Protein AF-A0A426UAA3-F1 (afdb_monomer_lite)

Radius of gyration: 31.88 Å; chains: 1; bounding box: 84×70×84 Å

Sequence (646 aa):
MRFATYEHRARSHVAVVAEDGTLHPLPDVPSLTALLAERDGLPGLLDAGTTALAAPAGPHVSRVRLLSPLQPPTVRDFVTFEEHVEGVRRSVDGAAGVPEQWYTAPTFYFTNPYAVIGPHDDIPVPPGSTVLDFELEVAAVIGKEGRDLTPERAREHIVGYTVLNDWSARDLQSAEMRVGLGPCKGKDTATTLGPYLVTADELERYRDDDGFLRLGLTAEINGEVVGKDLLSNMSWTFEEMVAYASRGTSVRPGDAEIDKLVEMIDKAQKITLFCGSGTAGAHAEVMEFAEKVKSPVGHALRGKEWIQYDNPFDVGMSGLLGYGAAYEATHECDLLILLGTDFPYNAFLPDDVQIAQVDVRPEHLGRRSKLDLAVWGDVKETLRCLTPRVKEKTNRRFLDKMLKKHADALEGVVKAYTRKVEKHVPIHPEYVASVLDELADEDAVFTVDTGMCNVWAARYISPNGRRRVIGSFSHGSMANALPMAIGAQFTDRKRQVVSMSGDGGFSMLMGDFLTLVQYDLPVKVVLFNNSSLGMVELEMLVAGLPSYGTANKNPDFAAVAQACGAYGVRVEKPKDLAGALKSAFKHKGPALVDIVTDPNALSIPPKISAEMVTGFALSASKIVLDGGVGRMLQMARSNLRNMPRP

pLDDT: mean 89.01, std 11.86, range [30.56, 98.88]

Foldseek 3Di:
DKKFWWDDPNAIWIFDADPQQWTQTQVPQRAPQSQLAPDQFQVSVVVSHVVSVVDDIDDGNVRTGTWFNDLFQKDWAWDFAQVVQQVCCCVQPVDGGHDPVVLVAGDTDIFASVQETEPPDDFDDQPPFPDKDKDKDKDFDFSDKDALDALVRLVSRGFFIWIKMFIFSPVQQSVQVVVVDDPDSRRHHHMYIDRITDTPVVQVVQADPVGWRQDKDWDDDPNHTPDIDTRSSTSDHPSRVSSRVRYVHMDGRDPVQLVVVLVQLQPWPQEEEEEALLCAVQQVLVQLQCQQSLYAYEYDLRCQQRHVAPHPRYQWYWDQLTFGQNLVSQAVTQEYEYAQDQRPDLVSHDQPHAYEYEHCDPVSFCPRYHHPGYHNDRRNVSSVSNRVSHHGDPDNPSSVVRSVRRVVRVVLVVVLVPPPQLPDWQRAVLLLLQLCQVQFDLQEEEEAFQACSSSSCRPHNHHHNRYHYHYPSPVRDGLTQLVVLLVVCVVPVVHAYERAHEQVSCVVPVVCLLVQVVVQRLYEYEYAYQQFSLRVCLVCLLQLHADDPTGHDDDQVQVVCVVSVHHGDEAGGSNCSSVQSNVSRPDRGYHYYHRHHHSLNDRGHNDDDPSSVVSNVNNLVVCVVVVNPVVSVSSCVNCVSVDDDD

Structure (mmCIF, N/CA/C/O backbone):
data_AF-A0A426UAA3-F1
#
_entry.id   AF-A0A426UAA3-F1
#
loop_
_atom_site.group_PDB
_atom_site.id
_atom_site.type_symbol
_atom_site.label_atom_id
_atom_site.label_alt_id
_atom_site.label_comp_id
_atom_site.label_asym_id
_atom_site.label_entity_id
_atom_site.label_seq_id
_atom_site.pdbx_PDB_ins_code
_atom_site.Cartn_x
_atom_site.Cartn_y
_atom_site.Cartn_z
_atom_site.occupancy
_atom_site.B_iso_or_equiv
_atom_site.auth_seq_id
_atom_site.auth_comp_id
_atom_site.auth_asym_id
_atom_site.auth_atom_id
_atom_site.pdbx_PDB_model_num
ATOM 1 N N . MET A 1 1 ? -30.706 -3.368 30.113 1.00 95.12 1 MET A N 1
ATOM 2 C CA . MET A 1 1 ? -30.934 -3.013 28.698 1.00 95.12 1 MET A CA 1
ATOM 3 C C . MET A 1 1 ? -30.281 -4.011 27.740 1.00 95.12 1 MET A C 1
ATOM 5 O O . MET A 1 1 ? -29.365 -4.731 28.122 1.00 95.12 1 MET A O 1
ATOM 9 N N . ARG A 1 2 ? -30.726 -4.040 26.475 1.00 97.56 2 ARG A N 1
ATOM 10 C CA . ARG A 1 2 ? -30.099 -4.811 25.385 1.00 97.56 2 ARG A CA 1
ATOM 11 C C . ARG A 1 2 ? -29.626 -3.861 24.294 1.00 97.56 2 ARG A C 1
ATOM 13 O O . ARG A 1 2 ? -30.404 -3.008 23.878 1.00 97.56 2 ARG A O 1
ATOM 20 N N . PHE A 1 3 ? -28.399 -4.023 23.819 1.00 97.94 3 PHE A N 1
ATOM 21 C CA . PHE A 1 3 ? -27.830 -3.237 22.726 1.00 97.94 3 PHE A CA 1
ATOM 22 C C . PHE A 1 3 ? -27.548 -4.121 21.515 1.00 97.94 3 PHE A C 1
ATOM 24 O O . PHE A 1 3 ? -27.074 -5.248 21.658 1.00 97.94 3 PHE A O 1
ATOM 31 N N . ALA A 1 4 ? -27.818 -3.589 20.327 1.00 97.62 4 ALA A N 1
ATOM 32 C CA . ALA A 1 4 ? -27.549 -4.233 19.051 1.00 97.62 4 ALA A CA 1
ATOM 33 C C . ALA A 1 4 ? -26.762 -3.297 18.135 1.00 97.62 4 ALA A C 1
ATOM 35 O O . ALA A 1 4 ? -27.005 -2.087 18.113 1.00 97.62 4 ALA A O 1
ATOM 36 N N . THR A 1 5 ? -25.896 -3.887 17.318 1.00 97.19 5 THR A N 1
ATOM 37 C CA . THR A 1 5 ? -25.339 -3.235 16.134 1.00 97.19 5 THR A CA 1
ATOM 38 C C . THR A 1 5 ? -26.042 -3.819 14.915 1.00 97.19 5 THR A C 1
ATOM 40 O O . THR A 1 5 ? -26.233 -5.031 14.823 1.00 97.19 5 THR A O 1
ATOM 43 N N . TYR A 1 6 ? -26.489 -2.973 13.994 1.00 96.81 6 TYR A N 1
ATOM 44 C CA . TYR A 1 6 ? -27.267 -3.409 12.839 1.00 96.81 6 TYR A CA 1
ATOM 45 C C . TYR A 1 6 ? -26.950 -2.588 11.598 1.00 96.81 6 TYR A C 1
ATOM 47 O O . TYR A 1 6 ? -26.585 -1.417 11.682 1.00 96.81 6 TYR A O 1
ATOM 55 N N . GLU A 1 7 ? -27.142 -3.198 10.437 1.00 95.62 7 GLU A N 1
ATOM 56 C CA . GLU A 1 7 ? -27.088 -2.530 9.149 1.00 95.62 7 GLU A CA 1
ATOM 57 C C . GLU A 1 7 ? -28.508 -2.244 8.646 1.00 95.62 7 GLU A C 1
ATOM 59 O O . GLU A 1 7 ? -29.368 -3.130 8.570 1.00 95.62 7 GLU A O 1
ATOM 64 N N . HIS A 1 8 ? -28.761 -0.993 8.270 1.00 93.62 8 HIS A N 1
ATOM 65 C CA . HIS A 1 8 ? -30.001 -0.583 7.624 1.00 93.62 8 HIS A CA 1
ATOM 66 C C . HIS A 1 8 ? -29.694 0.457 6.547 1.00 93.62 8 HIS A C 1
ATOM 68 O O . HIS A 1 8 ? -29.076 1.483 6.812 1.00 93.62 8 HIS A O 1
ATOM 74 N N . ARG A 1 9 ? -30.135 0.196 5.308 1.00 90.00 9 ARG A N 1
ATOM 75 C CA . ARG A 1 9 ? -29.855 1.054 4.137 1.00 90.00 9 ARG A CA 1
ATOM 76 C C . ARG A 1 9 ? -28.350 1.303 3.916 1.00 90.00 9 ARG A C 1
ATOM 78 O O . ARG A 1 9 ? -27.950 2.440 3.672 1.00 90.00 9 ARG A O 1
ATOM 85 N N . ALA A 1 10 ? -27.545 0.238 3.986 1.00 86.25 10 ALA A N 1
ATOM 86 C CA . ALA A 1 10 ? -26.091 0.258 3.778 1.00 86.25 10 ALA A CA 1
ATOM 87 C C . ALA A 1 10 ? -25.311 1.151 4.764 1.00 86.25 10 ALA A C 1
ATOM 89 O O . ALA A 1 10 ? -24.263 1.704 4.431 1.00 86.25 10 ALA A O 1
ATOM 90 N N . ARG A 1 11 ? -25.850 1.342 5.972 1.00 87.50 11 ARG A N 1
ATOM 91 C CA . ARG A 1 11 ? -25.193 2.055 7.069 1.00 87.50 11 ARG A CA 1
ATOM 92 C C . ARG A 1 11 ? -25.302 1.237 8.344 1.00 87.50 11 ARG A C 1
ATOM 94 O O . ARG A 1 11 ? -26.366 0.686 8.628 1.00 87.50 11 ARG A O 1
ATOM 101 N N . SER A 1 12 ? -24.209 1.190 9.096 1.00 91.25 12 SER A N 1
ATOM 102 C CA . SER A 1 12 ? -24.164 0.575 10.420 1.00 91.25 12 SER A CA 1
ATOM 103 C C . SER A 1 12 ? -24.667 1.550 11.478 1.00 91.25 12 SER A C 1
ATOM 105 O O . SER A 1 12 ? -24.389 2.748 11.427 1.00 91.25 12 SER A O 1
ATOM 107 N N . HIS A 1 13 ? -25.411 1.022 12.438 1.00 94.56 13 HIS A N 1
ATOM 108 C CA . HIS A 1 13 ? -26.056 1.769 13.504 1.00 94.56 13 HIS A CA 1
ATOM 109 C C . HIS A 1 13 ? -25.974 0.987 14.814 1.00 94.56 13 HIS A C 1
ATOM 111 O O . HIS A 1 13 ? -26.003 -0.244 14.808 1.00 94.56 13 HIS A O 1
ATOM 117 N N . VAL A 1 14 ? -25.952 1.702 15.937 1.00 95.88 14 VAL A N 1
ATOM 118 C CA . VAL A 1 14 ? -26.124 1.129 17.278 1.00 95.88 14 VAL A CA 1
ATOM 119 C C . VAL A 1 14 ? -27.523 1.472 17.775 1.00 95.88 14 VAL A C 1
ATOM 121 O O . VAL A 1 14 ? -28.017 2.573 17.528 1.00 95.88 14 VAL A O 1
ATOM 124 N N . ALA A 1 15 ? -28.188 0.539 18.449 1.00 97.38 15 ALA A N 1
ATOM 125 C CA . ALA A 1 15 ? -29.503 0.758 19.040 1.00 97.38 15 ALA A CA 1
ATOM 126 C C . ALA A 1 15 ? -29.665 0.047 20.382 1.00 97.38 15 ALA A C 1
ATOM 128 O O . ALA A 1 15 ? -29.069 -1.005 20.611 1.00 97.38 15 ALA A O 1
ATOM 129 N N . VAL A 1 16 ? -30.550 0.584 21.223 1.00 97.75 16 VAL A N 1
ATOM 130 C CA . VAL A 1 16 ? -31.192 -0.196 22.287 1.00 97.75 16 VAL A CA 1
ATOM 131 C C . VAL A 1 16 ? -32.325 -1.016 21.679 1.00 97.75 16 VAL A C 1
ATOM 133 O O . VAL A 1 16 ? -33.072 -0.519 20.839 1.00 97.75 16 VAL A O 1
ATOM 136 N N . VAL A 1 17 ? -32.465 -2.267 22.102 1.00 97.50 17 VAL A N 1
ATOM 137 C CA . VAL A 1 17 ? -33.537 -3.168 21.670 1.00 97.50 17 VAL A CA 1
ATOM 138 C C . VAL A 1 17 ? -34.641 -3.172 22.724 1.00 97.50 17 VAL A C 1
ATOM 140 O O . VAL A 1 17 ? -34.399 -3.555 23.871 1.00 97.50 17 VAL A O 1
ATOM 143 N N . ALA A 1 18 ? -35.846 -2.752 22.342 1.00 95.50 18 ALA A N 1
ATOM 144 C CA . ALA A 1 18 ? -37.043 -2.869 23.169 1.00 95.50 18 ALA A CA 1
ATOM 145 C C . ALA A 1 18 ? -37.523 -4.331 23.252 1.00 95.50 18 ALA A C 1
ATOM 147 O O . ALA A 1 18 ? -37.148 -5.173 22.433 1.00 95.50 18 ALA A O 1
ATOM 148 N N . GLU A 1 19 ? -38.371 -4.647 24.235 1.00 92.62 19 GLU A N 1
ATOM 149 C CA . GLU A 1 19 ? -38.884 -6.014 24.432 1.00 92.62 19 GLU A CA 1
ATOM 150 C C . GLU A 1 19 ? -39.652 -6.557 23.221 1.00 92.62 19 GLU A C 1
ATOM 152 O O . GLU A 1 19 ? -39.591 -7.753 22.945 1.00 92.62 19 GLU A O 1
ATOM 157 N N . ASP A 1 20 ? -40.332 -5.682 22.478 1.00 94.69 20 ASP A N 1
ATOM 158 C CA . ASP A 1 20 ? -41.089 -6.029 21.275 1.00 94.69 20 ASP A CA 1
ATOM 159 C C . ASP A 1 20 ? -40.217 -6.169 20.014 1.00 94.69 20 ASP A C 1
ATOM 161 O O . ASP A 1 20 ? -40.755 -6.403 18.937 1.00 94.69 20 ASP A O 1
ATOM 165 N N . GLY A 1 21 ? -38.891 -6.020 20.131 1.00 95.94 21 GLY A N 1
ATOM 166 C CA . GLY A 1 21 ? -37.950 -6.079 19.012 1.00 95.94 21 GLY A CA 1
ATOM 167 C C . GLY A 1 21 ? -37.773 -4.757 18.258 1.00 95.94 21 GLY A C 1
ATOM 168 O O . GLY A 1 21 ? -37.094 -4.725 17.227 1.00 95.94 21 GLY A O 1
ATOM 169 N N . THR A 1 22 ? -38.352 -3.655 18.732 1.00 97.75 22 THR A N 1
ATOM 170 C CA . THR A 1 22 ? -38.120 -2.322 18.161 1.00 97.75 22 THR A CA 1
ATOM 171 C C . THR A 1 22 ? -36.718 -1.813 18.504 1.00 97.75 22 THR A C 1
ATOM 173 O O . THR A 1 22 ? -36.288 -1.864 19.656 1.00 97.75 22 THR A O 1
ATOM 176 N N . LEU A 1 23 ? -35.987 -1.303 17.507 1.00 97.75 23 LEU A N 1
ATOM 177 C CA . LEU A 1 23 ? -34.662 -0.710 17.697 1.00 97.75 23 LEU A CA 1
ATOM 178 C C . LEU A 1 23 ? -34.778 0.795 17.939 1.00 97.75 23 LEU A C 1
ATOM 180 O O . LEU A 1 23 ? -35.352 1.506 17.121 1.00 97.75 23 LEU A O 1
ATOM 184 N N . HIS A 1 24 ? -34.178 1.290 19.016 1.00 97.56 24 HIS A N 1
ATOM 185 C CA . HIS A 1 24 ? -34.058 2.708 19.356 1.00 97.56 24 HIS A CA 1
ATOM 186 C C . HIS A 1 24 ? -32.631 3.193 19.052 1.00 97.56 24 HIS A C 1
ATOM 188 O O . HIS A 1 24 ? -31.717 2.881 19.820 1.00 97.56 24 HIS A O 1
ATOM 194 N N . PRO A 1 25 ? -32.397 3.888 17.920 1.00 96.00 25 PRO A N 1
ATOM 195 C CA . PRO A 1 25 ? -31.049 4.203 17.449 1.00 96.00 25 PRO A CA 1
ATOM 196 C C . PRO A 1 25 ? -30.310 5.215 18.332 1.00 96.00 25 PRO A C 1
ATOM 198 O O . PRO A 1 25 ? -30.911 6.154 18.848 1.00 96.00 25 PRO A O 1
ATOM 201 N N . LEU A 1 26 ? -28.986 5.076 18.405 1.00 94.50 26 LEU A N 1
ATOM 202 C CA . LEU A 1 26 ? -28.059 6.066 18.950 1.00 94.50 26 LEU A CA 1
ATOM 203 C C . LEU A 1 26 ? -27.333 6.757 17.778 1.00 94.50 26 LEU A C 1
ATOM 205 O O . LEU A 1 26 ? -26.332 6.229 17.295 1.00 94.50 26 LEU A O 1
ATOM 209 N N . PRO A 1 27 ? -27.836 7.895 17.262 1.00 85.38 27 PRO A N 1
ATOM 210 C CA . PRO A 1 27 ? -27.357 8.477 16.003 1.00 85.38 27 PRO A CA 1
ATOM 211 C C . PRO A 1 27 ? -25.917 9.005 16.063 1.00 85.38 27 PRO A C 1
ATOM 213 O O . PRO A 1 27 ? -25.228 8.970 15.047 1.00 85.38 27 PRO A O 1
ATOM 216 N N . ASP A 1 28 ? -25.462 9.447 17.236 1.00 84.69 28 ASP A N 1
ATOM 217 C CA . ASP A 1 28 ? -24.123 10.021 17.438 1.00 84.69 28 ASP A CA 1
ATOM 218 C C . ASP A 1 28 ? -23.085 8.980 17.890 1.00 84.69 28 ASP A C 1
ATOM 220 O O . ASP A 1 28 ? -21.959 9.327 18.238 1.00 84.69 28 ASP A O 1
ATOM 224 N N . VAL A 1 29 ? -23.458 7.696 17.905 1.00 86.00 29 VAL A N 1
ATOM 225 C CA . VAL A 1 29 ? -22.592 6.602 18.351 1.00 86.00 29 VAL A CA 1
ATOM 226 C C . VAL A 1 29 ? -22.151 5.779 17.139 1.00 86.00 29 VAL A C 1
ATOM 228 O O . VAL A 1 29 ? -22.973 5.068 16.556 1.00 86.00 29 VAL A O 1
ATOM 231 N N . PRO A 1 30 ? -20.862 5.827 16.750 1.00 79.69 30 PRO A N 1
ATOM 232 C CA . PRO A 1 30 ? -20.386 5.145 15.547 1.00 79.69 30 PRO A CA 1
ATOM 233 C C . PRO A 1 30 ? -20.321 3.620 15.712 1.00 79.69 30 PRO A C 1
ATOM 235 O O . PRO A 1 30 ? -20.501 2.884 14.745 1.00 79.69 30 PRO A O 1
ATOM 238 N N . SER A 1 31 ? -20.067 3.131 16.928 1.00 88.06 31 SER A N 1
ATOM 239 C CA . SER A 1 31 ? -20.080 1.708 17.270 1.00 88.06 31 SER A CA 1
ATOM 240 C C . SER A 1 31 ? -20.269 1.515 18.773 1.00 88.06 31 SER A C 1
ATOM 242 O O . SER A 1 31 ? -19.993 2.416 19.569 1.00 88.06 31 SER A O 1
ATOM 244 N N . LEU A 1 32 ? -20.722 0.328 19.181 1.00 88.88 32 LEU A N 1
ATOM 245 C CA . LEU A 1 32 ? -20.868 0.010 20.600 1.00 88.88 32 LEU A CA 1
ATOM 246 C C . LEU A 1 32 ? -19.501 -0.049 21.300 1.00 88.88 32 LEU A C 1
ATOM 248 O O . LEU A 1 32 ? -19.380 0.411 22.430 1.00 88.88 32 LEU A O 1
ATOM 252 N N . THR A 1 33 ? -18.453 -0.514 20.609 1.00 83.56 33 THR A N 1
ATOM 253 C CA . THR A 1 33 ? -17.070 -0.459 21.112 1.00 83.56 33 THR A CA 1
ATOM 254 C C . THR A 1 33 ? -16.636 0.985 21.399 1.00 83.56 33 THR A C 1
ATOM 256 O O . THR A 1 33 ? -16.062 1.245 22.453 1.00 83.56 33 THR A O 1
ATOM 259 N N . ALA A 1 34 ? -16.954 1.939 20.513 1.00 79.62 34 ALA A N 1
ATOM 260 C CA . ALA A 1 34 ? -16.638 3.353 20.724 1.00 79.62 34 ALA A CA 1
ATOM 261 C C . ALA A 1 34 ? -17.411 3.945 21.912 1.00 79.62 34 ALA A C 1
ATOM 263 O O . ALA A 1 34 ? -16.828 4.643 22.737 1.00 79.62 34 ALA A O 1
ATOM 264 N N . LEU A 1 35 ? -18.698 3.600 22.054 1.00 85.56 35 LEU A N 1
ATOM 265 C CA . LEU A 1 35 ? -19.497 4.026 23.207 1.00 85.56 35 LEU A CA 1
ATOM 266 C C . LEU A 1 35 ? -18.876 3.573 24.533 1.00 85.56 35 LEU A C 1
ATOM 268 O O . LEU A 1 35 ? -18.837 4.345 25.488 1.00 85.56 35 LEU A O 1
ATOM 272 N N . LEU A 1 36 ? -18.383 2.333 24.583 1.00 84.06 36 LEU A N 1
ATOM 273 C CA . LEU A 1 36 ? -17.728 1.778 25.766 1.00 84.06 36 LEU A CA 1
ATOM 274 C C . LEU A 1 36 ? -16.361 2.414 26.047 1.00 84.06 36 LEU A C 1
ATOM 276 O O . LEU A 1 36 ? -15.961 2.477 27.203 1.00 84.06 36 LEU A O 1
ATOM 280 N N . ALA A 1 37 ? -15.654 2.898 25.025 1.00 72.06 37 ALA A N 1
ATOM 281 C CA . ALA A 1 37 ? -14.361 3.559 25.194 1.00 72.06 37 ALA A CA 1
ATOM 282 C C . ALA A 1 37 ? -14.480 4.999 25.732 1.00 72.06 37 ALA A C 1
ATOM 284 O O . ALA A 1 37 ? -13.592 5.469 26.439 1.00 72.06 37 ALA A O 1
ATOM 285 N N . GLU A 1 38 ? -15.562 5.710 25.402 1.00 69.25 38 GLU A N 1
ATOM 286 C CA . GLU A 1 38 ? -15.744 7.129 25.750 1.00 69.25 38 GLU A CA 1
ATOM 287 C C . GLU A 1 38 ? -16.443 7.372 27.097 1.00 69.25 38 GLU A C 1
ATOM 289 O O . GLU A 1 38 ? -16.454 8.498 27.603 1.00 69.25 38 GLU A O 1
ATOM 294 N N . ARG A 1 39 ? -17.083 6.349 27.668 1.00 66.94 39 ARG A N 1
ATOM 295 C CA . ARG A 1 39 ? -17.992 6.485 28.814 1.00 66.94 39 ARG A CA 1
ATOM 296 C C . ARG A 1 39 ? -17.471 5.748 30.048 1.00 66.94 39 ARG A C 1
ATOM 298 O O . ARG A 1 39 ? -16.652 4.844 29.951 1.00 66.94 39 ARG A O 1
ATOM 305 N N . ASP A 1 40 ? -17.963 6.131 31.228 1.00 79.81 40 ASP A N 1
ATOM 306 C CA . ASP A 1 40 ? -17.558 5.557 32.525 1.00 79.81 40 ASP A CA 1
ATOM 307 C C . ASP A 1 40 ? -18.186 4.168 32.764 1.00 79.81 40 ASP A C 1
ATOM 309 O O . ASP A 1 40 ? -18.950 3.968 33.704 1.00 79.81 40 ASP A O 1
ATOM 313 N N . GLY A 1 41 ? -17.930 3.212 31.864 1.00 85.44 41 GLY A N 1
ATOM 314 C CA . GLY A 1 41 ? -18.431 1.841 31.951 1.00 85.44 41 GLY A CA 1
ATOM 315 C C . GLY A 1 41 ? -19.962 1.732 31.914 1.00 85.44 41 GLY A C 1
ATOM 316 O O . GLY A 1 41 ? -20.635 2.355 31.089 1.00 85.44 41 GLY A O 1
ATOM 317 N N . LEU A 1 42 ? -20.521 0.906 32.805 1.00 92.88 42 LEU A N 1
ATOM 318 C CA . LEU A 1 42 ? -21.949 0.572 32.831 1.00 92.88 42 LEU A CA 1
ATOM 319 C C . LEU A 1 42 ? -22.864 1.796 33.046 1.00 92.88 42 LEU A C 1
ATOM 321 O O . LEU A 1 42 ? -23.809 1.939 32.270 1.00 92.88 42 LEU A O 1
ATOM 325 N N . PRO A 1 43 ? -22.613 2.709 34.011 1.00 93.56 43 PRO A N 1
ATOM 326 C CA . PRO A 1 43 ? -23.424 3.919 34.171 1.00 93.56 43 PRO A CA 1
ATOM 327 C C . PRO A 1 43 ? -23.586 4.729 32.882 1.00 93.56 43 PRO A C 1
ATOM 329 O O . PRO A 1 43 ? -24.693 5.140 32.540 1.00 93.56 43 PRO A O 1
ATOM 332 N N . GLY A 1 44 ? -22.496 4.921 32.134 1.00 91.44 44 GLY A N 1
ATOM 333 C CA . GLY A 1 44 ? -22.542 5.669 30.882 1.00 91.44 44 GLY A CA 1
ATOM 334 C C . GLY A 1 44 ? -23.249 4.921 29.749 1.00 91.44 44 GLY A C 1
ATOM 335 O O . GLY A 1 44 ? -23.931 5.547 28.938 1.00 91.44 44 GLY A O 1
ATOM 336 N N . LEU A 1 45 ? -23.151 3.588 29.719 1.00 94.38 45 LEU A N 1
ATOM 337 C CA . LEU A 1 45 ? -23.920 2.753 28.795 1.00 94.38 45 LEU A CA 1
ATOM 338 C C . LEU A 1 45 ? -25.432 2.849 29.077 1.00 94.38 45 LEU A C 1
ATOM 340 O O . LEU A 1 45 ? -26.222 3.002 28.146 1.00 94.38 45 LEU A O 1
ATOM 344 N N . LEU A 1 46 ? -25.837 2.816 30.350 1.00 95.75 46 LEU A N 1
ATOM 345 C CA . LEU A 1 46 ? -27.241 2.934 30.764 1.00 95.75 46 LEU A CA 1
ATOM 346 C C . LEU A 1 46 ? -27.827 4.325 30.487 1.00 95.75 46 LEU A C 1
ATOM 348 O O . LEU A 1 46 ? -28.974 4.428 30.049 1.00 95.75 46 LEU A O 1
ATOM 352 N N . ASP A 1 47 ? -27.051 5.389 30.695 1.00 94.56 47 ASP A N 1
ATOM 353 C CA . ASP A 1 47 ? -27.452 6.765 30.373 1.00 94.56 47 ASP A CA 1
ATOM 354 C C . ASP A 1 47 ? -27.710 6.942 28.866 1.00 94.56 47 ASP A C 1
ATOM 356 O O . ASP A 1 47 ? -28.770 7.423 28.445 1.00 94.56 47 ASP A O 1
ATOM 360 N N . ALA A 1 48 ? -26.784 6.445 28.039 1.00 93.62 48 ALA A N 1
ATOM 361 C CA . ALA A 1 48 ? -26.934 6.444 26.588 1.00 93.62 48 ALA A CA 1
ATOM 362 C C . ALA A 1 48 ? -28.166 5.638 26.149 1.00 93.62 48 ALA A C 1
ATOM 364 O O . ALA A 1 48 ? -28.931 6.080 25.288 1.00 93.62 48 ALA A O 1
ATOM 365 N N . GLY A 1 49 ? -28.398 4.481 26.774 1.00 94.75 49 GLY A N 1
ATOM 366 C CA . GLY A 1 49 ? -29.555 3.650 26.471 1.00 94.75 49 GLY A CA 1
ATOM 367 C C . GLY A 1 49 ? -30.888 4.288 26.873 1.00 94.75 49 GLY A C 1
ATOM 368 O O . GLY A 1 49 ? -31.840 4.277 26.094 1.00 94.75 49 GLY A O 1
ATOM 369 N N . THR A 1 50 ? -30.943 4.921 28.045 1.00 95.31 50 THR A N 1
ATOM 370 C CA . THR A 1 50 ? -32.126 5.661 28.519 1.00 95.31 50 THR A CA 1
ATOM 371 C C . THR A 1 50 ? -32.466 6.807 27.570 1.00 95.31 50 THR A C 1
ATOM 373 O O . THR A 1 50 ? -33.625 6.992 27.197 1.00 95.31 50 THR A O 1
ATOM 376 N N . THR A 1 51 ? -31.445 7.537 27.119 1.00 93.62 51 THR A N 1
ATOM 377 C CA . THR A 1 51 ? -31.601 8.617 26.138 1.00 93.62 51 THR A CA 1
ATOM 378 C C . THR A 1 51 ? -32.136 8.088 24.805 1.00 93.62 51 THR A C 1
ATOM 380 O O . THR A 1 51 ? -33.052 8.679 24.232 1.00 93.62 51 THR A O 1
ATOM 383 N N . ALA A 1 52 ? -31.624 6.949 24.328 1.00 94.50 52 ALA A N 1
ATOM 384 C CA . ALA A 1 52 ? -32.078 6.322 23.086 1.00 94.50 52 ALA A CA 1
ATOM 385 C C . ALA A 1 52 ? -33.553 5.895 23.151 1.00 94.50 52 ALA A C 1
ATOM 387 O O . ALA A 1 52 ? -34.309 6.117 22.207 1.00 94.50 52 ALA A O 1
ATOM 388 N N . LEU A 1 53 ? -33.989 5.331 24.280 1.00 94.31 53 LEU A N 1
ATOM 389 C CA . LEU A 1 53 ? -35.381 4.915 24.487 1.00 94.31 53 LEU A CA 1
ATOM 390 C C . LEU A 1 53 ? -36.368 6.094 24.469 1.00 94.31 53 LEU A C 1
ATOM 392 O O . LEU A 1 53 ? -37.525 5.912 24.095 1.00 94.31 53 LEU A O 1
ATOM 396 N N . ALA A 1 54 ? -35.919 7.300 24.830 1.00 89.94 54 ALA A N 1
ATOM 397 C CA . ALA A 1 54 ? -36.718 8.523 24.739 1.00 89.94 54 ALA A CA 1
ATOM 398 C C . ALA A 1 54 ? -36.745 9.137 23.324 1.00 89.94 54 ALA A C 1
ATOM 400 O O . ALA A 1 54 ? -37.574 10.005 23.039 1.00 89.94 54 ALA A O 1
ATOM 401 N N . ALA A 1 55 ? -35.843 8.709 22.438 1.00 87.38 55 ALA A N 1
ATOM 402 C CA . ALA A 1 55 ? -35.776 9.160 21.055 1.00 87.38 55 ALA A CA 1
ATOM 403 C C . ALA A 1 55 ? -36.802 8.422 20.164 1.00 87.38 55 ALA A C 1
ATOM 405 O O . ALA A 1 55 ? -37.336 7.376 20.548 1.00 87.38 55 ALA A O 1
ATOM 406 N N . PRO A 1 56 ? -37.099 8.942 18.954 1.00 90.12 56 PRO A N 1
ATOM 407 C CA . PRO A 1 56 ? -38.010 8.285 18.022 1.00 90.12 56 PRO A CA 1
ATOM 408 C C . PRO A 1 56 ? -37.608 6.836 17.724 1.00 90.12 56 PRO A C 1
ATOM 410 O O . PRO A 1 56 ? -36.446 6.549 17.431 1.00 90.12 56 PRO A O 1
ATOM 413 N N . ALA A 1 57 ? -38.595 5.939 17.751 1.00 92.75 57 ALA A N 1
ATOM 414 C CA . ALA A 1 57 ? -38.404 4.531 17.432 1.00 92.75 57 ALA A CA 1
ATOM 415 C C . ALA A 1 57 ? -37.863 4.336 16.004 1.00 92.75 57 ALA A C 1
ATOM 417 O O . ALA A 1 57 ? -38.293 4.995 15.051 1.00 92.75 57 ALA A O 1
ATOM 418 N N . GLY A 1 58 ? -36.919 3.410 15.866 1.00 94.50 58 GLY A N 1
ATOM 419 C CA . GLY A 1 58 ? -36.341 2.969 14.604 1.00 94.50 58 GLY A CA 1
ATOM 420 C C . GLY A 1 58 ? -37.047 1.733 14.027 1.00 94.50 58 GLY A C 1
ATOM 421 O O . GLY A 1 58 ? -38.208 1.459 14.340 1.00 94.50 58 GLY A O 1
ATOM 422 N N . PRO A 1 59 ? -36.386 0.991 13.120 1.00 96.62 59 PRO A N 1
ATOM 423 C CA . PRO A 1 59 ? -36.957 -0.217 12.534 1.00 96.62 59 PRO A CA 1
ATOM 424 C C . PRO A 1 59 ? -37.062 -1.359 13.557 1.00 96.62 59 PRO A C 1
ATOM 426 O O . PRO A 1 59 ? -36.318 -1.428 14.529 1.00 96.62 59 PRO A O 1
ATOM 429 N N . HIS A 1 60 ? -37.960 -2.306 13.298 1.00 97.75 60 HIS A N 1
ATOM 430 C CA . HIS A 1 60 ? -37.996 -3.579 14.020 1.00 97.75 60 HIS A CA 1
ATOM 431 C C . HIS A 1 60 ? -36.810 -4.470 13.603 1.00 97.75 60 HIS A C 1
ATOM 433 O O . HIS A 1 60 ? -36.430 -4.451 12.427 1.00 97.75 60 HIS A O 1
ATOM 439 N N . VAL A 1 61 ? -36.267 -5.290 14.515 1.00 96.81 61 VAL A N 1
ATOM 440 C CA . VAL A 1 61 ? -35.109 -6.182 14.262 1.00 96.81 61 VAL A CA 1
ATOM 441 C C . VAL A 1 61 ? -35.277 -7.070 13.025 1.00 96.81 61 VAL A C 1
ATOM 443 O O . VAL A 1 61 ? -34.320 -7.318 12.305 1.00 96.81 61 VAL A O 1
ATOM 446 N N . SER A 1 62 ? -36.506 -7.477 12.703 1.00 96.44 62 SER A N 1
ATOM 447 C CA . SER A 1 62 ? -36.812 -8.297 11.519 1.00 96.44 62 SER A CA 1
ATOM 448 C C . SER A 1 62 ? -36.670 -7.566 10.174 1.00 96.44 62 SER A C 1
ATOM 450 O O . SER A 1 62 ? -36.896 -8.166 9.126 1.00 96.44 62 SER A O 1
ATOM 452 N N . ARG A 1 63 ? -36.406 -6.254 10.180 1.00 96.75 63 ARG A N 1
ATOM 453 C CA . ARG A 1 63 ? -36.268 -5.412 8.978 1.00 96.75 63 ARG A CA 1
ATOM 454 C C . ARG A 1 63 ? -34.833 -4.946 8.741 1.00 96.75 63 ARG A C 1
ATOM 456 O O . ARG A 1 63 ? -34.607 -4.115 7.862 1.00 96.75 63 ARG A O 1
ATOM 463 N N . VAL A 1 64 ? -33.889 -5.434 9.535 1.00 96.94 64 VAL A N 1
ATOM 464 C CA . VAL A 1 64 ? -32.477 -5.056 9.469 1.00 96.94 64 VAL A CA 1
ATOM 465 C C . VAL A 1 64 ? -31.606 -6.303 9.468 1.00 96.94 64 VAL A C 1
ATOM 467 O O . VAL A 1 64 ? -32.064 -7.388 9.823 1.00 96.94 64 VAL A O 1
ATOM 470 N N . ARG A 1 65 ? -30.339 -6.146 9.088 1.00 96.94 65 ARG A N 1
ATOM 471 C CA . ARG A 1 65 ? -29.325 -7.178 9.303 1.00 96.94 65 ARG A CA 1
ATOM 472 C C . ARG A 1 65 ? -28.646 -6.900 10.639 1.00 96.94 65 ARG A C 1
ATOM 474 O O . ARG A 1 65 ? -28.070 -5.829 10.809 1.00 96.94 65 ARG A O 1
ATOM 481 N N . LEU A 1 66 ? -28.724 -7.833 11.586 1.00 97.31 66 LEU A N 1
ATOM 482 C CA . LEU A 1 66 ? -27.953 -7.737 12.827 1.00 97.31 66 LEU A CA 1
ATOM 483 C C . LEU A 1 66 ? -26.485 -8.042 12.527 1.00 97.31 66 LEU A C 1
ATOM 485 O O . LEU A 1 66 ? -26.176 -9.017 11.847 1.00 97.31 66 LEU A O 1
ATOM 489 N N . LEU A 1 67 ? -25.602 -7.190 13.028 1.00 96.44 67 LEU A N 1
ATOM 490 C CA . LEU A 1 67 ? -24.158 -7.383 12.998 1.00 96.44 67 LEU A CA 1
ATOM 491 C C . LEU A 1 67 ? -23.707 -7.899 14.368 1.00 96.44 67 LEU A C 1
ATOM 493 O O . LEU A 1 67 ? -24.497 -7.937 15.315 1.00 96.44 67 LEU A O 1
ATOM 497 N N . SER A 1 68 ? -22.432 -8.271 14.495 1.00 95.75 68 SER A N 1
ATOM 498 C CA . SER A 1 68 ? -21.860 -8.484 15.826 1.00 95.75 68 SER A CA 1
ATOM 499 C C . SER A 1 68 ? -22.075 -7.219 16.672 1.00 95.75 68 SER A C 1
ATOM 501 O O . SER A 1 68 ? -21.792 -6.115 16.188 1.00 95.75 68 SER A O 1
ATOM 503 N N . PRO A 1 69 ? -22.568 -7.324 17.924 1.00 94.88 69 PRO A N 1
ATOM 504 C CA . PRO A 1 69 ? -22.787 -6.153 18.763 1.00 94.88 69 PRO A CA 1
ATOM 505 C C . PRO A 1 69 ? -21.478 -5.401 19.020 1.00 94.88 69 PRO A C 1
ATOM 507 O O . PRO A 1 69 ? -21.503 -4.182 19.169 1.00 94.88 69 PRO A O 1
ATOM 510 N N . LEU A 1 70 ? -20.342 -6.103 19.028 1.00 90.94 70 LEU A N 1
ATOM 511 C CA . LEU A 1 70 ? -19.024 -5.563 19.336 1.00 90.94 70 LEU A CA 1
ATOM 512 C C . LEU A 1 70 ? -17.997 -6.049 18.313 1.00 90.94 70 LEU A C 1
ATOM 514 O O . LEU A 1 70 ? -18.004 -7.213 17.923 1.00 90.94 70 LEU A O 1
ATOM 518 N N . GLN A 1 71 ? -17.051 -5.180 17.970 1.00 86.69 71 GLN A N 1
ATOM 519 C CA . GLN A 1 71 ? -15.764 -5.610 17.431 1.00 86.69 71 GLN A CA 1
ATOM 520 C C . GLN A 1 71 ? -14.748 -5.459 18.566 1.00 86.69 71 GLN A C 1
ATOM 522 O O . GLN A 1 71 ? -14.171 -4.376 18.718 1.00 86.69 71 GLN A O 1
ATOM 527 N N . PRO A 1 72 ? -14.626 -6.455 19.465 1.00 84.19 72 PRO A N 1
ATOM 528 C CA . PRO A 1 72 ? -13.699 -6.366 20.569 1.00 84.19 72 PRO A CA 1
ATOM 529 C C . PRO A 1 72 ? -12.273 -6.423 20.018 1.00 84.19 72 PRO A C 1
ATOM 531 O O . PRO A 1 72 ? -11.943 -7.312 19.244 1.00 84.19 72 PRO A O 1
ATOM 534 N N . PRO A 1 73 ? -11.399 -5.514 20.431 1.00 73.31 73 PRO A N 1
ATOM 535 C CA . PRO A 1 73 ? -10.007 -5.506 19.981 1.00 73.31 73 PRO A CA 1
ATOM 536 C C . PRO A 1 73 ? -9.097 -6.546 20.651 1.00 73.31 73 PRO A C 1
ATOM 538 O O . PRO A 1 73 ? -7.975 -6.767 20.212 1.00 73.31 73 PRO A O 1
ATOM 541 N N . THR A 1 74 ? -9.544 -7.164 21.741 1.00 82.88 74 THR A N 1
ATOM 542 C CA . THR A 1 74 ? -8.907 -8.351 22.317 1.00 82.88 74 THR A CA 1
ATOM 543 C C . THR A 1 74 ? -10.000 -9.258 22.831 1.00 82.88 74 THR A C 1
ATOM 545 O O . THR A 1 74 ? -10.944 -8.767 23.454 1.00 82.88 74 THR A O 1
ATOM 548 N N . VAL A 1 75 ? -9.830 -10.560 22.663 1.00 88.56 75 VAL A N 1
ATOM 549 C CA . VAL A 1 75 ? -10.722 -11.562 23.236 1.00 88.56 75 VAL A CA 1
ATOM 550 C C . VAL A 1 75 ? -9.854 -12.593 23.949 1.00 88.56 75 VAL A C 1
ATOM 552 O O . VAL A 1 75 ? -8.841 -13.044 23.412 1.00 88.56 75 VAL A O 1
ATOM 555 N N . ARG A 1 76 ? -10.209 -12.881 25.201 1.00 89.81 76 ARG A N 1
ATOM 556 C CA . ARG A 1 76 ? -9.559 -13.890 26.036 1.00 89.81 76 ARG A CA 1
ATOM 557 C C . ARG A 1 76 ? -10.581 -14.984 26.259 1.00 89.81 76 ARG A C 1
ATOM 559 O O . ARG A 1 76 ? -11.576 -14.739 26.935 1.00 89.81 76 ARG A O 1
ATOM 566 N N . ASP A 1 77 ? -10.334 -16.122 25.645 1.00 91.44 77 ASP A N 1
ATOM 567 C CA . ASP A 1 77 ? -11.213 -17.278 25.704 1.00 91.44 77 ASP A CA 1
ATOM 568 C C . ASP A 1 77 ? -10.700 -18.213 26.805 1.00 91.44 77 ASP A C 1
ATOM 570 O O . ASP A 1 77 ? -9.539 -18.641 26.790 1.00 91.44 77 ASP A O 1
ATOM 574 N N . PHE A 1 78 ? -11.552 -18.418 27.810 1.00 92.81 78 PHE A N 1
ATOM 575 C CA . PHE A 1 78 ? -11.250 -19.141 29.034 1.00 92.81 78 PHE A CA 1
ATOM 576 C C . PHE A 1 78 ? -11.870 -20.527 29.005 1.00 92.81 78 PHE A C 1
ATOM 578 O O . PHE A 1 78 ? -13.076 -20.687 28.847 1.00 92.81 78 PHE A O 1
ATOM 585 N N . VAL A 1 79 ? -11.067 -21.522 29.360 1.00 89.56 79 VAL A N 1
ATOM 586 C CA . VAL A 1 79 ? -11.574 -22.874 29.560 1.00 89.56 79 VAL A CA 1
ATOM 587 C C . VAL A 1 79 ? -12.073 -23.043 30.998 1.00 89.56 79 VAL A C 1
ATOM 589 O O . VAL A 1 79 ? -11.274 -23.146 31.929 1.00 89.56 79 VAL A O 1
ATOM 592 N N . THR A 1 80 ? -13.393 -23.060 31.204 1.00 91.44 80 THR A N 1
ATOM 593 C CA . THR A 1 80 ? -13.996 -23.019 32.557 1.00 91.44 80 THR A CA 1
ATOM 594 C C . THR A 1 80 ? -14.954 -24.151 32.900 1.00 91.44 80 THR A C 1
ATOM 596 O O . THR A 1 80 ? -15.360 -24.252 34.057 1.00 91.44 80 THR A O 1
ATOM 599 N N . PHE A 1 81 ? -15.253 -25.042 31.955 1.00 90.88 81 PHE A N 1
ATOM 600 C CA . PHE A 1 81 ? -16.099 -26.212 32.188 1.00 90.88 81 PHE A CA 1
ATOM 601 C C . PHE A 1 81 ? -15.254 -27.481 32.299 1.00 90.88 81 PHE A C 1
ATOM 603 O O . PHE A 1 81 ? -14.486 -27.811 31.395 1.00 90.88 81 PHE A O 1
ATOM 610 N N . GLU A 1 82 ? -15.420 -28.211 33.402 1.00 88.06 82 GLU A N 1
ATOM 611 C CA . GLU A 1 82 ? -14.657 -29.434 33.670 1.00 88.06 82 GLU A CA 1
ATOM 612 C C . GLU A 1 82 ? -14.911 -30.495 32.586 1.00 88.06 82 GLU A C 1
ATOM 614 O O . GLU A 1 82 ? -13.970 -31.022 31.990 1.00 88.06 82 GLU A O 1
ATOM 619 N N . GLU A 1 83 ? -16.184 -30.721 32.243 1.00 85.62 83 GLU A N 1
ATOM 620 C CA . GLU A 1 83 ? -16.601 -31.678 31.207 1.00 85.62 83 GLU A CA 1
ATOM 621 C C . GLU A 1 83 ? -15.999 -31.352 29.832 1.00 85.62 83 GLU A C 1
ATOM 623 O O . GLU A 1 83 ? -15.622 -32.252 29.076 1.00 85.62 83 GLU A O 1
ATOM 628 N N . HIS A 1 84 ? -15.852 -30.062 29.521 1.00 84.56 84 HIS A N 1
ATOM 629 C CA . HIS A 1 84 ? -15.213 -29.612 28.292 1.00 84.56 84 HIS A CA 1
ATOM 630 C C . HIS A 1 84 ? -13.725 -29.979 28.279 1.00 84.56 84 HIS A C 1
ATOM 632 O O . HIS A 1 84 ? -13.245 -30.554 27.300 1.00 84.56 84 HIS A O 1
ATOM 638 N N . VAL A 1 85 ? -12.990 -29.715 29.367 1.00 84.38 85 VAL A N 1
ATOM 639 C CA . VAL A 1 85 ? -11.568 -30.089 29.464 1.00 84.38 85 VAL A CA 1
ATOM 640 C C . VAL A 1 85 ? -11.399 -31.597 29.316 1.00 84.38 85 VAL A C 1
ATOM 642 O O . VAL A 1 85 ? -10.520 -32.049 28.580 1.00 84.38 85 VAL A O 1
ATOM 645 N N . GLU A 1 86 ? -12.248 -32.389 29.971 1.00 84.12 86 GLU A N 1
ATOM 646 C CA . GLU A 1 86 ? -12.220 -33.843 29.824 1.00 84.12 86 GLU A CA 1
ATOM 647 C C . GLU A 1 86 ? -12.478 -34.287 28.378 1.00 84.12 86 GLU A C 1
ATOM 649 O O . GLU A 1 86 ? -11.777 -35.168 27.868 1.00 84.12 86 GLU A O 1
ATOM 654 N N . GLY A 1 87 ? -13.454 -33.675 27.700 1.00 81.56 87 GLY A N 1
ATOM 655 C CA . GLY A 1 87 ? -13.786 -33.954 26.303 1.00 81.56 87 GLY A CA 1
ATOM 656 C C . GLY A 1 87 ? -12.649 -33.607 25.337 1.00 81.56 87 GLY A C 1
ATOM 657 O O . GLY A 1 87 ? -12.279 -34.423 24.483 1.00 81.56 87 GLY A O 1
ATOM 658 N N . VAL A 1 88 ? -12.034 -32.435 25.503 1.00 77.50 88 VAL A N 1
ATOM 659 C CA . VAL A 1 88 ? -10.891 -31.990 24.692 1.00 77.50 88 VAL A CA 1
ATOM 660 C C . VAL A 1 88 ? -9.680 -32.892 24.924 1.00 77.50 88 VAL A C 1
ATOM 662 O O . VAL A 1 88 ? -9.088 -33.382 23.967 1.00 77.50 88 VAL A O 1
ATOM 665 N N . ARG A 1 89 ? -9.335 -33.219 26.174 1.00 77.62 89 ARG A N 1
ATOM 666 C CA . ARG A 1 89 ? -8.193 -34.109 26.458 1.00 77.62 89 ARG A CA 1
ATOM 667 C C . ARG A 1 89 ? -8.401 -35.524 25.935 1.00 77.62 89 ARG A C 1
ATOM 669 O O . ARG A 1 89 ? -7.452 -36.150 25.460 1.00 77.62 89 ARG A O 1
ATOM 676 N N . ARG A 1 90 ? -9.641 -36.015 25.960 1.00 78.75 90 ARG A N 1
ATOM 677 C CA . ARG A 1 90 ? -9.989 -37.308 25.366 1.00 78.75 90 ARG A CA 1
ATOM 678 C C . ARG A 1 90 ? -9.848 -37.291 23.843 1.00 78.75 90 ARG A C 1
ATOM 680 O O . ARG A 1 90 ? -9.383 -38.281 23.286 1.00 78.75 90 ARG A O 1
ATOM 687 N N . SER A 1 91 ? -10.239 -36.203 23.180 1.00 70.94 91 SER A N 1
ATOM 688 C CA . SER A 1 91 ? -10.205 -36.094 21.713 1.00 70.94 91 SER A CA 1
ATOM 689 C C . SER A 1 91 ? -8.818 -35.774 21.146 1.00 70.94 91 SER A C 1
ATOM 691 O O . SER A 1 91 ? -8.439 -36.354 20.130 1.00 70.94 91 SER A O 1
ATOM 693 N N . VAL A 1 92 ? -8.046 -34.906 21.806 1.00 68.56 92 VAL A N 1
ATOM 694 C CA . VAL A 1 92 ? -6.733 -34.442 21.327 1.00 68.56 92 VAL A CA 1
ATOM 695 C C . VAL A 1 92 ? -5.605 -35.386 21.758 1.00 68.56 92 VAL A C 1
ATOM 697 O O . VAL A 1 92 ? -4.794 -35.796 20.924 1.00 68.56 92 VAL A O 1
ATOM 700 N N . ASP A 1 93 ? -5.586 -35.782 23.036 1.00 69.56 93 ASP A N 1
ATOM 701 C CA . ASP A 1 93 ? -4.457 -36.503 23.649 1.00 69.56 93 ASP A CA 1
ATOM 702 C C . ASP A 1 93 ? -4.775 -37.966 24.005 1.00 69.56 93 ASP A C 1
ATOM 704 O O . ASP A 1 93 ? -3.879 -38.730 24.368 1.00 69.56 93 ASP A O 1
ATOM 708 N N . GLY A 1 94 ? -6.049 -38.372 23.953 1.00 72.75 94 GLY A N 1
ATOM 709 C CA . GLY A 1 94 ? -6.504 -39.684 24.430 1.00 72.75 94 GLY A CA 1
ATOM 710 C C . GLY A 1 94 ? -6.422 -39.860 25.954 1.00 72.75 94 GLY A C 1
ATOM 711 O O . GLY A 1 94 ? -6.521 -40.984 26.448 1.00 72.75 94 GLY A O 1
ATOM 712 N N . ALA A 1 95 ? -6.226 -38.771 26.704 1.00 75.69 95 ALA A N 1
ATOM 713 C CA . ALA A 1 95 ? -6.080 -38.776 28.157 1.00 75.69 95 ALA A CA 1
ATOM 714 C C . ALA A 1 95 ? -7.434 -38.603 28.871 1.00 75.69 95 ALA A C 1
ATOM 716 O O . ALA A 1 95 ? -8.353 -37.981 28.342 1.00 75.69 95 ALA A O 1
ATOM 717 N N . ALA A 1 96 ? -7.548 -39.143 30.088 1.00 80.75 96 ALA A N 1
ATOM 718 C CA . ALA A 1 96 ? -8.723 -38.986 30.948 1.00 80.75 96 ALA A CA 1
ATOM 719 C C . ALA A 1 96 ? -8.463 -37.989 32.091 1.00 80.75 96 ALA A C 1
ATOM 721 O O . ALA A 1 96 ? -7.327 -37.860 32.559 1.00 80.75 96 ALA A O 1
ATOM 722 N N . GLY A 1 97 ? -9.533 -37.339 32.558 1.00 84.25 97 GLY A N 1
ATOM 723 C CA . GLY A 1 97 ? -9.530 -36.403 33.682 1.00 84.25 97 GLY A CA 1
ATOM 724 C C . GLY A 1 97 ? -8.999 -35.006 33.349 1.00 84.25 97 GLY A C 1
ATOM 725 O O . GLY A 1 97 ? -8.441 -34.754 32.276 1.00 84.25 97 GLY A O 1
ATOM 726 N N . VAL A 1 98 ? -9.128 -34.098 34.313 1.00 85.38 98 VAL A N 1
ATOM 727 C CA . VAL A 1 98 ? -8.699 -32.696 34.213 1.00 85.38 98 VAL A CA 1
ATOM 728 C C . VAL A 1 98 ? -7.328 -32.485 34.880 1.00 85.38 98 VAL A C 1
ATOM 730 O O . VAL A 1 98 ? -7.060 -33.083 35.923 1.00 85.38 98 VAL A O 1
ATOM 733 N N . PRO A 1 99 ? -6.403 -31.698 34.291 1.00 84.31 99 PRO A N 1
ATOM 734 C CA . PRO A 1 99 ? -5.117 -31.397 34.918 1.00 84.31 99 PRO A CA 1
ATOM 735 C C . PRO A 1 99 ? -5.296 -30.613 36.223 1.00 84.31 99 PRO A C 1
ATOM 737 O O . PRO A 1 99 ? -6.077 -29.668 36.265 1.00 84.31 99 PRO A O 1
ATOM 740 N N . GLU A 1 100 ? -4.510 -30.924 37.257 1.00 87.00 100 GLU A N 1
ATOM 741 C CA . GLU A 1 100 ? -4.567 -30.222 38.553 1.00 87.00 100 GLU A CA 1
ATOM 742 C C . GLU A 1 100 ? -4.386 -28.700 38.401 1.00 87.00 100 GLU A C 1
ATOM 744 O O . GLU A 1 100 ? -5.029 -27.916 39.090 1.00 87.00 100 GLU A O 1
ATOM 749 N N . GLN A 1 101 ? -3.567 -28.270 37.435 1.00 85.12 101 GLN A N 1
ATOM 750 C CA . GLN A 1 101 ? -3.298 -26.858 37.147 1.00 85.12 101 GLN A CA 1
ATOM 751 C C . GLN A 1 101 ? -4.551 -26.073 36.746 1.00 85.12 101 GLN A C 1
ATOM 753 O O . GLN A 1 101 ? -4.597 -24.865 36.972 1.00 85.12 101 GLN A O 1
ATOM 758 N N . TRP A 1 102 ? -5.554 -26.742 36.177 1.00 87.38 102 TRP A N 1
ATOM 759 C CA . TRP A 1 102 ? -6.808 -26.110 35.780 1.00 87.38 102 TRP A CA 1
ATOM 760 C C . TRP A 1 102 ? -7.601 -25.585 36.988 1.00 87.38 102 TRP A C 1
ATOM 762 O O . TRP A 1 102 ? -8.178 -24.501 36.925 1.00 87.38 102 TRP A O 1
ATOM 772 N N . TYR A 1 103 ? -7.532 -26.284 38.127 1.00 88.06 103 TYR A N 1
ATOM 773 C CA . TYR A 1 103 ? -8.137 -25.844 39.391 1.00 88.06 103 TYR A CA 1
ATOM 774 C C . TYR A 1 103 ? -7.326 -24.751 40.103 1.00 88.06 103 TYR A C 1
ATOM 776 O O . TYR A 1 103 ? -7.801 -24.151 41.064 1.00 88.06 103 TYR A O 1
ATOM 784 N N . THR A 1 104 ? -6.101 -24.472 39.651 1.00 87.62 104 THR A N 1
ATOM 785 C CA . THR A 1 104 ? -5.225 -23.468 40.273 1.00 87.62 104 THR A CA 1
ATOM 786 C C . THR A 1 104 ? -5.421 -22.077 39.672 1.00 87.62 104 THR A C 1
ATOM 788 O O . THR A 1 104 ? -5.207 -21.076 40.362 1.00 87.62 104 THR A O 1
ATOM 791 N N . ALA A 1 105 ? -5.781 -21.986 38.388 1.00 87.56 105 ALA A N 1
ATOM 792 C CA . ALA A 1 105 ? -5.991 -20.711 37.713 1.00 87.56 105 ALA A CA 1
ATOM 793 C C . ALA A 1 105 ? -6.913 -20.829 36.482 1.00 87.56 105 ALA A C 1
ATOM 795 O O . ALA A 1 105 ? -6.755 -21.772 35.700 1.00 87.56 105 ALA A O 1
ATOM 796 N N . PRO A 1 106 ? -7.783 -19.827 36.234 1.00 90.25 106 PRO A N 1
ATOM 797 C CA . PRO A 1 106 ? -8.604 -19.767 35.029 1.00 90.25 106 PRO A CA 1
ATOM 798 C C . PRO A 1 106 ? -7.713 -19.491 33.812 1.00 90.25 106 PRO A C 1
ATOM 800 O O . PRO A 1 106 ? -7.313 -18.357 33.544 1.00 90.25 106 PRO A O 1
ATOM 803 N N . THR A 1 107 ? -7.348 -20.549 33.095 1.00 87.94 107 THR A N 1
ATOM 804 C CA . THR A 1 107 ? -6.438 -20.452 31.949 1.00 87.94 107 THR A CA 1
ATOM 805 C C . THR A 1 107 ? -7.200 -19.968 30.720 1.00 87.94 107 THR A C 1
ATOM 807 O O . THR A 1 107 ? -8.326 -20.396 30.477 1.00 87.94 107 THR A O 1
ATOM 810 N N . PHE A 1 108 ? -6.571 -19.096 29.937 1.00 90.56 108 PHE A N 1
ATOM 811 C CA . PHE A 1 108 ? -7.129 -18.584 28.691 1.00 90.56 108 PHE A CA 1
ATOM 812 C C . PHE A 1 108 ? -6.076 -18.524 27.590 1.00 90.56 108 PHE A C 1
ATOM 814 O O . PHE A 1 108 ? -4.872 -18.506 27.865 1.00 90.56 108 PHE A O 1
ATOM 821 N N . TYR A 1 109 ? -6.537 -18.414 26.349 1.00 85.19 109 TYR A N 1
ATOM 822 C CA . TYR A 1 109 ? -5.715 -17.997 25.217 1.00 85.19 109 TYR A CA 1
ATOM 823 C C . TYR A 1 109 ? -6.266 -16.705 24.600 1.00 85.19 109 TYR A C 1
ATOM 825 O O . TYR A 1 109 ? -7.385 -16.275 24.886 1.00 85.19 109 TYR A O 1
ATOM 833 N N . PHE A 1 110 ? -5.448 -16.043 23.782 1.00 84.00 110 PHE A N 1
ATOM 834 C CA . PHE A 1 110 ? -5.891 -14.903 22.983 1.00 84.00 110 PHE A CA 1
ATOM 835 C C . PHE A 1 110 ? -6.417 -15.419 21.646 1.00 84.00 110 PHE A C 1
ATOM 837 O O . PHE A 1 110 ? -5.642 -15.983 20.874 1.00 84.00 110 PHE A O 1
ATOM 844 N N . THR A 1 111 ? -7.703 -15.214 21.372 1.00 85.00 111 THR A N 1
ATOM 845 C CA . THR A 1 111 ? -8.262 -15.484 20.038 1.00 85.00 111 THR A CA 1
ATOM 846 C C . THR A 1 111 ? -8.067 -14.277 19.114 1.00 85.00 111 THR A C 1
ATOM 848 O O . THR A 1 111 ? -7.666 -13.199 19.564 1.00 85.00 111 THR A O 1
ATOM 851 N N . ASN A 1 112 ? -8.309 -14.458 17.815 1.00 86.06 112 ASN A N 1
ATOM 852 C CA . ASN A 1 112 ? -8.148 -13.428 16.798 1.00 86.06 112 ASN A CA 1
ATOM 853 C C . ASN A 1 112 ? -9.334 -12.437 16.821 1.00 86.06 112 ASN A C 1
ATOM 855 O O . ASN A 1 112 ? -10.406 -12.747 16.297 1.00 86.06 112 ASN A O 1
ATOM 859 N N . PRO A 1 113 ? -9.164 -11.207 17.348 1.00 86.19 113 PRO A N 1
ATOM 860 C CA . PRO A 1 113 ? -10.245 -10.219 17.417 1.00 86.19 113 PRO A CA 1
ATOM 861 C C . PRO A 1 113 ? -10.710 -9.727 16.037 1.00 86.19 113 PRO A C 1
ATOM 863 O O . PRO A 1 113 ? -11.782 -9.134 15.915 1.00 86.19 113 PRO A O 1
ATOM 866 N N . TYR A 1 114 ? -9.917 -9.946 14.986 1.00 84.50 114 TYR A N 1
ATOM 867 C CA . TYR A 1 114 ? -10.241 -9.549 13.614 1.00 84.50 114 TYR A CA 1
ATOM 868 C C . TYR A 1 114 ? -11.111 -10.580 12.889 1.00 84.50 114 TYR A C 1
ATOM 870 O O . TYR A 1 114 ? -11.625 -10.294 11.811 1.00 84.50 114 TYR A O 1
ATOM 878 N N . ALA A 1 115 ? -11.301 -11.755 13.487 1.00 90.75 115 ALA A N 1
ATOM 879 C CA . ALA A 1 115 ? -12.125 -12.836 12.966 1.00 90.75 115 ALA A CA 1
ATOM 880 C C . ALA A 1 115 ? -13.540 -12.856 13.574 1.00 90.75 115 ALA A C 1
ATOM 882 O O . ALA A 1 115 ? -14.224 -13.876 13.522 1.00 90.75 115 ALA A O 1
ATOM 883 N N . VAL A 1 116 ? -13.997 -11.748 14.170 1.00 93.38 116 VAL A N 1
ATOM 884 C CA . VAL A 1 116 ? -15.354 -11.678 14.726 1.00 93.38 116 VAL A CA 1
ATOM 885 C C . VAL A 1 116 ? -16.391 -11.581 13.607 1.00 93.38 116 VAL A C 1
ATOM 887 O O . VAL A 1 116 ? -16.359 -10.655 12.797 1.00 93.38 116 VAL A O 1
ATOM 890 N N . ILE A 1 117 ? -17.325 -12.529 13.586 1.00 94.62 117 ILE A N 1
ATOM 891 C CA . ILE A 1 117 ? -18.385 -12.663 12.583 1.00 94.62 117 ILE A CA 1
ATOM 892 C C . ILE A 1 117 ? -19.751 -12.362 13.216 1.00 94.62 117 ILE A C 1
ATOM 894 O O . ILE A 1 117 ? -19.980 -12.615 14.403 1.00 94.62 117 ILE A O 1
ATOM 898 N N . GLY A 1 118 ? -20.665 -11.788 12.428 1.00 94.12 118 GLY A N 1
ATOM 899 C CA . GLY A 1 118 ? -22.020 -11.477 12.876 1.00 94.12 118 GLY A CA 1
ATOM 900 C C . GLY A 1 118 ? -22.834 -12.726 13.255 1.00 94.12 118 GLY A C 1
ATOM 901 O O . GLY A 1 118 ? -22.572 -13.816 12.748 1.00 94.12 118 GLY A O 1
ATOM 902 N N . PRO A 1 119 ? -23.866 -12.578 14.105 1.00 95.31 119 PRO A N 1
ATOM 903 C CA . PRO A 1 119 ? -24.647 -13.689 14.672 1.00 95.31 119 PRO A CA 1
ATOM 904 C C . PRO A 1 119 ? -25.424 -14.516 13.634 1.00 95.31 119 PRO A C 1
ATOM 906 O O . PRO A 1 119 ? -25.915 -15.600 13.944 1.00 95.31 119 PRO A O 1
ATOM 909 N N . HIS A 1 120 ? -25.587 -13.987 12.421 1.00 94.75 120 HIS A N 1
ATOM 910 C CA . HIS A 1 120 ? -26.351 -14.598 11.331 1.00 94.75 120 HIS A CA 1
ATOM 911 C C . HIS A 1 120 ? -25.566 -14.637 10.014 1.00 94.75 120 HIS A C 1
ATOM 913 O O . HIS A 1 120 ? -26.160 -14.843 8.957 1.00 94.75 120 HIS A O 1
ATOM 919 N N . ASP A 1 121 ? -24.258 -14.390 10.072 1.00 94.38 121 ASP A N 1
ATOM 920 C CA . ASP A 1 121 ? -23.396 -14.355 8.897 1.00 94.38 121 ASP A CA 1
ATOM 921 C C . ASP A 1 121 ? -22.778 -15.733 8.633 1.00 94.38 121 ASP A C 1
ATOM 923 O O . ASP A 1 121 ? -22.567 -16.523 9.555 1.00 94.38 121 ASP A O 1
ATOM 927 N N . ASP A 1 122 ? -22.475 -16.015 7.363 1.00 95.50 122 ASP A N 1
ATOM 928 C CA . ASP A 1 122 ? -21.825 -17.264 6.965 1.00 95.50 122 ASP A CA 1
ATOM 929 C C . ASP A 1 122 ? -20.418 -17.366 7.571 1.00 95.50 122 ASP A C 1
ATOM 931 O O . ASP A 1 122 ? -19.621 -16.424 7.509 1.00 95.50 122 ASP A O 1
ATOM 935 N N . ILE A 1 123 ? -20.094 -18.539 8.116 1.00 95.12 123 ILE A N 1
ATOM 936 C CA . ILE A 1 123 ? -18.808 -18.799 8.766 1.00 95.12 123 ILE A CA 1
ATOM 937 C C . ILE A 1 123 ? -17.811 -19.366 7.749 1.00 95.12 123 ILE A C 1
ATOM 939 O O . ILE A 1 123 ? -18.074 -20.419 7.157 1.00 95.12 123 ILE A O 1
ATOM 943 N N . PRO A 1 124 ? -16.656 -18.711 7.528 1.00 92.12 124 PRO A N 1
ATOM 944 C CA . PRO A 1 124 ? -15.643 -19.234 6.625 1.00 92.12 124 PRO A CA 1
ATOM 945 C C . PRO A 1 124 ? -14.972 -20.477 7.220 1.00 92.12 124 PRO A C 1
ATOM 947 O O . PRO A 1 124 ? -14.470 -20.457 8.341 1.00 92.12 124 PRO A O 1
ATOM 950 N N . VAL A 1 125 ? -14.900 -21.555 6.437 1.00 94.19 125 VAL A N 1
ATOM 951 C CA . VAL A 1 125 ? -14.093 -22.730 6.791 1.00 94.19 125 VAL A CA 1
ATOM 952 C C . VAL A 1 125 ? -12.620 -22.426 6.474 1.00 94.19 125 VAL A C 1
ATOM 954 O O . VAL A 1 125 ? -12.324 -22.059 5.329 1.00 94.19 125 VAL A O 1
ATOM 957 N N . PRO A 1 126 ? -11.682 -22.572 7.429 1.00 91.31 126 PRO A N 1
ATOM 958 C CA . PRO A 1 126 ? -10.271 -22.309 7.172 1.00 91.31 126 PRO A CA 1
ATOM 959 C C . PRO A 1 126 ? -9.703 -23.198 6.061 1.00 91.31 126 PRO A C 1
ATOM 961 O O . PRO A 1 126 ? -10.038 -24.386 5.983 1.00 91.31 126 PRO A O 1
ATOM 964 N N . PRO A 1 127 ? -8.778 -22.675 5.235 1.00 89.62 127 PRO A N 1
ATOM 965 C CA . PRO A 1 127 ? -8.111 -23.469 4.214 1.00 89.62 127 PRO A CA 1
ATOM 966 C C . PRO A 1 127 ? -7.461 -24.732 4.790 1.00 89.62 127 PRO A C 1
ATOM 968 O O . PRO A 1 127 ? -6.647 -24.665 5.708 1.00 89.62 127 PRO A O 1
ATOM 971 N N . GLY A 1 128 ? -7.798 -25.883 4.208 1.00 87.44 128 GLY A N 1
ATOM 972 C CA . GLY A 1 128 ? -7.253 -27.181 4.610 1.00 87.44 128 GLY A CA 1
ATOM 973 C C . GLY A 1 128 ? -7.981 -27.856 5.773 1.00 87.44 128 GLY A C 1
ATOM 974 O O . GLY A 1 128 ? -7.645 -28.999 6.069 1.00 87.44 128 GLY A O 1
ATOM 975 N N . SER A 1 129 ? -8.977 -27.206 6.384 1.00 93.69 129 SER A N 1
ATOM 976 C CA . SER A 1 129 ? -9.826 -27.848 7.386 1.00 93.69 129 SER A CA 1
ATOM 977 C C . SER A 1 129 ? -11.019 -28.562 6.749 1.00 93.69 129 SER A C 1
ATOM 979 O O . SER A 1 129 ? -11.634 -28.089 5.793 1.00 93.69 129 SER A O 1
ATOM 981 N N . THR A 1 130 ? -11.344 -29.719 7.307 1.00 93.94 130 THR A N 1
ATOM 982 C CA . THR A 1 130 ? -12.503 -30.562 6.987 1.00 93.94 130 THR A CA 1
ATOM 983 C C . THR A 1 130 ? -13.339 -30.894 8.223 1.00 93.94 130 THR A C 1
ATOM 985 O O . THR A 1 130 ? -14.418 -31.469 8.092 1.00 93.94 130 THR A O 1
ATOM 988 N N . VAL A 1 131 ? -12.857 -30.522 9.414 1.00 92.88 131 VAL A N 1
ATOM 989 C CA . VAL A 1 131 ? -13.500 -30.776 10.706 1.00 92.88 131 VAL A CA 1
ATOM 990 C C . VAL A 1 131 ? -13.664 -29.447 11.437 1.00 92.88 131 VAL A C 1
ATOM 992 O O . VAL A 1 131 ? -12.853 -29.091 12.292 1.00 92.88 131 VAL A O 1
ATOM 995 N N . LEU A 1 132 ? -14.702 -28.702 11.058 1.00 93.44 132 LEU A N 1
ATOM 996 C CA . LEU A 1 132 ? -15.085 -27.465 11.730 1.00 93.44 132 LEU A CA 1
ATOM 997 C C . LEU A 1 132 ? -16.118 -27.771 12.816 1.00 93.44 132 LEU A C 1
ATOM 999 O O . LEU A 1 132 ? -17.137 -28.406 12.547 1.00 93.44 132 LEU A O 1
ATOM 1003 N N . ASP A 1 133 ? -15.829 -27.315 14.024 1.00 92.06 133 ASP A N 1
ATOM 1004 C CA . ASP A 1 133 ? -16.618 -27.522 15.232 1.00 92.06 133 ASP A CA 1
ATOM 1005 C C . ASP A 1 133 ? -16.998 -26.172 15.855 1.00 92.06 133 ASP A C 1
ATOM 1007 O O . ASP A 1 133 ? -16.428 -25.141 15.486 1.00 92.06 133 ASP A O 1
ATOM 1011 N N . PHE A 1 134 ? -17.958 -26.175 16.775 1.00 92.44 134 PHE A N 1
ATOM 1012 C CA . PHE A 1 134 ? -18.485 -24.969 17.411 1.00 92.44 134 PHE A CA 1
ATOM 1013 C C . PHE A 1 134 ? -18.652 -25.165 18.921 1.00 92.44 134 PHE A C 1
ATOM 1015 O O . PHE A 1 134 ? -18.954 -26.263 19.389 1.00 92.44 134 PHE A O 1
ATOM 1022 N N . GLU A 1 135 ? -18.481 -24.092 19.685 1.00 91.25 135 GLU A N 1
ATOM 1023 C CA . GLU A 1 135 ? -18.517 -24.100 21.147 1.00 91.25 135 GLU A CA 1
ATOM 1024 C C . GLU A 1 135 ? -19.414 -22.955 21.633 1.00 91.25 135 GLU A C 1
ATOM 1026 O O . GLU A 1 135 ? -19.148 -21.786 21.367 1.00 91.25 135 GLU A O 1
ATOM 1031 N N . LEU A 1 136 ? -20.514 -23.284 22.324 1.00 93.00 136 LEU A N 1
ATOM 1032 C CA . LEU A 1 136 ? -21.410 -22.278 22.900 1.00 93.00 136 LEU A CA 1
ATOM 1033 C C . LEU A 1 136 ? -20.799 -21.689 24.172 1.00 93.00 136 LEU A C 1
ATOM 1035 O O . LEU A 1 136 ? -20.635 -22.392 25.167 1.00 93.00 136 LEU A O 1
ATOM 1039 N N . GLU A 1 137 ? -20.596 -20.378 24.167 1.00 94.38 137 GLU A N 1
ATOM 1040 C CA . GLU A 1 137 ? -19.994 -19.629 25.260 1.00 94.38 137 GLU A CA 1
ATOM 1041 C C . GLU A 1 137 ? -20.785 -18.363 25.622 1.00 94.38 137 GLU A C 1
ATOM 1043 O O . GLU A 1 137 ? -21.673 -17.888 24.904 1.00 94.38 137 GLU A O 1
ATOM 1048 N N . VAL A 1 138 ? -20.436 -17.785 26.772 1.00 96.50 138 VAL A N 1
ATOM 1049 C CA . VAL A 1 138 ? -20.928 -16.480 27.218 1.00 96.50 138 VAL A CA 1
ATOM 1050 C C . VAL A 1 138 ? -19.732 -15.587 27.506 1.00 96.50 138 VAL A C 1
ATOM 1052 O O . VAL A 1 138 ? -18.940 -15.861 28.402 1.00 96.50 138 VAL A O 1
ATOM 1055 N N . ALA A 1 139 ? -19.624 -14.484 26.774 1.00 96.31 139 ALA A N 1
ATOM 1056 C CA . ALA A 1 139 ? -18.562 -13.510 26.955 1.00 96.31 139 ALA A CA 1
ATOM 1057 C C . ALA A 1 139 ? -18.994 -12.406 27.926 1.00 96.31 139 ALA A C 1
ATOM 1059 O O . ALA A 1 139 ? -20.029 -11.766 27.724 1.00 96.31 139 ALA A O 1
ATOM 1060 N N . ALA A 1 140 ? -18.165 -12.129 28.936 1.00 96.38 140 ALA A N 1
ATOM 1061 C CA . ALA A 1 140 ? -18.238 -10.889 29.705 1.00 96.38 140 ALA A CA 1
ATOM 1062 C C . ALA A 1 140 ? -17.521 -9.759 28.960 1.00 96.38 140 ALA A C 1
ATOM 1064 O O . ALA A 1 140 ? -16.393 -9.909 28.491 1.00 96.38 140 ALA A O 1
ATOM 1065 N N . VAL A 1 141 ? -18.171 -8.602 28.875 1.00 95.50 141 VAL A N 1
ATOM 1066 C CA . VAL A 1 141 ? -17.668 -7.435 28.151 1.00 95.50 141 VAL A CA 1
ATOM 1067 C C . VAL A 1 141 ? -17.099 -6.427 29.131 1.00 95.50 141 VAL A C 1
ATOM 1069 O O . VAL A 1 141 ? -17.781 -5.985 30.057 1.00 95.50 141 VAL A O 1
ATOM 1072 N N . ILE A 1 142 ? -15.847 -6.037 28.897 1.00 91.88 142 ILE A N 1
ATOM 1073 C CA . ILE A 1 142 ? -15.120 -5.084 29.733 1.00 91.88 142 ILE A CA 1
ATOM 1074 C C . ILE A 1 142 ? -15.238 -3.691 29.131 1.00 91.88 142 ILE A C 1
ATOM 1076 O O . ILE A 1 142 ? -14.738 -3.441 28.036 1.00 91.88 142 ILE A O 1
ATOM 1080 N N . GLY A 1 143 ? -15.897 -2.786 29.851 1.00 85.25 143 GLY A N 1
ATOM 1081 C CA . GLY A 1 143 ? -16.098 -1.397 29.418 1.00 85.25 143 GLY A CA 1
ATOM 1082 C C . GLY A 1 143 ? -15.326 -0.371 30.240 1.00 85.25 143 GLY A C 1
ATOM 1083 O O . GLY A 1 143 ? -15.505 0.822 30.037 1.00 85.25 143 GLY A O 1
ATOM 1084 N N . LYS A 1 144 ? -14.476 -0.811 31.174 1.00 82.06 144 LYS A N 1
ATOM 1085 C CA . LYS A 1 144 ? -13.582 0.063 31.942 1.00 82.06 144 LYS A CA 1
ATOM 1086 C C . LYS A 1 144 ? -12.190 -0.549 32.008 1.00 82.06 144 LYS A C 1
ATOM 1088 O O . LYS A 1 144 ? -12.049 -1.715 32.373 1.00 82.06 144 LYS A O 1
ATOM 1093 N N . GLU A 1 145 ? -11.159 0.228 31.678 1.00 80.75 145 GLU A N 1
ATOM 1094 C CA . GLU A 1 145 ? -9.775 -0.242 31.786 1.00 80.75 145 GLU A CA 1
ATOM 1095 C C . GLU A 1 145 ? -9.427 -0.571 33.239 1.00 80.75 145 GLU A C 1
ATOM 1097 O O . GLU A 1 145 ? -9.713 0.210 34.147 1.00 80.75 145 GLU A O 1
ATOM 1102 N N . GLY A 1 146 ? -8.768 -1.710 33.454 1.00 79.69 146 GLY A N 1
ATOM 1103 C CA . GLY A 1 146 ? -8.229 -2.082 34.755 1.00 79.69 146 GLY A CA 1
ATOM 1104 C C . GLY A 1 146 ? -6.991 -2.962 34.658 1.00 79.69 146 GLY A C 1
ATOM 1105 O O . GLY A 1 146 ? -6.767 -3.646 33.661 1.00 79.69 146 GLY A O 1
ATOM 1106 N N . ARG A 1 147 ? -6.183 -2.927 35.716 1.00 85.44 147 ARG A N 1
ATOM 1107 C CA . ARG A 1 147 ? -4.932 -3.672 35.855 1.00 85.44 147 ARG A CA 1
ATOM 1108 C C . ARG A 1 147 ? -4.807 -4.176 37.289 1.00 85.44 147 ARG A C 1
ATOM 1110 O O . ARG A 1 147 ? -5.159 -3.444 38.215 1.00 85.44 147 ARG A O 1
ATOM 1117 N N . ASP A 1 148 ? -4.279 -5.388 37.445 1.00 83.81 148 ASP A N 1
ATOM 1118 C CA . ASP A 1 148 ? -4.021 -6.039 38.732 1.00 83.81 148 ASP A CA 1
ATOM 1119 C C . ASP A 1 148 ? -5.262 -6.001 39.652 1.00 83.81 148 ASP A C 1
ATOM 1121 O O . ASP A 1 148 ? -5.195 -5.649 40.831 1.00 83.81 148 ASP A O 1
ATOM 1125 N N . LEU A 1 149 ? -6.430 -6.293 39.073 1.00 89.25 149 LEU A N 1
ATOM 1126 C CA . LEU A 1 149 ? -7.724 -6.209 39.742 1.00 89.25 149 LEU A CA 1
ATOM 1127 C C . LEU A 1 149 ? -7.913 -7.370 40.727 1.00 89.25 149 LEU A C 1
ATOM 1129 O O . LEU A 1 149 ? -7.460 -8.491 40.494 1.00 89.25 149 LEU A O 1
ATOM 1133 N N . THR A 1 150 ? -8.640 -7.102 41.812 1.00 95.56 150 THR A N 1
ATOM 1134 C CA . THR A 1 150 ? -9.262 -8.151 42.632 1.00 95.56 150 THR A CA 1
ATOM 1135 C C . THR A 1 150 ? -10.618 -8.528 42.023 1.00 95.56 150 THR A C 1
ATOM 1137 O O . THR A 1 150 ? -11.170 -7.702 41.288 1.00 95.56 150 THR A O 1
ATOM 1140 N N . PRO A 1 151 ? -11.188 -9.714 42.308 1.00 94.81 151 PRO A N 1
ATOM 1141 C CA . PRO A 1 151 ? -12.520 -10.082 41.816 1.00 94.81 151 PRO A CA 1
ATOM 1142 C C . PRO A 1 151 ? -13.598 -9.033 42.139 1.00 94.81 151 PRO A C 1
ATOM 1144 O O . PRO A 1 151 ? -14.394 -8.662 41.279 1.00 94.81 151 PRO A O 1
ATOM 1147 N N . GLU A 1 152 ? -13.565 -8.449 43.339 1.00 93.38 152 GLU A N 1
ATOM 1148 C CA . GLU A 1 152 ? -14.532 -7.428 43.764 1.00 93.38 152 GLU A CA 1
ATOM 1149 C C . GLU A 1 152 ? -14.443 -6.174 42.892 1.00 93.38 152 GLU A C 1
ATOM 1151 O O . GLU A 1 152 ? -15.463 -5.622 42.488 1.00 93.38 152 GLU A O 1
ATOM 1156 N N . ARG A 1 153 ? -13.219 -5.742 42.559 1.00 93.75 153 ARG A N 1
ATOM 1157 C CA . ARG A 1 153 ? -13.005 -4.607 41.656 1.00 93.75 153 ARG A CA 1
ATOM 1158 C C . ARG A 1 153 ? -13.333 -4.974 40.219 1.00 93.75 153 ARG A C 1
ATOM 1160 O O . ARG A 1 153 ? -13.905 -4.157 39.517 1.00 93.75 153 ARG A O 1
ATOM 1167 N N . ALA A 1 154 ? -13.000 -6.185 39.782 1.00 92.44 154 ALA A N 1
ATOM 1168 C CA . ALA A 1 154 ? -13.253 -6.659 38.427 1.00 92.44 154 ALA A CA 1
ATOM 1169 C C . ALA A 1 154 ? -14.736 -6.575 38.044 1.00 92.44 154 ALA A C 1
ATOM 1171 O O . ALA A 1 154 ? -15.050 -6.236 36.903 1.00 92.44 154 ALA A O 1
ATOM 1172 N N . ARG A 1 155 ? -15.640 -6.778 39.011 1.00 94.00 155 ARG A N 1
ATOM 1173 C CA . ARG A 1 155 ? -17.085 -6.599 38.827 1.00 94.00 155 ARG A CA 1
ATOM 1174 C C . ARG A 1 155 ? -17.453 -5.236 38.245 1.00 94.00 155 ARG A C 1
ATOM 1176 O O . ARG A 1 155 ? -18.242 -5.169 37.311 1.00 94.00 155 ARG A O 1
ATOM 1183 N N . GLU A 1 156 ? -16.859 -4.156 38.749 1.00 92.19 156 GLU A N 1
ATOM 1184 C CA . GLU A 1 156 ? -17.154 -2.783 38.306 1.00 92.19 156 GLU A CA 1
ATOM 1185 C C . GLU A 1 156 ? -16.725 -2.513 36.853 1.00 92.19 156 GLU A C 1
ATOM 1187 O O . GLU A 1 156 ? -17.119 -1.510 36.257 1.00 92.19 156 GLU A O 1
ATOM 1192 N N . HIS A 1 157 ? -15.900 -3.392 36.279 1.00 91.12 157 HIS A N 1
ATOM 1193 C CA . HIS A 1 157 ? -15.383 -3.259 34.922 1.00 91.12 157 HIS A CA 1
ATOM 1194 C C . HIS A 1 157 ? -16.227 -4.018 33.889 1.00 91.12 157 HIS A C 1
ATOM 1196 O O . HIS A 1 157 ? -16.116 -3.734 32.691 1.00 91.12 157 HIS A O 1
ATOM 1202 N N . ILE A 1 158 ? -17.076 -4.952 34.332 1.00 95.12 158 ILE A N 1
ATOM 1203 C CA . ILE A 1 158 ? -17.970 -5.727 33.468 1.00 95.12 158 ILE A CA 1
ATOM 1204 C C . ILE A 1 158 ? -19.229 -4.901 33.196 1.00 95.12 158 ILE A C 1
ATOM 1206 O O . ILE A 1 158 ? -20.015 -4.614 34.095 1.00 95.12 158 ILE A O 1
ATOM 1210 N N . VAL A 1 159 ? -19.441 -4.525 31.935 1.00 95.69 159 VAL A N 1
ATOM 1211 C CA . VAL A 1 159 ? -20.612 -3.722 31.529 1.00 95.69 159 VAL A CA 1
ATOM 1212 C C . VAL A 1 159 ? -21.781 -4.571 31.056 1.00 95.69 159 VAL A C 1
ATOM 1214 O O . VAL A 1 159 ? -22.916 -4.100 30.990 1.00 95.69 159 VAL A O 1
ATOM 1217 N N . GLY A 1 160 ? -21.528 -5.830 30.722 1.00 96.81 160 GLY A N 1
ATOM 1218 C CA . GLY A 1 160 ? -22.557 -6.722 30.231 1.00 96.81 160 GLY A CA 1
ATOM 1219 C C . GLY A 1 160 ? -22.002 -8.023 29.695 1.00 96.81 160 GLY A C 1
ATOM 1220 O O . GLY A 1 160 ? -20.812 -8.312 29.819 1.00 96.81 160 GLY A O 1
ATOM 1221 N N . TYR A 1 161 ? -22.898 -8.787 29.090 1.00 98.00 161 TYR A N 1
ATOM 1222 C CA . TYR A 1 161 ? -22.651 -10.130 28.608 1.00 98.00 161 TYR A CA 1
ATOM 1223 C C . TYR A 1 161 ? -23.258 -10.313 27.217 1.00 98.00 161 TYR A C 1
ATOM 1225 O O . TYR A 1 161 ? -24.290 -9.722 26.889 1.00 98.00 161 TYR A O 1
ATOM 1233 N N . THR A 1 162 ? -22.624 -11.136 26.392 1.00 97.50 162 THR A N 1
ATOM 1234 C CA . THR A 1 162 ? -23.135 -11.541 25.076 1.00 97.50 162 THR A CA 1
ATOM 1235 C C . THR A 1 162 ? -22.887 -13.028 24.876 1.00 97.50 162 THR A C 1
ATOM 1237 O O . THR A 1 162 ? -21.953 -13.584 25.449 1.00 97.50 162 THR A O 1
ATOM 1240 N N . VAL A 1 163 ? -23.702 -13.671 24.044 1.00 96.81 163 VAL A N 1
ATOM 1241 C CA . VAL A 1 163 ? -23.383 -15.017 23.558 1.00 96.81 163 VAL A CA 1
ATOM 1242 C C . VAL A 1 163 ? -22.152 -14.927 22.658 1.00 96.81 163 VAL A C 1
ATOM 1244 O O . VAL A 1 163 ? -22.009 -13.964 21.888 1.00 96.81 163 VAL A O 1
ATOM 1247 N N . LEU A 1 164 ? -21.275 -15.914 22.799 1.00 95.50 164 LEU A N 1
ATOM 1248 C CA . LEU A 1 164 ? -20.113 -16.157 21.961 1.00 95.50 164 LEU A CA 1
ATOM 1249 C C . LEU A 1 164 ? -20.234 -17.579 21.407 1.00 95.50 164 LEU A C 1
ATOM 1251 O O . LEU A 1 164 ? -20.666 -18.485 22.113 1.00 95.50 164 LEU A O 1
ATOM 1255 N N . ASN A 1 165 ? -19.907 -17.769 20.135 1.00 95.38 165 ASN A N 1
ATOM 1256 C CA . ASN A 1 165 ? -19.685 -19.098 19.581 1.00 95.38 165 ASN A CA 1
ATOM 1257 C C . ASN A 1 165 ? -18.257 -19.176 19.041 1.00 95.38 165 ASN A C 1
ATOM 1259 O O . ASN A 1 165 ? -17.905 -18.403 18.141 1.00 95.38 165 ASN A O 1
ATOM 1263 N N . ASP A 1 166 ? -17.451 -20.061 19.618 1.00 92.88 166 ASP A N 1
ATOM 1264 C CA . ASP A 1 166 ? -16.063 -20.245 19.218 1.00 92.88 166 ASP A CA 1
ATOM 1265 C C . ASP A 1 166 ? -15.941 -21.359 18.174 1.00 92.88 166 ASP A C 1
ATOM 1267 O O . ASP A 1 166 ? -16.367 -22.496 18.390 1.00 92.88 166 ASP A O 1
ATOM 1271 N N . TRP A 1 167 ? -15.387 -21.024 17.006 1.00 94.75 167 TRP A N 1
ATOM 1272 C CA . TRP A 1 167 ? -15.298 -21.946 15.878 1.00 94.75 167 TRP A CA 1
ATOM 1273 C C . TRP A 1 167 ? -13.911 -22.567 15.798 1.00 94.75 167 TRP A C 1
ATOM 1275 O O . TRP A 1 167 ? -12.901 -21.889 15.609 1.00 94.75 167 TRP A O 1
ATOM 1285 N N . SER A 1 168 ? -13.874 -23.894 15.861 1.00 92.00 168 SER A N 1
ATOM 1286 C CA . SER A 1 168 ? -12.636 -24.655 15.968 1.00 92.00 168 SER A CA 1
ATOM 1287 C C . SER A 1 168 ? -12.424 -25.562 14.765 1.00 92.00 168 SER A C 1
ATOM 1289 O O . SER A 1 168 ? -13.155 -26.528 14.559 1.00 92.00 168 SER A O 1
ATOM 1291 N N . ALA A 1 169 ? -11.367 -25.318 13.996 1.00 93.62 169 ALA A N 1
ATOM 1292 C CA . ALA A 1 169 ? -10.880 -26.261 12.994 1.00 93.62 169 ALA A CA 1
ATOM 1293 C C . ALA A 1 169 ? -10.065 -27.364 13.677 1.00 93.62 169 ALA A C 1
ATOM 1295 O O . ALA A 1 169 ? -8.849 -27.247 13.857 1.00 93.62 169 ALA A O 1
ATOM 1296 N N . ARG A 1 170 ? -10.748 -28.427 14.111 1.00 89.44 170 ARG A N 1
ATOM 1297 C CA . ARG A 1 170 ? -10.204 -29.448 15.023 1.00 89.44 170 ARG A CA 1
ATOM 1298 C C . ARG A 1 170 ? -9.052 -30.244 14.433 1.00 89.44 170 ARG A C 1
ATOM 1300 O O . ARG A 1 170 ? -8.163 -30.666 15.170 1.00 89.44 170 ARG A O 1
ATOM 1307 N N . ASP A 1 171 ? -9.047 -30.445 13.122 1.00 89.94 171 ASP A N 1
ATOM 1308 C CA . ASP A 1 171 ? -7.965 -31.123 12.412 1.00 89.94 171 ASP A CA 1
ATOM 1309 C C . ASP A 1 171 ? -6.668 -30.303 12.414 1.00 89.94 171 ASP A C 1
ATOM 1311 O O . ASP A 1 171 ? -5.602 -30.839 12.728 1.00 89.94 171 ASP A O 1
ATOM 1315 N N . LEU A 1 172 ? -6.765 -28.998 12.153 1.00 89.50 172 LEU A N 1
ATOM 1316 C CA . LEU A 1 172 ? -5.639 -28.069 12.258 1.00 89.50 172 LEU A CA 1
ATOM 1317 C C . LEU A 1 172 ? -5.190 -27.912 13.717 1.00 89.50 172 LEU A C 1
ATOM 1319 O O . LEU A 1 172 ? -4.014 -28.106 14.023 1.00 89.50 172 LEU A O 1
ATOM 1323 N N . GLN A 1 173 ? -6.134 -27.646 14.626 1.00 87.25 173 GLN A N 1
ATOM 1324 C CA . GLN A 1 173 ? -5.882 -27.473 16.058 1.00 87.25 173 GLN A CA 1
ATOM 1325 C C . GLN A 1 173 ? -5.130 -28.671 16.653 1.00 87.25 173 GLN A C 1
ATOM 1327 O O . GLN A 1 173 ? -4.111 -28.500 17.321 1.00 87.25 173 GLN A O 1
ATOM 1332 N N . SER A 1 174 ? -5.602 -29.893 16.390 1.00 84.56 174 SER A N 1
ATOM 1333 C CA . SER A 1 174 ? -4.989 -31.110 16.935 1.00 84.56 174 SER A CA 1
ATOM 1334 C C . SER A 1 174 ? -3.565 -31.318 16.419 1.00 84.56 174 SER A C 1
ATOM 1336 O O . SER A 1 174 ? -2.701 -31.803 17.150 1.00 84.56 174 SER A O 1
ATOM 1338 N N . ALA A 1 175 ? -3.295 -30.959 15.159 1.00 83.50 175 ALA A N 1
ATOM 1339 C CA . ALA A 1 175 ? -1.952 -31.031 14.596 1.00 83.50 175 ALA A CA 1
ATOM 1340 C C . ALA A 1 175 ? -1.007 -30.004 15.244 1.00 83.50 175 ALA A C 1
ATOM 1342 O O . ALA A 1 175 ? 0.134 -30.343 15.558 1.00 83.50 175 ALA A O 1
ATOM 1343 N N . GLU A 1 176 ? -1.489 -28.782 15.484 1.00 84.62 176 GLU A N 1
ATOM 1344 C CA . GLU A 1 176 ? -0.732 -27.697 16.120 1.00 84.62 176 GLU A CA 1
ATOM 1345 C C . GLU A 1 176 ? -0.385 -28.017 17.576 1.00 84.62 176 GLU A C 1
ATOM 1347 O O . GLU A 1 176 ? 0.773 -27.909 17.981 1.00 84.62 176 GLU A O 1
ATOM 1352 N N . MET A 1 177 ? -1.355 -28.506 18.350 1.00 81.00 177 MET A N 1
ATOM 1353 C CA . MET A 1 177 ? -1.164 -28.779 19.777 1.00 81.00 177 MET A CA 1
ATOM 1354 C C . MET A 1 177 ? -0.113 -29.869 20.052 1.00 81.00 177 MET A C 1
ATOM 1356 O O . MET A 1 177 ? 0.553 -29.826 21.085 1.00 81.00 177 MET A O 1
ATOM 1360 N N . ARG A 1 178 ? 0.152 -30.777 19.100 1.00 80.31 178 ARG A N 1
ATOM 1361 C CA . ARG A 1 178 ? 1.261 -31.753 19.192 1.00 80.31 178 ARG A CA 1
ATOM 1362 C C . ARG A 1 178 ? 2.649 -31.113 19.193 1.00 80.31 178 ARG A C 1
ATOM 1364 O O . ARG A 1 178 ? 3.607 -31.743 19.634 1.00 80.31 178 ARG A O 1
ATOM 1371 N N . VAL A 1 179 ? 2.772 -29.885 18.690 1.00 75.12 179 VAL A N 1
ATOM 1372 C CA . VAL A 1 179 ? 4.022 -29.110 18.677 1.00 75.12 179 VAL A CA 1
ATOM 1373 C C . VAL A 1 179 ? 4.241 -28.386 20.017 1.00 75.12 179 VAL A C 1
ATOM 1375 O O . VAL A 1 179 ? 5.317 -27.845 20.258 1.00 75.12 179 VAL A O 1
ATOM 1378 N N . GLY A 1 180 ? 3.255 -28.404 20.922 1.00 69.12 180 GLY A N 1
ATOM 1379 C CA . GLY A 1 180 ? 3.328 -27.744 22.230 1.00 69.12 180 GLY A CA 1
ATOM 1380 C C . GLY A 1 180 ? 3.155 -26.222 22.175 1.00 69.12 180 GLY A C 1
ATOM 1381 O O . GLY A 1 180 ? 3.382 -25.547 23.175 1.00 69.12 180 GLY A O 1
ATOM 1382 N N . LEU A 1 181 ? 2.760 -25.681 21.019 1.00 59.53 181 LEU A N 1
ATOM 1383 C CA . LEU A 1 181 ? 2.402 -24.280 20.806 1.00 59.53 181 LEU A CA 1
ATOM 1384 C C . LEU A 1 181 ? 1.060 -24.235 20.072 1.00 59.53 181 LEU A C 1
ATOM 1386 O O . LEU A 1 181 ? 0.886 -24.924 19.070 1.00 59.53 181 LEU A O 1
ATOM 1390 N N . GLY A 1 182 ? 0.123 -23.430 20.565 1.00 63.66 182 GLY A N 1
ATOM 1391 C CA . GLY A 1 182 ? -1.211 -23.290 19.987 1.00 63.66 182 GLY A CA 1
ATOM 1392 C C . GLY A 1 182 ? -2.324 -23.357 21.038 1.00 63.66 182 GLY A C 1
ATOM 1393 O O . GLY A 1 182 ? -2.025 -23.470 22.228 1.00 63.66 182 GLY A O 1
ATOM 1394 N N . PRO A 1 183 ? -3.597 -23.283 20.618 1.00 72.75 183 PRO A N 1
ATOM 1395 C CA . PRO A 1 183 ? -4.056 -23.291 19.223 1.00 72.75 183 PRO A CA 1
ATOM 1396 C C . PRO A 1 183 ? -3.612 -22.055 18.418 1.00 72.75 183 PRO A C 1
ATOM 1398 O O . PRO A 1 183 ? -3.456 -20.971 18.974 1.00 72.75 183 PRO A O 1
ATOM 1401 N N . CYS A 1 184 ? -3.365 -22.225 17.113 1.00 83.38 184 CYS A N 1
ATOM 1402 C CA . CYS A 1 184 ? -3.031 -21.141 16.184 1.00 83.38 184 CYS A CA 1
ATOM 1403 C C . CYS A 1 184 ? -4.091 -21.060 15.076 1.00 83.38 184 CYS A C 1
ATOM 1405 O O . CYS A 1 184 ? -5.169 -20.514 15.298 1.00 83.38 184 CYS A O 1
ATOM 1407 N N . LYS A 1 185 ? -3.838 -21.630 13.891 1.00 87.81 185 LYS A N 1
ATOM 1408 C CA . LYS A 1 185 ? -4.777 -21.607 12.759 1.00 87.81 185 LYS A CA 1
ATOM 1409 C C . LYS A 1 185 ? -6.050 -22.393 13.029 1.00 87.81 185 LYS A C 1
ATOM 1411 O O . LYS A 1 185 ? -7.064 -22.089 12.408 1.00 87.81 185 LYS A O 1
ATOM 1416 N N . GLY A 1 186 ? -6.027 -23.310 13.997 1.00 88.44 186 GLY A N 1
ATOM 1417 C CA . GLY A 1 186 ? -7.226 -23.978 14.498 1.00 88.44 186 GLY A CA 1
ATOM 1418 C C . GLY A 1 186 ? -8.312 -23.034 15.038 1.00 88.44 186 GLY A C 1
ATOM 1419 O O . GLY A 1 186 ? -9.480 -23.402 14.985 1.00 88.44 186 GLY A O 1
ATOM 1420 N N . LYS A 1 187 ? -7.942 -21.837 15.519 1.00 87.69 187 LYS A N 1
ATOM 1421 C CA . LYS A 1 187 ? -8.847 -20.856 16.160 1.00 87.69 187 LYS A CA 1
ATOM 1422 C C . LYS A 1 187 ? -8.799 -19.454 15.517 1.00 87.69 187 LYS A C 1
ATOM 1424 O O . LYS A 1 187 ? -9.463 -18.531 15.960 1.00 87.69 187 LYS A O 1
ATOM 1429 N N . ASP A 1 188 ? -8.005 -19.264 14.461 1.00 88.00 188 ASP A N 1
ATOM 1430 C CA . ASP A 1 188 ? -7.701 -17.936 13.886 1.00 88.00 188 ASP A CA 1
ATOM 1431 C C . ASP A 1 188 ? -8.785 -17.395 12.929 1.00 88.00 188 ASP A C 1
ATOM 1433 O O . ASP A 1 188 ? -8.677 -16.270 12.447 1.00 88.00 188 ASP A O 1
ATOM 1437 N N . THR A 1 189 ? -9.785 -18.211 12.574 1.00 90.62 189 THR A N 1
ATOM 1438 C CA . THR A 1 189 ? -10.628 -17.967 11.384 1.00 90.62 189 THR A CA 1
ATOM 1439 C C . THR A 1 189 ? -11.981 -17.342 11.680 1.00 90.62 189 THR A C 1
ATOM 1441 O O . THR A 1 189 ? -12.439 -16.527 10.878 1.00 90.62 189 THR A O 1
ATOM 1444 N N . ALA A 1 190 ? -12.634 -17.714 12.783 1.00 93.62 190 ALA A N 1
ATOM 1445 C CA . ALA A 1 190 ? -13.950 -17.182 13.109 1.00 93.62 190 ALA A CA 1
ATOM 1446 C C . ALA A 1 190 ? -14.267 -17.271 14.607 1.00 93.62 190 ALA A C 1
ATOM 1448 O O . ALA A 1 190 ? -14.077 -18.308 15.230 1.00 93.62 190 ALA A O 1
ATOM 1449 N N . THR A 1 191 ? -14.864 -16.208 15.137 1.00 94.94 191 THR A N 1
ATOM 1450 C CA . THR A 1 191 ? -15.568 -16.190 16.425 1.00 94.94 191 THR A CA 1
ATOM 1451 C C . THR A 1 191 ? -16.877 -15.442 16.216 1.00 94.94 191 THR A C 1
ATOM 1453 O O . THR A 1 191 ? -16.875 -14.328 15.703 1.00 94.94 191 THR A O 1
ATOM 1456 N N . THR A 1 192 ? -18.018 -16.008 16.588 1.00 96.62 192 THR A N 1
ATOM 1457 C CA . THR A 1 192 ? -19.304 -15.311 16.442 1.00 96.62 192 THR A CA 1
ATOM 1458 C C . THR A 1 192 ? -19.694 -14.647 17.752 1.00 96.62 192 THR A C 1
ATOM 1460 O O . THR A 1 192 ? -19.638 -15.278 18.802 1.00 96.62 192 THR A O 1
ATOM 1463 N N . LEU A 1 193 ? -20.141 -13.392 17.700 1.00 96.06 193 LEU A N 1
ATOM 1464 C CA . LEU A 1 193 ? -20.685 -12.684 18.860 1.00 96.06 193 LEU A CA 1
ATOM 1465 C C . LEU A 1 193 ? -22.105 -12.195 18.586 1.00 96.06 193 LEU A C 1
ATOM 1467 O O . LEU A 1 193 ? -22.411 -11.685 17.506 1.00 96.06 193 LEU A O 1
ATOM 1471 N N . GLY A 1 194 ? -22.952 -12.264 19.610 1.00 96.44 194 GLY A N 1
ATOM 1472 C CA . GLY A 1 194 ? -24.262 -11.621 19.616 1.00 96.44 194 GLY A CA 1
ATOM 1473 C C . GLY A 1 194 ? -25.442 -12.589 19.698 1.00 96.44 194 GLY A C 1
ATOM 1474 O O . GLY A 1 194 ? -25.276 -13.738 20.083 1.00 96.44 194 GLY A O 1
ATOM 1475 N N . PRO A 1 195 ? -26.664 -12.129 19.382 1.00 96.06 195 PRO A N 1
ATOM 1476 C CA . PRO A 1 195 ? -26.946 -10.895 18.645 1.00 96.06 195 PRO A CA 1
ATOM 1477 C C . PRO A 1 195 ? -26.901 -9.604 19.473 1.00 96.06 195 PRO A C 1
ATOM 1479 O O . PRO A 1 195 ? -26.852 -8.520 18.893 1.00 96.06 195 PRO A O 1
ATOM 1482 N N . TYR A 1 196 ? -26.918 -9.691 20.805 1.00 97.69 196 TYR A N 1
ATOM 1483 C CA . TYR A 1 196 ? -27.059 -8.523 21.678 1.00 97.69 196 TYR A CA 1
ATOM 1484 C C . TYR A 1 196 ? -26.008 -8.485 22.782 1.00 97.69 196 TYR A C 1
ATOM 1486 O O . TYR A 1 196 ? -25.687 -9.514 23.370 1.00 97.69 196 TYR A O 1
ATOM 1494 N N . LEU A 1 197 ? -25.577 -7.274 23.138 1.00 97.88 197 LEU A N 1
ATOM 1495 C CA . LEU A 1 197 ? -24.975 -7.010 24.442 1.00 97.88 197 LEU A CA 1
ATOM 1496 C C . LEU A 1 197 ? -26.098 -6.783 25.458 1.00 97.88 197 LEU A C 1
ATOM 1498 O O . LEU A 1 197 ? -26.847 -5.810 25.351 1.00 97.88 197 LEU A O 1
ATOM 1502 N N . VAL A 1 198 ? -26.212 -7.662 26.446 1.00 98.00 198 VAL A N 1
ATOM 1503 C CA . VAL A 1 198 ? -27.126 -7.510 27.583 1.00 98.00 198 VAL A CA 1
ATOM 1504 C C . VAL A 1 198 ? -26.361 -6.856 28.726 1.00 98.00 198 VAL A C 1
ATOM 1506 O O . VAL A 1 198 ? -25.304 -7.347 29.111 1.00 98.00 198 VAL A O 1
ATOM 1509 N N . THR A 1 199 ? -26.857 -5.744 29.262 1.00 97.69 199 THR A N 1
ATOM 1510 C CA . THR A 1 199 ? -26.159 -5.030 30.341 1.00 97.69 199 THR A CA 1
ATOM 1511 C C . THR A 1 199 ? -26.149 -5.834 31.641 1.00 97.69 199 THR A C 1
ATOM 1513 O O . THR A 1 199 ? -27.058 -6.623 31.902 1.00 97.69 199 THR A O 1
ATOM 1516 N N . ALA A 1 200 ? -25.104 -5.658 32.454 1.00 97.12 200 ALA A N 1
ATOM 1517 C CA . ALA A 1 200 ? -24.885 -6.493 33.637 1.00 97.12 200 ALA A CA 1
ATOM 1518 C C . ALA A 1 200 ? -26.028 -6.403 34.670 1.00 97.12 200 ALA A C 1
ATOM 1520 O O . ALA A 1 200 ? -26.390 -7.413 35.270 1.00 97.12 200 ALA A O 1
ATOM 1521 N N . ASP A 1 201 ? -26.657 -5.233 34.818 1.00 96.75 201 ASP A N 1
ATOM 1522 C CA . ASP A 1 201 ? -27.792 -4.998 35.722 1.00 96.75 201 ASP A CA 1
ATOM 1523 C C . ASP A 1 201 ? -29.031 -5.856 35.398 1.00 96.75 201 ASP A C 1
ATOM 1525 O O . ASP A 1 201 ? -29.749 -6.258 36.311 1.00 96.75 201 ASP A O 1
ATOM 1529 N N . GLU A 1 202 ? -29.260 -6.212 34.128 1.00 96.25 202 GLU A N 1
ATOM 1530 C CA . GLU A 1 202 ? -30.372 -7.099 33.730 1.00 96.25 202 GLU A CA 1
ATOM 1531 C C . GLU A 1 202 ? -30.185 -8.532 34.216 1.00 96.25 202 GLU A C 1
ATOM 1533 O O . GLU A 1 202 ? -31.158 -9.257 34.453 1.00 96.25 202 GLU A O 1
ATOM 1538 N N . LEU A 1 203 ? -28.925 -8.963 34.298 1.00 96.44 203 LEU A N 1
ATOM 1539 C CA . LEU A 1 203 ? -28.580 -10.338 34.624 1.00 96.44 203 LEU A CA 1
ATOM 1540 C C . LEU A 1 203 ? -28.313 -10.541 36.113 1.00 96.44 203 LEU A C 1
ATOM 1542 O O . LEU A 1 203 ? -28.312 -11.682 36.565 1.00 96.44 203 LEU A O 1
ATOM 1546 N N . GLU A 1 204 ? -28.189 -9.465 36.889 1.00 95.38 204 GLU A N 1
ATOM 1547 C CA . GLU A 1 204 ? -27.862 -9.534 38.315 1.00 95.38 204 GLU A CA 1
ATOM 1548 C C . GLU A 1 204 ? -28.889 -10.338 39.125 1.00 95.38 204 GLU A C 1
ATOM 1550 O O . GLU A 1 204 ? -28.532 -11.058 40.051 1.00 95.38 204 GLU A O 1
ATOM 1555 N N . ARG A 1 205 ? -30.166 -10.325 38.721 1.00 95.88 205 ARG A N 1
ATOM 1556 C CA . ARG A 1 205 ? -31.218 -11.146 39.353 1.00 95.88 205 ARG A CA 1
ATOM 1557 C C . ARG A 1 205 ? -31.018 -12.662 39.214 1.00 95.88 205 ARG A C 1
ATOM 1559 O O . ARG A 1 205 ? -31.724 -13.417 39.875 1.00 95.88 205 ARG A O 1
ATOM 1566 N N . TYR A 1 206 ? -30.147 -13.104 38.307 1.00 96.62 206 TYR A N 1
ATOM 1567 C CA . TYR A 1 206 ? -29.804 -14.514 38.105 1.00 96.62 206 TYR A CA 1
ATOM 1568 C C . TYR A 1 206 ? -28.509 -14.907 38.815 1.00 96.62 206 TYR A C 1
ATOM 1570 O O . TYR A 1 206 ? -28.083 -16.054 38.680 1.00 96.62 206 TYR A O 1
ATOM 1578 N N . ARG A 1 207 ? -27.869 -13.975 39.527 1.00 96.44 207 ARG A N 1
ATOM 1579 C CA . ARG A 1 207 ? -26.661 -14.262 40.285 1.00 96.44 207 ARG A CA 1
ATOM 1580 C C . ARG A 1 207 ? -27.001 -15.011 41.571 1.00 96.44 207 ARG A C 1
ATOM 1582 O O . ARG A 1 207 ? -27.952 -14.643 42.257 1.00 96.44 207 ARG A O 1
ATOM 1589 N N . ASP A 1 208 ? -26.244 -16.057 41.874 1.00 95.50 208 ASP A N 1
ATOM 1590 C CA . ASP A 1 208 ? -26.338 -16.775 43.144 1.00 95.50 208 ASP A CA 1
ATOM 1591 C C . ASP A 1 208 ? -25.392 -16.208 44.218 1.00 95.50 208 ASP A C 1
ATOM 1593 O O . ASP A 1 208 ? -24.631 -15.266 43.979 1.00 95.50 208 ASP A O 1
ATOM 1597 N N . ASP A 1 209 ? -25.479 -16.768 45.427 1.00 93.75 209 ASP A N 1
ATOM 1598 C CA . ASP A 1 209 ? -24.714 -16.319 46.597 1.00 93.75 209 ASP A CA 1
ATOM 1599 C C . ASP A 1 209 ? -23.197 -16.537 46.441 1.00 93.75 209 ASP A C 1
ATOM 1601 O O . ASP A 1 209 ? -22.410 -15.832 47.075 1.00 93.75 209 ASP A O 1
ATOM 1605 N N . ASP A 1 210 ? -22.789 -17.464 45.567 1.00 93.75 210 ASP A N 1
ATOM 1606 C CA . ASP A 1 210 ? -21.389 -17.761 45.244 1.00 93.75 210 ASP A CA 1
ATOM 1607 C C . ASP A 1 210 ? -20.856 -16.870 44.102 1.00 93.75 210 ASP A C 1
ATOM 1609 O O . ASP A 1 210 ? -19.668 -16.884 43.781 1.00 93.75 210 ASP A O 1
ATOM 1613 N N . GLY A 1 211 ? -21.717 -16.034 43.512 1.00 93.88 211 GLY A N 1
ATOM 1614 C CA . GLY A 1 211 ? -21.357 -15.040 42.506 1.00 93.88 211 GLY A CA 1
ATOM 1615 C C . GLY A 1 211 ? -21.519 -15.500 41.057 1.00 93.88 211 GLY A C 1
ATOM 1616 O O . GLY A 1 211 ? -21.221 -14.711 40.155 1.00 93.88 211 GLY A O 1
ATOM 1617 N N . PHE A 1 212 ? -22.029 -16.705 40.803 1.00 97.25 212 PHE A N 1
ATOM 1618 C CA . PHE A 1 212 ? -22.238 -17.246 39.460 1.00 97.25 212 PHE A CA 1
ATOM 1619 C C . PHE A 1 212 ? -23.578 -16.814 38.867 1.00 97.25 212 PHE A C 1
ATOM 1621 O O . PHE A 1 212 ? -24.568 -16.629 39.569 1.00 97.25 212 PHE A O 1
ATOM 1628 N N . LEU A 1 213 ? -23.635 -16.674 37.540 1.00 96.50 213 LEU A N 1
ATOM 1629 C CA . LEU A 1 213 ? -24.875 -16.382 36.821 1.00 96.50 213 LEU A CA 1
ATOM 1630 C C . LEU A 1 213 ? -25.583 -17.686 36.440 1.00 96.50 213 LEU A C 1
ATOM 1632 O O . LEU A 1 213 ? -25.132 -18.420 35.560 1.00 96.50 213 LEU A O 1
ATOM 1636 N N . ARG A 1 214 ? -26.735 -17.958 37.056 1.00 97.06 214 ARG A N 1
ATOM 1637 C CA . ARG A 1 214 ? -27.544 -19.158 36.809 1.00 97.06 214 ARG A CA 1
ATOM 1638 C C . ARG A 1 214 ? -28.389 -19.021 35.536 1.00 97.06 214 ARG A C 1
ATOM 1640 O O . ARG A 1 214 ? -29.615 -18.901 35.586 1.00 97.06 214 ARG A O 1
ATOM 1647 N N . LEU A 1 215 ? -27.723 -19.035 34.383 1.00 96.19 215 LEU A N 1
ATOM 1648 C CA . LEU A 1 215 ? -28.336 -18.936 33.055 1.00 96.19 215 LEU A CA 1
ATOM 1649 C C . LEU A 1 215 ? -28.339 -20.296 32.351 1.00 96.19 215 LEU A C 1
ATOM 1651 O O . LEU A 1 215 ? -27.347 -21.018 32.380 1.00 96.19 215 LEU A O 1
ATOM 1655 N N . GLY A 1 216 ? -29.456 -20.642 31.709 1.00 96.44 216 GLY A N 1
ATOM 1656 C CA . GLY A 1 216 ? -29.547 -21.838 30.873 1.00 96.44 216 GLY A CA 1
ATOM 1657 C C . GLY A 1 216 ? -28.859 -21.629 29.529 1.00 96.44 216 GLY A C 1
ATOM 1658 O O . GLY A 1 216 ? -29.135 -20.644 28.845 1.00 96.44 216 GLY A O 1
ATOM 1659 N N . LEU A 1 217 ? -28.001 -22.571 29.151 1.00 95.38 217 LEU A N 1
ATOM 1660 C CA . LEU A 1 217 ? -27.310 -22.619 27.869 1.00 95.38 217 LEU A CA 1
ATOM 1661 C C . LEU A 1 217 ? -27.950 -23.703 27.002 1.00 95.38 217 LEU A C 1
ATOM 1663 O O . LEU A 1 217 ? -28.303 -24.781 27.484 1.00 95.38 217 LEU A O 1
ATOM 1667 N N . THR A 1 218 ? -28.165 -23.421 25.721 1.00 95.75 218 THR A N 1
ATOM 1668 C CA . THR A 1 218 ? -28.731 -24.384 24.769 1.00 95.75 218 THR A CA 1
ATOM 1669 C C . THR A 1 218 ? -28.122 -24.152 23.396 1.00 95.75 218 THR A C 1
ATOM 1671 O O . THR A 1 218 ? -28.134 -23.028 22.902 1.00 95.75 218 THR A O 1
ATOM 1674 N N . ALA A 1 219 ? -27.604 -25.222 22.796 1.00 94.81 219 ALA A N 1
ATOM 1675 C CA . ALA A 1 219 ? -27.062 -25.233 21.446 1.00 94.81 219 ALA A CA 1
ATOM 1676 C C . ALA A 1 219 ? -27.946 -26.090 20.536 1.00 94.81 219 ALA A C 1
ATOM 1678 O O . ALA A 1 219 ? -28.316 -27.213 20.896 1.00 94.81 219 ALA A O 1
ATOM 1679 N N . GLU A 1 220 ? -28.267 -25.568 19.353 1.00 95.06 220 GLU A N 1
ATOM 1680 C CA . GLU A 1 220 ? -29.133 -26.228 18.377 1.00 95.06 220 GLU A CA 1
ATOM 1681 C C . GLU A 1 220 ? -28.499 -26.229 16.985 1.00 95.06 220 GLU A C 1
ATOM 1683 O O . GLU A 1 220 ? -27.897 -25.241 16.567 1.00 95.06 220 GLU A O 1
ATOM 1688 N N . ILE A 1 221 ? -28.689 -27.318 16.239 1.00 94.12 221 ILE A N 1
ATOM 1689 C CA . ILE A 1 221 ? -28.321 -27.428 14.823 1.00 94.12 221 ILE A CA 1
ATOM 1690 C C . ILE A 1 221 ? -29.591 -27.748 14.043 1.00 94.12 221 ILE A C 1
ATOM 1692 O O . ILE A 1 221 ? -30.239 -28.758 14.295 1.00 94.12 221 ILE A O 1
ATOM 1696 N N . ASN A 1 222 ? -29.964 -26.894 13.085 1.00 94.19 222 ASN A N 1
ATOM 1697 C CA . ASN A 1 222 ? -31.179 -27.063 12.273 1.00 94.19 222 ASN A CA 1
ATOM 1698 C C . ASN A 1 222 ? -32.467 -27.278 13.106 1.00 94.19 222 ASN A C 1
ATOM 1700 O O . ASN A 1 222 ? -33.380 -27.981 12.674 1.00 94.19 222 ASN A O 1
ATOM 1704 N N . GLY A 1 223 ? -32.540 -26.668 14.295 1.00 93.12 223 GLY A N 1
ATOM 1705 C CA . GLY A 1 223 ? -33.665 -26.785 15.233 1.00 93.12 223 GLY A CA 1
ATOM 1706 C C . GLY A 1 223 ? -33.647 -28.036 16.120 1.00 93.12 223 GLY A C 1
ATOM 1707 O O . GLY A 1 223 ? -34.578 -28.241 16.897 1.00 93.12 223 GLY A O 1
ATOM 1708 N N . GLU A 1 224 ? -32.617 -28.878 16.025 1.00 96.94 224 GLU A N 1
ATOM 1709 C CA . GLU A 1 224 ? -32.397 -30.001 16.935 1.00 96.94 224 GLU A CA 1
ATOM 1710 C C . GLU A 1 224 ? -31.438 -29.591 18.052 1.00 96.94 224 GLU A C 1
ATOM 1712 O O . GLU A 1 224 ? -30.344 -29.093 17.787 1.00 96.94 224 GLU A O 1
ATOM 1717 N N . VAL A 1 225 ? -31.833 -29.810 19.308 1.00 96.75 225 VAL A N 1
ATOM 1718 C CA . VAL A 1 225 ? -30.979 -29.502 20.459 1.00 96.75 225 VAL A CA 1
ATOM 1719 C C . VAL A 1 225 ? -29.864 -30.533 20.574 1.00 96.75 225 VAL A C 1
ATOM 1721 O O . VAL A 1 225 ? -30.129 -31.707 20.824 1.00 96.75 225 VAL A O 1
ATOM 1724 N N . VAL A 1 226 ? -28.623 -30.068 20.467 1.00 95.00 226 VAL A N 1
ATOM 1725 C CA . VAL A 1 226 ? -27.418 -30.909 20.531 1.00 95.00 226 VAL A CA 1
ATOM 1726 C C . VAL A 1 226 ? -26.630 -30.735 21.829 1.00 95.00 226 VAL A C 1
ATOM 1728 O O . VAL A 1 226 ? -25.787 -31.568 22.144 1.00 95.00 226 VAL A O 1
ATOM 1731 N N . GLY A 1 227 ? -26.928 -29.695 22.614 1.00 91.75 227 GLY A N 1
ATOM 1732 C CA . GLY A 1 227 ? -26.287 -29.458 23.907 1.00 91.75 227 GLY A CA 1
ATOM 1733 C C . GLY A 1 227 ? -27.122 -28.576 24.829 1.00 91.75 227 GLY A C 1
ATOM 1734 O O . GLY A 1 227 ? -27.841 -27.684 24.372 1.00 91.75 227 GLY A O 1
ATOM 1735 N N . LYS A 1 228 ? -27.032 -28.837 26.137 1.00 94.56 228 LYS A N 1
ATOM 1736 C CA . LYS A 1 228 ? -27.613 -28.013 27.204 1.00 94.56 228 LYS A CA 1
ATOM 1737 C C . LYS A 1 228 ? -26.691 -28.015 28.409 1.00 94.56 228 LYS A C 1
ATOM 1739 O O . LYS A 1 228 ? -26.172 -29.069 28.754 1.00 94.56 228 LYS A O 1
ATOM 1744 N N . ASP A 1 229 ? -26.583 -26.872 29.071 1.00 94.19 229 ASP A N 1
ATOM 1745 C CA . ASP A 1 229 ? -25.878 -26.755 30.346 1.00 94.19 229 ASP A CA 1
ATOM 1746 C C . ASP A 1 229 ? -26.416 -25.560 31.158 1.00 94.19 229 ASP A C 1
ATOM 1748 O O . ASP A 1 229 ? -27.313 -24.834 30.712 1.00 94.19 229 ASP A O 1
ATOM 1752 N N . LEU A 1 230 ? -25.890 -25.356 32.361 1.00 95.19 230 LEU A N 1
ATOM 1753 C CA . LEU A 1 230 ? -26.057 -24.151 33.160 1.00 95.19 230 LEU A CA 1
ATOM 1754 C C . LEU A 1 230 ? -24.729 -23.402 33.221 1.00 95.19 230 LEU A C 1
ATOM 1756 O O . LEU A 1 230 ? -23.710 -23.971 33.592 1.00 95.19 230 LEU A O 1
ATOM 1760 N N . LEU A 1 231 ? -24.755 -22.098 32.952 1.00 95.50 231 LEU A N 1
ATOM 1761 C CA . LEU A 1 231 ? -23.561 -21.253 33.027 1.00 95.50 231 LEU A CA 1
ATOM 1762 C C . LEU A 1 231 ? -22.912 -21.277 34.422 1.00 95.50 231 LEU A C 1
ATOM 1764 O O . LEU A 1 231 ? -21.697 -21.201 34.536 1.00 95.50 231 LEU A O 1
ATOM 1768 N N . SER A 1 232 ? -23.708 -21.458 35.479 1.00 95.75 232 SER A N 1
ATOM 1769 C CA . SER A 1 232 ? -23.226 -21.590 36.860 1.00 95.75 232 SER A CA 1
ATOM 1770 C C . SER A 1 232 ? -22.437 -22.877 37.142 1.00 95.75 232 SER A C 1
ATOM 1772 O O . SER A 1 232 ? -21.950 -23.035 38.252 1.00 95.75 232 SER A O 1
ATOM 1774 N N . ASN A 1 233 ? -22.328 -23.805 36.183 1.00 95.06 233 ASN A N 1
ATOM 1775 C CA . ASN A 1 233 ? -21.476 -24.992 36.314 1.00 95.06 233 ASN A CA 1
ATOM 1776 C C . ASN A 1 233 ? -19.998 -24.702 35.994 1.00 95.06 233 ASN A C 1
ATOM 1778 O O . ASN A 1 233 ? -19.150 -25.572 36.189 1.00 95.06 233 ASN A O 1
ATOM 1782 N N . MET A 1 234 ? -19.675 -23.497 35.512 1.00 94.19 234 MET A N 1
ATOM 1783 C CA . MET A 1 234 ? -18.293 -23.068 35.310 1.00 94.19 234 MET A CA 1
ATOM 1784 C C . MET A 1 234 ? -17.535 -22.976 36.646 1.00 94.19 234 MET A C 1
ATOM 1786 O O . MET A 1 234 ? -18.109 -22.603 37.663 1.00 94.19 234 MET A O 1
ATOM 1790 N N . SER A 1 235 ? -16.234 -23.274 36.660 1.00 94.06 235 SER A N 1
ATOM 1791 C CA . SER A 1 235 ? -15.451 -23.321 37.911 1.00 94.06 235 SER A CA 1
ATOM 1792 C C . SER A 1 235 ? -14.930 -21.976 38.413 1.00 94.06 235 SER A C 1
ATOM 1794 O O . SER A 1 235 ? -14.430 -21.901 39.531 1.00 94.06 235 SER A O 1
ATOM 1796 N N . TRP A 1 236 ? -15.029 -20.927 37.600 1.00 95.31 236 TRP A N 1
ATOM 1797 C CA . TRP A 1 236 ? -14.517 -19.598 37.924 1.00 95.31 236 TRP A CA 1
ATOM 1798 C C . TRP A 1 236 ? -15.554 -18.547 37.574 1.00 95.31 236 TRP A C 1
ATOM 1800 O O . TRP A 1 236 ? -16.093 -18.565 36.469 1.00 95.31 236 TRP A O 1
ATOM 1810 N N . THR A 1 237 ? -15.807 -17.609 38.481 1.00 96.88 237 THR A N 1
ATOM 1811 C CA . THR A 1 237 ? -16.669 -16.452 38.208 1.00 96.88 237 THR A CA 1
ATOM 1812 C C . THR A 1 237 ? -16.052 -15.551 37.130 1.00 96.88 237 THR A C 1
ATOM 1814 O O . THR A 1 237 ? -14.836 -15.543 36.910 1.00 96.88 237 THR A O 1
ATOM 1817 N N . PHE A 1 238 ? -16.871 -14.737 36.454 1.00 97.25 238 PHE A N 1
ATOM 1818 C CA . PHE A 1 238 ? -16.347 -13.756 35.492 1.00 97.25 238 PHE A CA 1
ATOM 1819 C C . PHE A 1 238 ? -15.400 -12.758 36.158 1.00 97.25 238 PHE A C 1
ATOM 1821 O O . PHE A 1 238 ? -14.393 -12.364 35.576 1.00 97.25 238 PHE A O 1
ATOM 1828 N N . GLU A 1 239 ? -15.696 -12.385 37.395 1.00 96.56 239 GLU A N 1
ATOM 1829 C CA . GLU A 1 239 ? -14.875 -11.532 38.236 1.00 96.56 239 GLU A CA 1
ATOM 1830 C C . GLU A 1 239 ? -13.477 -12.120 38.478 1.00 96.56 239 GLU A C 1
ATOM 1832 O O . GLU A 1 239 ? -12.479 -11.414 38.323 1.00 96.56 239 GLU A O 1
ATOM 1837 N N . GLU A 1 240 ? -13.378 -13.412 38.797 1.00 96.38 240 GLU A N 1
ATOM 1838 C CA . GLU A 1 240 ? -12.095 -14.103 38.968 1.00 96.38 240 GLU A CA 1
ATOM 1839 C C . GLU A 1 240 ? -11.318 -14.215 37.656 1.00 96.38 240 GLU A C 1
ATOM 1841 O O . GLU A 1 240 ? -10.108 -13.965 37.634 1.00 96.38 240 GLU A O 1
ATOM 1846 N N . MET A 1 241 ? -12.004 -14.522 36.552 1.00 96.56 241 MET A N 1
ATOM 1847 C CA . MET A 1 241 ? -11.399 -14.560 35.219 1.00 96.56 241 MET A CA 1
ATOM 1848 C C . MET A 1 241 ? -10.820 -13.199 34.821 1.00 96.56 241 MET A C 1
ATOM 1850 O O . MET A 1 241 ? -9.672 -13.107 34.385 1.00 96.56 241 MET A O 1
ATOM 1854 N N . VAL A 1 242 ? -11.572 -12.116 35.024 1.00 94.25 242 VAL A N 1
ATOM 1855 C CA . VAL A 1 242 ? -11.126 -10.746 34.724 1.00 94.25 242 VAL A CA 1
ATOM 1856 C C . VAL A 1 242 ? -9.978 -10.323 35.639 1.00 94.25 242 VAL A C 1
ATOM 1858 O O . VAL A 1 242 ? -8.986 -9.763 35.162 1.00 94.25 242 VAL A O 1
ATOM 1861 N N . ALA A 1 243 ? -10.068 -10.626 36.936 1.00 93.44 243 ALA A N 1
ATOM 1862 C CA . ALA A 1 243 ? -8.987 -10.387 37.885 1.00 93.44 243 ALA A CA 1
ATOM 1863 C C . ALA A 1 243 ? -7.698 -11.082 37.428 1.00 93.44 243 ALA A C 1
ATOM 1865 O O . ALA A 1 243 ? -6.649 -10.439 37.341 1.00 93.44 243 ALA A O 1
ATOM 1866 N N . TYR A 1 244 ? -7.783 -12.357 37.041 1.00 93.62 244 TYR A N 1
ATOM 1867 C CA . TYR A 1 244 ? -6.652 -13.121 36.521 1.00 93.62 244 TYR A CA 1
ATOM 1868 C C . TYR A 1 244 ? -6.100 -12.545 35.207 1.00 93.62 244 TYR A C 1
ATOM 1870 O O . TYR A 1 244 ? -4.897 -12.297 35.116 1.00 93.62 244 TYR A O 1
ATOM 1878 N N . ALA A 1 245 ? -6.960 -12.238 34.229 1.00 89.44 245 ALA A N 1
ATOM 1879 C CA . ALA A 1 245 ? -6.573 -11.628 32.951 1.00 89.44 245 ALA A CA 1
ATOM 1880 C C . ALA A 1 245 ? -5.874 -10.269 33.089 1.00 89.44 245 ALA A C 1
ATOM 1882 O O . ALA A 1 245 ? -5.138 -9.872 32.185 1.00 89.44 245 ALA A O 1
ATOM 1883 N N . SER A 1 246 ? -6.117 -9.555 34.190 1.00 84.44 246 SER A N 1
ATOM 1884 C CA . SER A 1 246 ? -5.517 -8.251 34.480 1.00 84.44 246 SER A CA 1
ATOM 1885 C C . SER A 1 246 ? -4.190 -8.320 35.245 1.00 84.44 246 SER A C 1
ATOM 1887 O O . SER A 1 246 ? -3.569 -7.287 35.494 1.00 84.44 246 SER A O 1
ATOM 1889 N N . ARG A 1 247 ? -3.718 -9.511 35.638 1.00 84.44 247 ARG A N 1
ATOM 1890 C CA . ARG A 1 247 ? -2.451 -9.644 36.373 1.00 84.44 247 ARG A CA 1
ATOM 1891 C C . ARG A 1 247 ? -1.268 -9.291 35.477 1.00 84.44 247 ARG A C 1
ATOM 1893 O O . ARG A 1 247 ? -1.026 -9.930 34.458 1.00 84.44 247 ARG A O 1
ATOM 1900 N N . GLY A 1 248 ? -0.515 -8.269 35.868 1.00 69.25 248 GLY A N 1
ATOM 1901 C CA . GLY A 1 248 ? 0.652 -7.780 35.142 1.00 69.25 248 GLY A CA 1
ATOM 1902 C C . GLY A 1 248 ? 0.338 -7.089 33.810 1.00 69.25 248 GLY A C 1
ATOM 1903 O O . GLY A 1 248 ? 1.276 -6.713 33.109 1.00 69.25 248 GLY A O 1
ATOM 1904 N N . THR A 1 249 ? -0.937 -6.891 33.457 1.00 59.38 249 THR A N 1
ATOM 1905 C CA . THR A 1 249 ? -1.355 -6.311 32.171 1.00 59.38 249 THR A CA 1
ATOM 1906 C C . THR A 1 249 ? -2.688 -5.565 32.282 1.00 59.38 249 THR A C 1
ATOM 1908 O O . THR A 1 249 ? -3.516 -5.881 33.130 1.00 59.38 249 THR A O 1
ATOM 1911 N N . SER A 1 250 ? -2.917 -4.560 31.436 1.00 57.59 250 SER A N 1
ATOM 1912 C CA . SER A 1 250 ? -4.224 -3.896 31.373 1.00 57.59 250 SER A CA 1
ATOM 1913 C C . SER A 1 250 ? -5.227 -4.759 30.598 1.00 57.59 250 SER A C 1
ATOM 1915 O O . SER A 1 250 ? -4.938 -5.270 29.512 1.00 57.59 250 SER A O 1
ATOM 1917 N N . VAL A 1 251 ? -6.446 -4.876 31.117 1.00 48.00 251 VAL A N 1
ATOM 1918 C CA . VAL A 1 251 ? -7.610 -5.339 30.356 1.00 48.00 251 VAL A CA 1
ATOM 1919 C C . VAL A 1 251 ? -8.343 -4.097 29.870 1.00 48.00 251 VAL A C 1
ATOM 1921 O O . VAL A 1 251 ? -8.863 -3.324 30.672 1.00 48.00 251 VAL A O 1
ATOM 1924 N N . ARG A 1 252 ? -8.340 -3.880 28.556 1.00 56.69 252 ARG A N 1
ATOM 1925 C CA . ARG A 1 252 ? -9.024 -2.770 27.890 1.00 56.69 252 ARG A CA 1
ATOM 1926 C C . ARG A 1 252 ? -9.436 -3.188 26.483 1.00 56.69 252 ARG A C 1
ATOM 1928 O O . ARG A 1 252 ? -8.847 -4.128 25.944 1.00 56.69 252 ARG A O 1
ATOM 1935 N N . PRO A 1 253 ? -10.339 -2.446 25.840 1.00 46.16 253 PRO A N 1
ATOM 1936 C CA . PRO A 1 253 ? -10.428 -2.474 24.396 1.00 46.16 253 PRO A CA 1
ATOM 1937 C C . PRO A 1 253 ? -9.068 -2.046 23.762 1.00 46.16 253 PRO A C 1
ATOM 1939 O O . PRO A 1 253 ? -8.663 -0.891 23.829 1.00 46.16 253 PRO A O 1
ATOM 1942 N N . GLY A 1 254 ? -8.297 -3.004 23.228 1.00 52.38 254 GLY A N 1
ATOM 1943 C CA . GLY A 1 254 ? -7.051 -2.852 22.466 1.00 52.38 254 GLY A CA 1
ATOM 1944 C C . GLY A 1 254 ? -7.088 -1.920 21.244 1.00 52.38 254 GLY A C 1
ATOM 1945 O O . GLY A 1 254 ? -7.328 -2.315 20.116 1.00 52.38 254 GLY A O 1
ATOM 1946 N N . ASP A 1 255 ? -6.698 -0.677 21.469 1.00 61.25 255 ASP A N 1
ATOM 1947 C CA . ASP A 1 255 ? -6.382 0.272 20.404 1.00 61.25 255 ASP A CA 1
ATOM 1948 C C . ASP A 1 255 ? -5.031 0.960 20.632 1.00 61.25 255 ASP A C 1
ATOM 1950 O O . ASP A 1 255 ? -4.820 2.044 20.128 1.00 61.25 255 ASP A O 1
ATOM 1954 N N . ALA A 1 256 ? -4.098 0.408 21.417 1.00 65.62 256 ALA A N 1
ATOM 1955 C CA . ALA A 1 256 ? -2.974 1.202 21.954 1.00 65.62 256 ALA A CA 1
ATOM 1956 C C . ALA A 1 256 ? -2.129 1.883 20.878 1.00 65.62 256 ALA A C 1
ATOM 1958 O O . ALA A 1 256 ? -1.853 3.080 20.968 1.00 65.62 256 ALA A O 1
ATOM 1959 N N . GLU A 1 257 ? -1.777 1.149 19.834 1.00 73.69 257 GLU A N 1
ATOM 1960 C CA . GLU A 1 257 ? -1.029 1.673 18.705 1.00 73.69 257 GLU A CA 1
ATOM 1961 C C . GLU A 1 257 ? -1.896 2.595 17.835 1.00 73.69 257 GLU A C 1
ATOM 1963 O O . GLU A 1 257 ? -1.405 3.621 17.368 1.00 73.69 257 GLU A O 1
ATOM 1968 N N . ILE A 1 258 ? -3.189 2.294 17.660 1.00 83.62 258 ILE A N 1
ATOM 1969 C CA . ILE A 1 258 ? -4.114 3.141 16.889 1.00 83.62 258 ILE A CA 1
ATOM 1970 C C . ILE A 1 258 ? -4.391 4.454 17.625 1.00 83.62 258 ILE A C 1
ATOM 1972 O O . ILE A 1 258 ? -4.232 5.512 17.035 1.00 83.62 258 ILE A O 1
ATOM 1976 N N . ASP A 1 259 ? -4.720 4.415 18.912 1.00 83.00 259 ASP A N 1
ATOM 1977 C CA . ASP A 1 259 ? -4.844 5.550 19.829 1.00 83.00 259 ASP A CA 1
ATOM 1978 C C . ASP A 1 259 ? -3.596 6.419 19.785 1.00 83.00 259 ASP A C 1
ATOM 1980 O O . ASP A 1 259 ? -3.678 7.643 19.663 1.00 83.00 259 ASP A O 1
ATOM 1984 N N . LYS A 1 260 ? -2.419 5.785 19.859 1.00 83.06 260 LYS A N 1
ATOM 1985 C CA . LYS A 1 260 ? -1.160 6.515 19.821 1.00 83.06 260 LYS A CA 1
ATOM 1986 C C . LYS A 1 260 ? -0.943 7.179 18.469 1.00 83.06 260 LYS A C 1
ATOM 1988 O O . LYS A 1 260 ? -0.512 8.332 18.422 1.00 83.06 260 LYS A O 1
ATOM 1993 N N . LEU A 1 261 ? -1.275 6.488 17.381 1.00 93.44 261 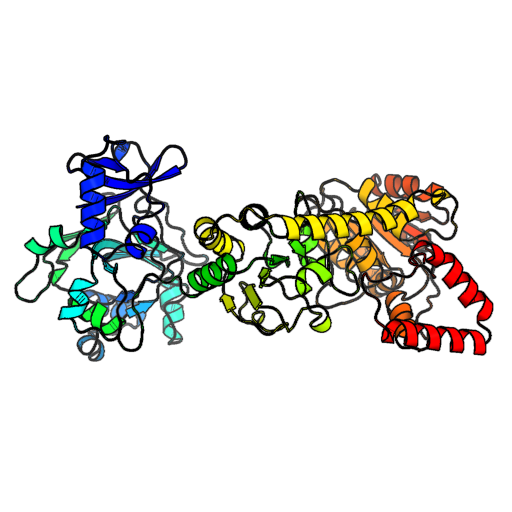LEU A N 1
ATOM 1994 C CA . LEU A 1 261 ? -1.200 7.041 16.036 1.00 93.44 261 LEU A CA 1
ATOM 1995 C C . LEU A 1 261 ? -2.193 8.200 15.856 1.00 93.44 261 LEU A C 1
ATOM 1997 O O . LEU A 1 261 ? -1.801 9.242 15.335 1.00 93.44 261 LEU A O 1
ATOM 2001 N N . VAL A 1 262 ? -3.428 8.076 16.358 1.00 95.75 262 VAL A N 1
ATOM 2002 C CA . VAL A 1 262 ? -4.427 9.160 16.399 1.00 95.75 262 VAL A CA 1
ATOM 2003 C C . VAL A 1 262 ? -3.869 10.367 17.148 1.00 95.75 262 VAL A C 1
ATOM 2005 O O . VAL A 1 262 ? -3.918 11.478 16.627 1.00 95.75 262 VAL A O 1
ATOM 2008 N N . GLU A 1 263 ? -3.276 10.168 18.329 1.00 95.19 263 GLU A N 1
ATOM 2009 C CA . GLU A 1 263 ? -2.676 11.245 19.123 1.00 95.19 263 GLU A CA 1
ATOM 2010 C C . GLU A 1 263 ? -1.555 11.966 18.353 1.00 95.19 263 GLU A C 1
ATOM 2012 O O . GLU A 1 263 ? -1.499 13.200 18.341 1.00 95.19 263 GLU A O 1
ATOM 2017 N N . MET A 1 264 ? -0.665 11.211 17.700 1.00 97.00 264 MET A N 1
ATOM 2018 C CA . MET A 1 264 ? 0.421 11.765 16.884 1.00 97.00 264 MET A CA 1
ATOM 2019 C C . MET A 1 264 ? -0.128 12.572 15.700 1.00 97.00 264 MET A C 1
ATOM 2021 O O . MET A 1 264 ? 0.312 13.699 15.462 1.00 97.00 264 MET A O 1
ATOM 2025 N N . ILE A 1 265 ? -1.126 12.033 14.995 1.00 98.06 265 ILE A N 1
ATOM 2026 C CA . ILE A 1 265 ? -1.770 12.681 13.845 1.00 98.06 265 ILE A CA 1
ATOM 2027 C C . ILE A 1 265 ? -2.489 13.959 14.260 1.00 98.06 265 ILE A C 1
ATOM 2029 O O . ILE A 1 265 ? -2.322 14.996 13.618 1.00 98.06 265 ILE A O 1
ATOM 2033 N N . ASP A 1 266 ? -3.270 13.923 15.336 1.00 97.12 266 ASP A N 1
ATOM 2034 C CA . ASP A 1 266 ? -4.035 15.075 15.809 1.00 97.12 266 ASP A CA 1
ATOM 2035 C C . ASP A 1 266 ? -3.116 16.237 16.213 1.00 97.12 266 ASP A C 1
ATOM 2037 O O . ASP A 1 266 ? -3.433 17.395 15.923 1.00 97.12 266 ASP A O 1
ATOM 2041 N N . LYS A 1 267 ? -1.957 15.943 16.818 1.00 97.19 267 LYS A N 1
ATOM 2042 C CA . LYS A 1 267 ? -0.958 16.951 17.215 1.00 97.19 267 LYS A CA 1
ATOM 2043 C C . LYS A 1 267 ? -0.172 17.525 16.034 1.00 97.19 267 LYS A C 1
ATOM 2045 O O . LYS A 1 267 ? 0.127 18.723 16.034 1.00 97.19 267 LYS A O 1
ATOM 2050 N N . ALA A 1 268 ? 0.159 16.704 15.038 1.00 97.88 268 ALA A N 1
ATOM 2051 C CA . ALA A 1 268 ? 0.970 17.119 13.895 1.00 97.88 268 ALA A CA 1
ATOM 2052 C C . ALA A 1 268 ? 0.270 18.196 13.044 1.00 97.88 268 ALA A C 1
ATOM 2054 O O . ALA A 1 268 ? -0.939 18.138 12.807 1.00 97.88 268 ALA A O 1
ATOM 2055 N N . GLN A 1 269 ? 1.020 19.187 12.553 1.00 96.88 269 GLN A N 1
ATOM 2056 C CA . GLN A 1 269 ? 0.484 20.232 11.667 1.00 96.88 269 GLN A CA 1
ATOM 2057 C C . GLN A 1 269 ? 0.810 19.953 10.200 1.00 96.88 269 GLN A C 1
ATOM 2059 O O . GLN A 1 269 ? 0.003 20.243 9.319 1.00 96.88 269 GLN A O 1
ATOM 2064 N N . LYS A 1 270 ? 1.984 19.377 9.939 1.00 98.56 270 LYS A N 1
ATOM 2065 C CA . LYS A 1 270 ? 2.439 18.941 8.619 1.00 98.56 270 LYS A CA 1
ATOM 2066 C C . LYS A 1 270 ? 2.608 17.425 8.646 1.00 98.56 270 LYS A C 1
ATOM 2068 O O . LYS A 1 270 ? 3.505 16.926 9.320 1.00 98.56 270 LYS A O 1
ATOM 2073 N N . ILE A 1 271 ? 1.749 16.704 7.937 1.00 98.69 271 ILE A N 1
ATOM 2074 C CA . ILE A 1 271 ? 1.807 15.241 7.818 1.00 98.69 271 ILE A CA 1
ATOM 2075 C C . ILE A 1 271 ? 2.216 14.902 6.392 1.00 98.69 271 ILE A C 1
ATOM 2077 O O . ILE A 1 271 ? 1.754 15.576 5.477 1.00 98.69 271 ILE A O 1
ATOM 2081 N N . THR A 1 272 ? 3.059 13.887 6.213 1.00 98.81 272 THR A N 1
ATOM 2082 C CA . THR A 1 272 ? 3.367 13.303 4.900 1.00 98.81 272 THR A CA 1
ATOM 2083 C C . THR A 1 272 ? 3.126 11.799 4.942 1.00 98.81 272 THR A C 1
ATOM 2085 O O . THR A 1 272 ? 3.607 11.122 5.852 1.00 98.81 272 THR A O 1
ATOM 2088 N N . LEU A 1 273 ? 2.428 11.263 3.936 1.00 98.88 273 LEU A N 1
ATOM 2089 C CA . LEU A 1 273 ? 2.309 9.818 3.729 1.00 98.88 273 LEU A CA 1
ATOM 2090 C C . LEU A 1 273 ? 3.383 9.364 2.744 1.00 98.88 273 LEU A C 1
ATOM 2092 O O . LEU A 1 273 ? 3.559 9.984 1.693 1.00 98.88 273 LEU A O 1
ATOM 2096 N N . PHE A 1 274 ? 4.076 8.271 3.053 1.00 98.56 274 PHE A N 1
ATOM 2097 C CA . PHE A 1 274 ? 5.044 7.666 2.143 1.00 98.56 274 PHE A CA 1
ATOM 2098 C C . PHE A 1 274 ? 4.724 6.190 1.905 1.00 98.56 274 PHE A C 1
ATOM 2100 O O . PHE A 1 274 ? 4.920 5.334 2.770 1.00 98.56 274 PHE A O 1
ATOM 2107 N N . CYS A 1 275 ? 4.204 5.902 0.714 1.00 98.62 275 CYS A N 1
ATOM 2108 C CA . CYS A 1 275 ? 3.545 4.639 0.400 1.00 98.62 275 CYS A CA 1
ATOM 2109 C C . CYS A 1 275 ? 4.450 3.659 -0.360 1.00 98.62 275 CYS A C 1
ATOM 2111 O O . CYS A 1 275 ? 5.149 4.024 -1.309 1.00 98.62 275 CYS A O 1
ATOM 2113 N N . GLY A 1 276 ? 4.408 2.383 0.023 1.00 97.81 276 GLY A N 1
ATOM 2114 C CA . GLY A 1 276 ? 5.071 1.275 -0.670 1.00 97.81 276 GLY A CA 1
ATOM 2115 C C . GLY A 1 276 ? 4.083 0.299 -1.304 1.00 97.81 276 GLY A C 1
ATOM 2116 O O . GLY A 1 276 ? 2.894 0.583 -1.417 1.00 97.81 276 GLY A O 1
ATOM 2117 N N . SER A 1 277 ? 4.560 -0.877 -1.724 1.00 96.75 277 SER A N 1
ATOM 2118 C CA . SER A 1 277 ? 3.690 -1.900 -2.332 1.00 96.75 277 SER A CA 1
ATOM 2119 C C . SER A 1 277 ? 2.701 -2.543 -1.359 1.00 96.75 277 SER A C 1
ATOM 2121 O O . SER A 1 277 ? 1.759 -3.180 -1.809 1.00 96.75 277 SER A O 1
ATOM 2123 N N . GLY A 1 278 ? 2.896 -2.402 -0.044 1.00 95.12 278 GLY A N 1
ATOM 2124 C CA . GLY A 1 278 ? 1.937 -2.869 0.963 1.00 95.12 278 GLY A CA 1
ATOM 2125 C C . GLY A 1 278 ? 0.632 -2.067 0.989 1.00 95.12 278 GLY A C 1
ATOM 2126 O O . GLY A 1 278 ? -0.270 -2.411 1.733 1.00 95.12 278 GLY A O 1
ATOM 2127 N N . THR A 1 279 ? 0.513 -1.026 0.161 1.00 97.75 279 THR A N 1
ATOM 2128 C CA . THR A 1 279 ? -0.745 -0.301 -0.085 1.00 97.75 279 THR A CA 1
ATOM 2129 C C . THR A 1 279 ? -1.610 -0.932 -1.183 1.00 97.75 279 THR A C 1
ATOM 2131 O O . THR A 1 279 ? -2.664 -0.395 -1.529 1.00 97.75 279 THR A O 1
ATOM 2134 N N . ALA A 1 280 ? -1.187 -2.062 -1.762 1.00 94.31 280 ALA A N 1
ATOM 2135 C CA . ALA A 1 280 ? -1.972 -2.779 -2.760 1.00 94.31 280 ALA A CA 1
ATOM 2136 C C . ALA A 1 280 ? -3.373 -3.108 -2.213 1.00 94.31 280 ALA A C 1
ATOM 2138 O O . ALA A 1 280 ? -3.512 -3.757 -1.183 1.00 94.31 280 ALA A O 1
ATOM 2139 N N . GLY A 1 281 ? -4.417 -2.649 -2.909 1.00 91.38 281 GLY A N 1
ATOM 2140 C CA . GLY A 1 281 ? -5.810 -2.827 -2.480 1.00 91.38 281 GLY A CA 1
ATOM 2141 C C . GLY A 1 281 ? -6.326 -1.816 -1.444 1.00 91.38 281 GLY A C 1
ATOM 2142 O O . GLY A 1 281 ? -7.486 -1.945 -1.049 1.00 91.38 281 GLY A O 1
ATOM 2143 N N . ALA A 1 282 ? -5.513 -0.823 -1.057 1.00 94.69 282 ALA A N 1
ATOM 2144 C CA . ALA A 1 282 ? -5.825 0.219 -0.069 1.00 94.69 282 ALA A CA 1
ATOM 2145 C C . ALA A 1 282 ? -5.864 1.648 -0.659 1.00 94.69 282 ALA A C 1
ATOM 2147 O O . ALA A 1 282 ? -5.752 2.623 0.079 1.00 94.69 282 ALA A O 1
ATOM 2148 N N . HIS A 1 283 ? -5.957 1.799 -1.989 1.00 98.31 283 HIS A N 1
ATOM 2149 C CA . HIS A 1 283 ? -5.916 3.116 -2.652 1.00 98.31 283 HIS A CA 1
ATOM 2150 C C . HIS A 1 283 ? -6.997 4.065 -2.124 1.00 98.31 283 HIS A C 1
ATOM 2152 O O . HIS A 1 283 ? -6.672 5.173 -1.703 1.00 98.31 283 HIS A O 1
ATOM 2158 N N . ALA A 1 284 ? -8.251 3.604 -2.072 1.00 98.12 284 ALA A N 1
ATOM 2159 C CA . ALA A 1 284 ? -9.378 4.406 -1.602 1.00 98.12 284 ALA A CA 1
ATOM 2160 C C . ALA A 1 284 ? -9.180 4.868 -0.151 1.00 98.12 284 ALA A C 1
ATOM 2162 O O . ALA A 1 284 ? -9.350 6.049 0.142 1.00 98.12 284 ALA A O 1
ATOM 2163 N N . GLU A 1 285 ? -8.744 3.964 0.729 1.00 97.81 285 GLU A N 1
ATOM 2164 C CA . GLU A 1 285 ? -8.457 4.269 2.129 1.00 97.81 285 GLU A CA 1
ATOM 2165 C C . GLU A 1 285 ? -7.304 5.278 2.281 1.00 97.81 285 GLU A C 1
ATOM 2167 O O . GLU A 1 285 ? -7.392 6.194 3.098 1.00 97.81 285 GLU A O 1
ATOM 2172 N N . VAL A 1 286 ? -6.240 5.171 1.471 1.00 98.69 286 VAL A N 1
ATOM 2173 C CA . VAL A 1 286 ? -5.147 6.161 1.466 1.00 98.69 286 VAL A CA 1
ATOM 2174 C C . VAL A 1 286 ? -5.642 7.525 0.983 1.00 98.69 286 VAL A C 1
ATOM 2176 O O . VAL A 1 286 ? -5.276 8.531 1.587 1.00 98.69 286 VAL A O 1
ATOM 2179 N N . MET A 1 287 ? -6.472 7.585 -0.066 1.00 98.62 287 MET A N 1
ATOM 2180 C CA . MET A 1 287 ? -7.014 8.853 -0.575 1.00 98.62 287 MET A CA 1
ATOM 2181 C C . MET A 1 287 ? -7.952 9.520 0.434 1.00 98.62 287 MET A C 1
ATOM 2183 O O . MET A 1 287 ? -7.837 10.721 0.674 1.00 98.62 287 MET A O 1
ATOM 2187 N N . GLU A 1 288 ? -8.852 8.749 1.050 1.00 98.62 288 GLU A N 1
ATOM 2188 C CA . GLU A 1 288 ? -9.759 9.238 2.091 1.00 98.62 288 GLU A CA 1
ATOM 2189 C C . GLU A 1 288 ? -8.972 9.798 3.279 1.00 98.62 288 GLU A C 1
ATOM 2191 O O . GLU A 1 288 ? -9.223 10.918 3.735 1.00 98.62 288 GLU A O 1
ATOM 2196 N N . PHE A 1 289 ? -7.968 9.054 3.744 1.00 98.75 289 PHE A N 1
ATOM 2197 C CA . PHE A 1 289 ? -7.127 9.481 4.850 1.00 98.75 289 PHE A CA 1
ATOM 2198 C C . PHE A 1 289 ? -6.303 10.728 4.495 1.00 98.75 289 PHE A C 1
ATOM 2200 O O . PHE A 1 289 ? -6.297 11.695 5.260 1.00 98.75 289 PHE A O 1
ATOM 2207 N N . ALA A 1 290 ? -5.662 10.752 3.320 1.00 98.75 290 ALA A N 1
ATOM 2208 C CA . ALA A 1 290 ? -4.885 11.894 2.837 1.00 98.75 290 ALA A CA 1
ATOM 2209 C C . ALA A 1 290 ? -5.736 13.166 2.717 1.00 98.75 290 ALA A C 1
ATOM 2211 O O . ALA A 1 290 ? -5.281 14.235 3.133 1.00 98.75 290 ALA A O 1
ATOM 2212 N N . GLU A 1 291 ? -6.979 13.057 2.236 1.00 98.56 291 GLU A N 1
ATOM 2213 C CA . GLU A 1 291 ? -7.934 14.166 2.219 1.00 98.56 291 GLU A CA 1
ATOM 2214 C C . GLU A 1 291 ? -8.286 14.598 3.644 1.00 98.56 291 GLU A C 1
ATOM 2216 O O . GLU A 1 291 ? -8.203 15.785 3.966 1.00 98.56 291 GLU A O 1
ATOM 2221 N N . LYS A 1 292 ? -8.628 13.665 4.541 1.00 98.50 292 LYS A N 1
ATOM 2222 C CA . LYS A 1 292 ? -9.032 13.993 5.917 1.00 98.50 292 LYS A CA 1
ATOM 2223 C C . LYS A 1 292 ? -7.941 14.739 6.689 1.00 98.50 292 LYS A C 1
ATOM 2225 O O . LYS A 1 292 ? -8.242 15.674 7.434 1.00 98.50 292 LYS A O 1
ATOM 2230 N N . VAL A 1 293 ? -6.675 14.372 6.482 1.00 98.50 293 VAL A N 1
ATOM 2231 C CA . VAL A 1 293 ? -5.525 15.009 7.144 1.00 98.50 293 VAL A CA 1
ATOM 2232 C C . VAL A 1 293 ? -4.811 16.065 6.290 1.00 98.50 293 VAL A C 1
ATOM 2234 O O . VAL A 1 293 ? -3.828 16.644 6.749 1.00 98.50 293 VAL A O 1
ATOM 2237 N N . LYS A 1 294 ? -5.302 16.347 5.073 1.00 98.56 294 LYS A N 1
ATOM 2238 C CA . LYS A 1 294 ? -4.717 17.291 4.099 1.00 98.56 294 LYS A CA 1
ATOM 2239 C C . LYS A 1 294 ? -3.213 17.049 3.901 1.00 98.56 294 LYS A C 1
ATOM 2241 O O . LYS A 1 294 ? -2.405 17.972 4.023 1.00 98.56 294 LYS A O 1
ATOM 2246 N N . SER A 1 295 ? -2.840 15.798 3.633 1.00 98.62 295 SER A N 1
ATOM 2247 C CA . SER A 1 295 ? -1.445 15.345 3.561 1.00 98.62 295 SER A CA 1
ATOM 2248 C C . SER A 1 295 ? -0.992 15.108 2.119 1.00 98.62 295 SER A C 1
ATOM 2250 O O . SER A 1 295 ? -1.700 14.422 1.384 1.00 98.62 295 SER A O 1
ATOM 2252 N N . PRO A 1 296 ? 0.203 15.574 1.703 1.00 98.75 296 PRO A N 1
ATOM 2253 C CA . PRO A 1 296 ? 0.851 15.072 0.497 1.00 98.75 296 PRO A CA 1
ATOM 2254 C C . PRO A 1 296 ? 1.145 13.571 0.605 1.00 98.75 296 PRO A C 1
ATOM 2256 O O . PRO A 1 296 ? 1.400 13.045 1.696 1.00 98.75 296 PRO A O 1
ATOM 2259 N N . VAL A 1 297 ? 1.141 12.901 -0.546 1.00 98.81 297 VAL A N 1
ATOM 2260 C CA . VAL A 1 297 ? 1.374 11.463 -0.690 1.00 98.81 297 VAL A CA 1
ATOM 2261 C C . VAL A 1 297 ? 2.574 11.247 -1.604 1.00 98.81 297 VAL A C 1
ATOM 2263 O O . VAL A 1 297 ? 2.503 11.443 -2.813 1.00 98.81 297 VAL A O 1
ATOM 2266 N N . GLY A 1 298 ? 3.702 10.865 -1.012 1.00 97.81 298 GLY A N 1
ATOM 2267 C CA . GLY A 1 298 ? 4.858 10.358 -1.744 1.00 97.81 298 GLY A CA 1
ATOM 2268 C C . GLY A 1 298 ? 4.813 8.836 -1.841 1.00 97.81 298 GLY A C 1
ATOM 2269 O O . GLY A 1 298 ? 4.132 8.164 -1.061 1.00 97.81 298 GLY A O 1
ATOM 2270 N N . HIS A 1 299 ? 5.569 8.262 -2.773 1.00 97.50 299 HIS A N 1
ATOM 2271 C CA . HIS A 1 299 ? 5.626 6.810 -2.914 1.00 97.50 299 HIS A CA 1
ATOM 2272 C C . HIS A 1 299 ? 7.017 6.282 -3.287 1.00 97.50 299 HIS A C 1
ATOM 2274 O O . HIS A 1 299 ? 7.830 6.939 -3.937 1.00 97.50 299 HIS A O 1
ATOM 2280 N N . ALA A 1 300 ? 7.296 5.045 -2.876 1.00 94.62 300 ALA A N 1
ATOM 2281 C CA . ALA A 1 300 ? 8.427 4.269 -3.368 1.00 94.62 300 ALA A CA 1
ATOM 2282 C C . ALA A 1 300 ? 8.143 3.742 -4.789 1.00 94.62 300 ALA A C 1
ATOM 2284 O O . ALA A 1 300 ? 6.992 3.692 -5.229 1.00 94.62 300 ALA A O 1
ATOM 2285 N N . LEU A 1 301 ? 9.175 3.261 -5.496 1.00 93.06 301 LEU A N 1
ATOM 2286 C CA . LEU A 1 301 ? 9.014 2.711 -6.853 1.00 93.06 301 LEU A CA 1
ATOM 2287 C C . LEU A 1 301 ? 7.977 1.582 -6.896 1.00 93.06 301 LEU A C 1
ATOM 2289 O O . LEU A 1 301 ? 7.087 1.583 -7.737 1.00 93.06 301 LEU A O 1
ATOM 2293 N N . ARG A 1 302 ? 8.042 0.658 -5.932 1.00 95.31 302 ARG A N 1
ATOM 2294 C CA . ARG A 1 302 ? 7.094 -0.461 -5.824 1.00 95.31 302 ARG A CA 1
ATOM 2295 C C . ARG A 1 302 ? 5.679 -0.035 -5.410 1.00 95.31 302 ARG A C 1
ATOM 2297 O O . ARG A 1 302 ? 4.759 -0.823 -5.569 1.00 95.31 302 ARG A O 1
ATOM 2304 N N . GLY A 1 303 ? 5.511 1.171 -4.865 1.00 96.06 303 GLY A N 1
ATOM 2305 C CA . GLY A 1 303 ? 4.205 1.752 -4.534 1.00 96.06 303 GLY A CA 1
ATOM 2306 C C . GLY A 1 303 ? 3.550 2.491 -5.706 1.00 96.06 303 GLY A C 1
ATOM 2307 O O . GLY A 1 303 ? 2.343 2.709 -5.680 1.00 96.06 303 GLY A O 1
ATOM 2308 N N . LYS A 1 304 ? 4.319 2.841 -6.750 1.00 94.69 304 LYS A N 1
ATOM 2309 C CA . LYS A 1 304 ? 3.865 3.668 -7.882 1.00 94.69 304 LYS A CA 1
ATOM 2310 C C . LYS A 1 304 ? 2.591 3.132 -8.535 1.00 94.69 304 LYS A C 1
ATOM 2312 O O . LYS A 1 304 ? 1.634 3.884 -8.682 1.00 94.69 304 LYS A O 1
ATOM 2317 N N . GLU A 1 305 ? 2.557 1.841 -8.884 1.00 95.50 305 GLU A N 1
ATOM 2318 C CA . GLU A 1 305 ? 1.385 1.246 -9.551 1.00 95.50 305 GLU A CA 1
ATOM 2319 C C . GLU A 1 305 ? 0.118 1.246 -8.679 1.00 95.50 305 GLU A C 1
ATOM 2321 O O . GLU A 1 305 ? -0.987 1.200 -9.212 1.00 95.50 305 GLU A O 1
ATOM 2326 N N . TRP A 1 306 ? 0.271 1.347 -7.356 1.00 97.06 306 TRP A N 1
ATOM 2327 C CA . TRP A 1 306 ? -0.821 1.216 -6.394 1.00 97.06 306 TRP A CA 1
ATOM 2328 C C . TRP A 1 306 ? -1.404 2.545 -5.929 1.00 97.06 306 TRP A C 1
ATOM 2330 O O . TRP A 1 306 ? -2.572 2.568 -5.559 1.00 97.06 306 TRP A O 1
ATOM 2340 N N . ILE A 1 307 ? -0.614 3.625 -5.935 1.00 97.19 307 ILE A N 1
ATOM 2341 C CA . ILE A 1 307 ? -0.978 4.890 -5.273 1.00 97.19 307 ILE A CA 1
ATOM 2342 C C . ILE A 1 307 ? -0.952 6.113 -6.186 1.00 97.19 307 ILE A C 1
ATOM 2344 O O . ILE A 1 307 ? -1.619 7.093 -5.878 1.00 97.19 307 ILE A O 1
ATOM 2348 N N . GLN A 1 308 ? -0.209 6.107 -7.294 1.00 96.00 308 GLN A N 1
ATOM 2349 C CA . GLN A 1 308 ? -0.050 7.335 -8.079 1.00 96.00 308 GLN A CA 1
ATOM 2350 C C . GLN A 1 308 ? -1.282 7.682 -8.942 1.00 96.00 308 GLN A C 1
ATOM 2352 O O . GLN A 1 308 ? -1.532 8.854 -9.210 1.00 96.00 308 GLN A O 1
ATOM 2357 N N . TYR A 1 309 ? -2.047 6.691 -9.407 1.00 96.12 309 TYR A N 1
ATOM 2358 C CA . TYR A 1 309 ? -3.219 6.954 -10.250 1.00 96.12 309 TYR A CA 1
ATOM 2359 C C . TYR A 1 309 ? -4.345 7.618 -9.453 1.00 96.12 309 TYR A C 1
ATOM 2361 O O . TYR A 1 309 ? -4.478 7.348 -8.264 1.00 96.12 309 TYR A O 1
ATOM 2369 N N . ASP A 1 310 ? -5.145 8.472 -10.099 1.00 96.69 310 ASP A N 1
ATOM 2370 C CA . ASP A 1 310 ? -6.301 9.168 -9.502 1.00 96.69 310 ASP A CA 1
ATOM 2371 C C . ASP A 1 310 ? -6.030 9.770 -8.110 1.00 96.69 310 ASP A C 1
ATOM 2373 O O . ASP A 1 310 ? -6.892 9.785 -7.232 1.00 96.69 310 ASP A O 1
ATOM 2377 N N . ASN A 1 311 ? -4.805 10.261 -7.907 1.00 97.75 311 ASN A N 1
ATOM 2378 C CA . ASN A 1 311 ? -4.320 10.751 -6.627 1.00 97.75 311 ASN A CA 1
ATOM 2379 C C . ASN A 1 311 ? -4.072 12.268 -6.693 1.00 97.75 311 ASN A C 1
ATOM 2381 O O . ASN A 1 311 ? -3.038 12.702 -7.208 1.00 97.75 311 ASN A O 1
ATOM 2385 N N . PRO A 1 312 ? -4.984 13.099 -6.156 1.00 97.69 312 PRO A N 1
ATOM 2386 C CA . PRO A 1 312 ? -4.827 14.554 -6.154 1.00 97.69 312 PRO A CA 1
ATOM 2387 C C . PRO A 1 312 ? -3.778 15.054 -5.144 1.00 97.69 312 PRO A C 1
ATOM 2389 O O . PRO A 1 312 ? -3.508 16.254 -5.088 1.00 97.69 312 PRO A O 1
ATOM 2392 N N . PHE A 1 313 ? -3.197 14.156 -4.345 1.00 98.56 313 PHE A N 1
ATOM 2393 C CA . PHE A 1 313 ? -2.205 14.446 -3.312 1.00 98.56 313 PHE A CA 1
ATOM 2394 C C . PHE A 1 313 ? -0.788 14.006 -3.706 1.00 98.56 313 PHE A C 1
ATOM 2396 O O . PHE A 1 313 ? 0.126 14.142 -2.888 1.00 98.56 313 PHE A O 1
ATOM 2403 N N . ASP A 1 314 ? -0.595 13.471 -4.920 1.00 98.00 314 ASP A N 1
ATOM 2404 C CA . ASP A 1 314 ? 0.695 12.948 -5.376 1.00 98.00 314 ASP A CA 1
ATOM 2405 C C . ASP A 1 314 ? 1.779 14.033 -5.366 1.00 98.00 314 ASP A C 1
ATOM 2407 O O . ASP A 1 314 ? 1.632 15.118 -5.933 1.00 98.00 314 ASP A O 1
ATOM 2411 N N . VAL A 1 315 ? 2.901 13.717 -4.722 1.00 96.38 315 VAL A N 1
ATOM 2412 C CA . VAL A 1 315 ? 4.119 14.537 -4.749 1.00 96.38 315 VAL A CA 1
ATOM 2413 C C . VAL A 1 315 ? 5.314 13.790 -5.342 1.00 96.38 315 VAL A C 1
ATOM 2415 O O . VAL A 1 315 ? 6.429 14.326 -5.359 1.00 96.38 315 VAL A O 1
ATOM 2418 N N . GLY A 1 316 ? 5.083 12.611 -5.919 1.00 92.25 316 GLY A N 1
ATOM 2419 C CA . GLY A 1 316 ? 6.053 11.818 -6.658 1.00 92.25 316 GLY A CA 1
ATOM 2420 C C . GLY A 1 316 ? 6.896 10.904 -5.773 1.00 92.25 316 GLY A C 1
ATOM 2421 O O . GLY A 1 316 ? 6.440 10.329 -4.782 1.00 92.25 316 GLY A O 1
ATOM 2422 N N . MET A 1 317 ? 8.167 10.760 -6.145 1.00 90.06 317 MET A N 1
ATOM 2423 C CA . MET A 1 317 ? 9.064 9.746 -5.592 1.00 90.06 317 MET A CA 1
ATOM 2424 C C . MET A 1 317 ? 10.332 10.348 -4.987 1.00 90.06 317 MET A C 1
ATOM 2426 O O . MET A 1 317 ? 10.886 11.316 -5.507 1.00 90.06 317 MET A O 1
ATOM 2430 N N . SER A 1 318 ? 10.843 9.715 -3.930 1.00 82.94 318 SER A N 1
ATOM 2431 C CA . SER A 1 318 ? 12.168 10.002 -3.358 1.00 82.94 318 SER A CA 1
ATOM 2432 C C . SER A 1 318 ? 13.231 9.007 -3.863 1.00 82.94 318 SER A C 1
ATOM 2434 O O . SER A 1 318 ? 12.922 8.040 -4.566 1.00 82.94 318 SER A O 1
ATOM 2436 N N . GLY A 1 319 ? 14.497 9.232 -3.504 1.00 79.50 319 GLY A N 1
ATOM 2437 C CA . GLY A 1 319 ? 15.645 8.411 -3.904 1.00 79.50 319 GLY A CA 1
ATOM 2438 C C . GLY A 1 319 ? 16.287 8.835 -5.228 1.00 79.50 319 GLY A C 1
ATOM 2439 O O . GLY A 1 319 ? 15.901 9.824 -5.850 1.00 79.50 319 GLY A O 1
ATOM 2440 N N . LEU A 1 320 ? 17.267 8.051 -5.684 1.00 73.75 320 LEU A N 1
ATOM 2441 C CA . LEU A 1 320 ? 18.045 8.330 -6.904 1.00 73.75 320 LEU A CA 1
ATOM 2442 C C . LEU A 1 320 ? 17.190 8.366 -8.181 1.00 73.75 320 LEU A C 1
ATOM 2444 O O . LEU A 1 320 ? 17.482 9.110 -9.113 1.00 73.75 320 LEU A O 1
ATOM 2448 N N . LEU A 1 321 ? 16.110 7.584 -8.208 1.00 79.56 321 LEU A N 1
ATOM 2449 C CA . LEU A 1 321 ? 15.148 7.543 -9.315 1.00 79.56 321 LEU A CA 1
ATOM 2450 C C . LEU A 1 321 ? 14.023 8.577 -9.162 1.00 79.56 321 LEU A C 1
ATOM 2452 O O . LEU A 1 321 ? 13.184 8.707 -10.055 1.00 79.56 321 L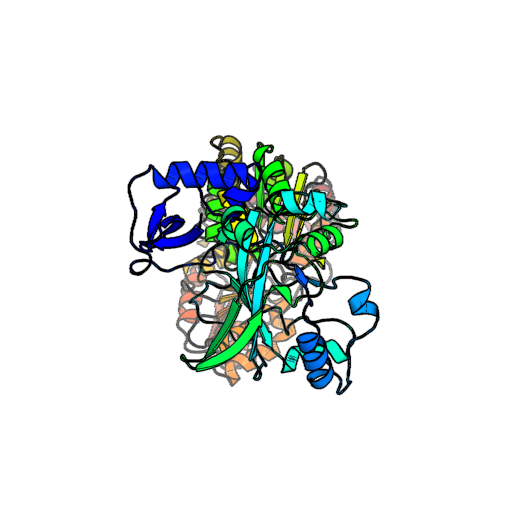EU A O 1
ATOM 2456 N N . GLY A 1 322 ? 13.997 9.283 -8.030 1.00 74.88 322 GLY A N 1
ATOM 2457 C CA . GLY A 1 322 ? 12.914 10.159 -7.622 1.00 74.88 322 GLY A CA 1
ATOM 2458 C C . GLY A 1 322 ? 12.677 11.342 -8.556 1.00 74.88 322 GLY A C 1
ATOM 2459 O O . GLY A 1 322 ? 13.445 11.615 -9.485 1.00 74.88 322 GLY A O 1
ATOM 2460 N N . TYR A 1 323 ? 11.585 12.045 -8.288 1.00 81.94 323 TYR A N 1
ATOM 2461 C CA . TYR A 1 323 ? 11.178 13.286 -8.936 1.00 81.94 323 TYR A CA 1
ATOM 2462 C C . TYR A 1 323 ? 10.091 13.959 -8.091 1.00 81.94 323 TYR A C 1
ATOM 2464 O O . TYR A 1 323 ? 9.455 13.323 -7.248 1.00 81.94 323 TYR A O 1
ATOM 2472 N N . GLY A 1 324 ? 9.839 15.238 -8.358 1.00 85.69 324 GLY A N 1
ATOM 2473 C CA . GLY A 1 324 ? 8.815 15.991 -7.646 1.00 85.69 324 GLY A CA 1
ATOM 2474 C C . GLY A 1 324 ? 9.263 16.417 -6.250 1.00 85.69 324 GLY A C 1
ATOM 2475 O O . GLY A 1 324 ? 10.447 16.650 -6.011 1.00 85.69 324 GLY A O 1
ATOM 2476 N N . ALA A 1 325 ? 8.300 16.539 -5.338 1.00 91.69 325 ALA A N 1
ATOM 2477 C CA . ALA A 1 325 ? 8.491 17.127 -4.017 1.00 91.69 325 ALA A CA 1
ATOM 2478 C C . ALA A 1 325 ? 8.535 16.096 -2.876 1.00 91.69 325 ALA A C 1
ATOM 2480 O O . ALA A 1 325 ? 8.655 16.496 -1.725 1.00 91.69 325 ALA A O 1
ATOM 2481 N N . ALA A 1 326 ? 8.468 14.787 -3.156 1.00 91.44 326 ALA A N 1
ATOM 2482 C CA . ALA A 1 326 ? 8.385 13.753 -2.119 1.00 91.44 326 ALA A CA 1
ATOM 2483 C C . ALA A 1 326 ? 9.520 13.817 -1.083 1.00 91.44 326 ALA A C 1
ATOM 2485 O O . ALA A 1 326 ? 9.239 13.765 0.107 1.00 91.44 326 ALA A O 1
ATOM 2486 N N . TYR A 1 327 ? 10.779 13.997 -1.505 1.00 90.06 327 TYR A N 1
ATOM 2487 C CA . TYR A 1 327 ? 11.900 14.170 -0.566 1.00 90.06 327 TYR A CA 1
ATOM 2488 C C . TYR A 1 327 ? 11.679 15.368 0.366 1.00 90.06 327 TYR A C 1
ATOM 2490 O O . TYR A 1 327 ? 11.865 15.279 1.572 1.00 90.06 327 TYR A O 1
ATOM 2498 N N . GLU A 1 328 ? 11.269 16.508 -0.180 1.00 92.88 328 GLU A N 1
ATOM 2499 C CA . GLU A 1 328 ? 11.065 17.719 0.615 1.00 92.88 328 GLU A CA 1
ATOM 2500 C C . GLU A 1 328 ? 9.844 17.573 1.526 1.00 92.88 328 GLU A C 1
ATOM 2502 O O . GLU A 1 328 ? 9.897 17.982 2.679 1.00 92.88 328 GLU A O 1
ATOM 2507 N N . ALA A 1 329 ? 8.783 16.910 1.062 1.00 96.69 329 ALA A N 1
ATOM 2508 C CA . ALA A 1 329 ? 7.613 16.602 1.869 1.00 96.69 329 ALA A CA 1
ATOM 2509 C C . ALA A 1 329 ? 7.964 15.713 3.073 1.00 96.69 329 ALA A C 1
ATOM 2511 O O . ALA A 1 329 ? 7.459 15.964 4.165 1.00 96.69 329 ALA A O 1
ATOM 2512 N N . THR A 1 330 ? 8.838 14.710 2.916 1.00 95.50 330 THR A N 1
ATOM 2513 C CA . THR A 1 330 ? 9.240 13.853 4.046 1.00 95.50 330 THR A CA 1
ATOM 2514 C C . THR A 1 330 ? 10.144 14.570 5.047 1.00 95.50 330 THR A C 1
ATOM 2516 O O . THR A 1 330 ? 10.128 14.201 6.208 1.00 95.50 330 THR A O 1
ATOM 2519 N N . HIS A 1 331 ? 10.914 15.584 4.642 1.00 95.06 331 HIS A N 1
ATOM 2520 C CA . HIS A 1 331 ? 11.828 16.305 5.548 1.00 95.06 331 HIS A CA 1
ATOM 2521 C C . HIS A 1 331 ? 11.225 17.590 6.131 1.00 95.06 331 HIS A C 1
ATOM 2523 O O . HIS A 1 331 ? 11.661 18.070 7.169 1.00 95.06 331 HIS A O 1
ATOM 2529 N N . GLU A 1 332 ? 10.233 18.189 5.469 1.00 97.31 332 GLU A N 1
ATOM 2530 C CA . GLU A 1 332 ? 9.564 19.396 5.960 1.00 97.31 332 GLU A CA 1
ATOM 2531 C C . GLU A 1 332 ? 8.332 19.082 6.835 1.00 97.31 332 GLU A C 1
ATOM 2533 O O . GLU A 1 332 ? 7.741 20.015 7.387 1.00 97.31 332 GLU A O 1
ATOM 2538 N N . CYS A 1 333 ? 7.908 17.818 6.963 1.00 98.31 333 CYS A N 1
ATOM 2539 C CA . CYS A 1 333 ? 6.777 17.428 7.811 1.00 98.31 333 CYS A CA 1
ATOM 2540 C C . CYS A 1 333 ? 7.138 17.367 9.304 1.00 98.31 333 CYS A C 1
ATOM 2542 O O . CYS A 1 333 ? 8.303 17.295 9.670 1.00 98.31 333 CYS A O 1
ATOM 2544 N N . ASP A 1 334 ? 6.124 17.389 10.166 1.00 97.25 334 ASP A N 1
ATOM 2545 C CA . ASP A 1 334 ? 6.276 17.118 11.602 1.00 97.25 334 ASP A CA 1
ATOM 2546 C C . ASP A 1 334 ? 6.102 15.617 11.895 1.00 97.25 334 ASP A C 1
ATOM 2548 O O . ASP A 1 334 ? 6.721 15.084 12.814 1.00 97.25 334 ASP A O 1
ATOM 2552 N N . LEU A 1 335 ? 5.259 14.948 11.097 1.00 98.56 335 LEU A N 1
ATOM 2553 C CA . LEU A 1 335 ? 4.972 13.519 11.178 1.00 98.56 335 LEU A CA 1
ATOM 2554 C C . LEU A 1 335 ? 5.043 12.875 9.789 1.00 98.56 335 LEU A C 1
ATOM 2556 O O . LEU A 1 335 ? 4.276 13.224 8.886 1.00 98.56 335 LEU A O 1
ATOM 2560 N N . LEU A 1 336 ? 5.928 11.893 9.651 1.00 98.69 336 LEU A N 1
ATOM 2561 C CA . LEU A 1 336 ? 6.024 11.006 8.501 1.00 98.69 336 LEU A CA 1
ATOM 2562 C C . LEU A 1 336 ? 5.330 9.678 8.817 1.00 98.69 336 LEU A C 1
ATOM 2564 O O . LEU A 1 336 ? 5.678 9.006 9.787 1.00 98.69 336 LEU A O 1
ATOM 2568 N N . ILE A 1 337 ? 4.376 9.282 7.976 1.00 98.62 337 ILE A N 1
ATOM 2569 C CA . ILE A 1 337 ? 3.691 7.992 8.086 1.00 98.62 337 ILE A CA 1
ATOM 2570 C C . ILE A 1 337 ? 4.127 7.103 6.923 1.00 98.62 337 ILE A C 1
ATOM 2572 O O . ILE A 1 337 ? 3.783 7.343 5.763 1.00 98.62 337 ILE A O 1
ATOM 2576 N N . LEU A 1 338 ? 4.902 6.071 7.240 1.00 98.62 338 LEU A N 1
ATOM 2577 C CA . LEU A 1 338 ? 5.359 5.053 6.302 1.00 98.62 338 LEU A CA 1
ATOM 2578 C C . LEU A 1 338 ? 4.283 3.966 6.176 1.00 98.62 338 LEU A C 1
ATOM 2580 O O . LEU A 1 338 ? 3.984 3.281 7.151 1.00 98.62 338 LEU A O 1
ATOM 2584 N N . LEU A 1 339 ? 3.710 3.789 4.983 1.00 98.50 339 LEU A N 1
ATOM 2585 C CA . LEU A 1 339 ? 2.619 2.837 4.740 1.00 98.50 339 LEU A CA 1
ATOM 2586 C C . LEU A 1 339 ? 3.086 1.689 3.837 1.00 98.50 339 LEU A C 1
ATOM 2588 O O . LEU A 1 339 ? 3.292 1.876 2.633 1.00 98.50 339 LEU A O 1
ATOM 2592 N N . GLY A 1 340 ? 3.257 0.497 4.415 1.00 96.94 340 GLY A N 1
ATOM 2593 C CA . GLY A 1 340 ? 3.552 -0.746 3.698 1.00 96.94 340 GLY A CA 1
ATOM 2594 C C . GLY A 1 340 ? 4.792 -0.659 2.804 1.00 96.94 340 GLY A C 1
ATOM 2595 O O . GLY A 1 340 ? 4.753 -1.052 1.630 1.00 96.94 340 GLY A O 1
ATOM 2596 N N . THR A 1 341 ? 5.872 -0.062 3.309 1.00 96.19 341 THR A N 1
ATOM 2597 C CA . THR A 1 341 ? 7.061 0.291 2.524 1.00 96.19 341 THR A CA 1
ATOM 2598 C C . THR A 1 341 ? 8.349 -0.239 3.149 1.00 96.19 341 THR A C 1
ATOM 2600 O O . THR A 1 341 ? 8.582 -0.085 4.341 1.00 96.19 341 THR A O 1
ATOM 2603 N N . ASP A 1 342 ? 9.216 -0.815 2.308 1.00 92.06 342 ASP A N 1
ATOM 2604 C CA . ASP A 1 342 ? 10.616 -1.149 2.628 1.00 92.06 342 ASP A CA 1
ATOM 2605 C C . ASP A 1 342 ? 11.553 -0.349 1.709 1.00 92.06 342 ASP A C 1
ATOM 2607 O O . ASP A 1 342 ? 12.389 -0.892 0.985 1.00 92.06 342 ASP A O 1
ATOM 2611 N N . PHE A 1 343 ? 11.332 0.966 1.638 1.00 90.81 343 PHE A N 1
ATOM 2612 C CA . PHE A 1 343 ? 12.156 1.860 0.829 1.00 90.81 343 PHE A CA 1
ATOM 2613 C C . PHE A 1 343 ? 13.620 1.807 1.302 1.00 90.81 343 PHE A C 1
ATOM 2615 O O . PHE A 1 343 ? 13.899 2.118 2.459 1.00 90.81 343 PHE A O 1
ATOM 2622 N N . PRO A 1 344 ? 14.575 1.409 0.441 1.00 83.12 344 PRO A N 1
ATOM 2623 C CA . PRO A 1 344 ? 15.863 0.909 0.917 1.00 83.12 344 PRO A CA 1
ATOM 2624 C C . PRO A 1 344 ? 16.889 2.001 1.240 1.00 83.12 344 PRO A C 1
ATOM 2626 O O . PRO A 1 344 ? 17.946 1.686 1.785 1.00 83.12 344 PRO A O 1
ATOM 2629 N N . TYR A 1 345 ? 16.622 3.259 0.877 1.00 82.19 345 TYR A N 1
ATOM 2630 C CA . TYR A 1 345 ? 17.608 4.335 0.938 1.00 82.19 345 TYR A CA 1
ATOM 2631 C C . TYR A 1 345 ? 17.442 5.179 2.204 1.00 82.19 345 TYR A C 1
ATOM 2633 O O . TYR A 1 345 ? 16.832 6.245 2.170 1.00 82.19 345 TYR A O 1
ATOM 2641 N N . ASN A 1 346 ? 18.027 4.719 3.311 1.00 79.94 346 ASN A N 1
ATOM 2642 C CA . ASN A 1 346 ? 17.938 5.390 4.613 1.00 79.94 346 ASN A CA 1
ATOM 2643 C C . ASN A 1 346 ? 18.377 6.867 4.549 1.00 79.94 346 ASN A C 1
ATOM 2645 O O . ASN A 1 346 ? 17.741 7.712 5.155 1.00 79.94 346 ASN A O 1
ATOM 2649 N N . ALA A 1 347 ? 19.401 7.195 3.747 1.00 76.88 347 ALA A N 1
ATOM 2650 C CA . ALA A 1 347 ? 19.895 8.568 3.566 1.00 76.88 347 ALA A CA 1
ATOM 2651 C C . ALA A 1 347 ? 18.888 9.534 2.902 1.00 76.88 347 ALA A C 1
ATOM 2653 O O . ALA A 1 347 ? 19.144 10.730 2.817 1.00 76.88 347 ALA A O 1
ATOM 2654 N N . PHE A 1 348 ? 17.775 9.014 2.379 1.00 81.94 348 PHE A N 1
ATOM 2655 C CA . PHE A 1 348 ? 16.689 9.796 1.785 1.00 81.94 348 PHE A CA 1
ATOM 2656 C C . PHE A 1 348 ? 15.446 9.857 2.682 1.00 81.94 348 PHE A C 1
ATOM 2658 O O . PHE A 1 348 ? 14.427 10.408 2.257 1.00 81.94 348 PHE A O 1
ATOM 2665 N N . LEU A 1 349 ? 15.512 9.273 3.880 1.00 84.75 349 LEU A N 1
ATOM 2666 C CA . LEU A 1 349 ? 14.503 9.406 4.921 1.00 84.75 349 LEU A CA 1
ATOM 2667 C C . LEU A 1 349 ? 15.022 10.376 5.994 1.00 84.75 349 LEU A C 1
ATOM 2669 O O . LEU A 1 349 ? 16.221 10.374 6.273 1.00 84.75 349 LEU A O 1
ATOM 2673 N N . PRO A 1 350 ? 14.140 11.194 6.584 1.00 89.06 350 PRO A N 1
ATOM 2674 C CA . PRO A 1 350 ? 14.512 12.098 7.667 1.00 89.06 350 PRO A CA 1
ATOM 2675 C C . PRO A 1 350 ? 14.894 11.319 8.934 1.00 89.06 350 PRO A C 1
ATOM 2677 O O . PRO A 1 350 ? 14.403 10.212 9.168 1.00 89.06 350 PRO A O 1
ATOM 2680 N N . ASP A 1 351 ? 15.732 11.918 9.774 1.00 86.12 351 ASP A N 1
ATOM 2681 C CA . ASP A 1 351 ? 16.112 11.405 11.096 1.00 86.12 351 ASP A CA 1
ATOM 2682 C C . ASP A 1 351 ? 15.705 12.342 12.251 1.00 86.12 351 ASP A C 1
ATOM 2684 O O . ASP A 1 351 ? 15.863 11.988 13.422 1.00 86.12 351 ASP A O 1
ATOM 2688 N N . ASP A 1 352 ? 15.135 13.504 11.925 1.00 90.00 352 ASP A N 1
ATOM 2689 C CA . ASP A 1 352 ? 14.781 14.598 12.832 1.00 90.00 352 ASP A CA 1
ATOM 2690 C C . ASP A 1 352 ? 13.268 14.895 12.905 1.00 90.00 352 ASP A C 1
ATOM 2692 O O . ASP A 1 352 ? 12.855 15.866 13.543 1.00 90.00 352 ASP A O 1
ATOM 2696 N N . VAL A 1 353 ? 12.430 14.045 12.304 1.00 94.31 353 VAL A N 1
ATOM 2697 C CA . VAL A 1 353 ? 10.957 14.143 12.342 1.00 94.31 353 VAL A CA 1
ATOM 2698 C C . VAL A 1 353 ? 10.345 12.955 13.079 1.00 94.31 353 VAL A C 1
ATOM 2700 O O . VAL A 1 353 ? 10.986 11.912 13.203 1.00 94.31 353 VAL A O 1
ATOM 2703 N N . GLN A 1 354 ? 9.091 13.078 13.531 1.00 97.50 354 GLN A N 1
ATOM 2704 C CA . GLN A 1 354 ? 8.395 11.922 14.094 1.00 97.50 354 GLN A CA 1
ATOM 2705 C C . GLN A 1 354 ? 8.032 10.928 12.990 1.00 97.50 354 GLN A C 1
ATOM 2707 O O . GLN A 1 354 ? 7.489 11.329 11.957 1.00 97.50 354 GLN A O 1
ATOM 2712 N N . ILE A 1 355 ? 8.282 9.637 13.208 1.00 97.88 355 ILE A N 1
ATOM 2713 C CA . ILE A 1 355 ? 8.017 8.586 12.220 1.00 97.88 355 ILE A CA 1
ATOM 2714 C C . ILE A 1 355 ? 7.119 7.501 12.811 1.00 97.88 355 ILE A C 1
ATOM 2716 O O . ILE A 1 355 ? 7.481 6.824 13.775 1.00 97.88 355 ILE A O 1
ATOM 2720 N N . ALA A 1 356 ? 5.965 7.297 12.175 1.00 97.44 356 ALA A N 1
ATOM 2721 C CA . ALA A 1 356 ? 5.122 6.127 12.380 1.00 97.44 356 ALA A CA 1
ATOM 2722 C C . ALA A 1 356 ? 5.217 5.197 11.163 1.00 97.44 356 ALA A C 1
ATOM 2724 O O . ALA A 1 356 ? 5.201 5.668 10.025 1.00 97.44 356 ALA A O 1
ATOM 2725 N N . GLN A 1 357 ? 5.298 3.885 11.375 1.00 97.38 357 GLN A N 1
ATOM 2726 C CA . GLN A 1 357 ? 5.326 2.904 10.286 1.00 97.38 357 GLN A CA 1
ATOM 2727 C C . GLN A 1 357 ? 4.245 1.845 10.473 1.00 97.38 357 GLN A C 1
ATOM 2729 O O . GLN A 1 357 ? 4.167 1.231 11.532 1.00 97.38 357 GLN A O 1
ATOM 2734 N N . VAL A 1 358 ? 3.461 1.620 9.417 1.00 94.69 358 VAL A N 1
ATOM 2735 C CA . VAL A 1 358 ? 2.477 0.541 9.302 1.00 94.69 358 VAL A CA 1
ATOM 2736 C C . VAL A 1 358 ? 3.008 -0.491 8.312 1.00 94.69 358 VAL A C 1
ATOM 2738 O O . VAL A 1 358 ? 3.263 -0.151 7.153 1.00 94.69 358 VAL A O 1
ATOM 2741 N N . ASP A 1 359 ? 3.183 -1.740 8.732 1.00 87.81 359 ASP A N 1
ATOM 2742 C CA . ASP A 1 359 ? 3.543 -2.839 7.827 1.00 87.81 359 ASP A CA 1
ATOM 2743 C C . ASP A 1 359 ? 2.979 -4.166 8.347 1.00 87.81 359 ASP A C 1
ATOM 2745 O O . ASP A 1 359 ? 2.906 -4.384 9.554 1.00 87.81 359 ASP A O 1
ATOM 2749 N N . VAL A 1 360 ? 2.606 -5.065 7.433 1.00 76.69 360 VAL A N 1
ATOM 2750 C CA . VAL A 1 360 ? 2.130 -6.421 7.752 1.00 76.69 360 VAL A CA 1
ATOM 2751 C C . VAL A 1 360 ? 3.290 -7.353 8.116 1.00 76.69 360 VAL A C 1
ATOM 2753 O O . VAL A 1 360 ? 3.098 -8.365 8.790 1.00 76.69 360 VAL A O 1
ATOM 2756 N N . ARG A 1 361 ? 4.508 -7.013 7.679 1.00 71.12 361 ARG A N 1
ATOM 2757 C CA . ARG A 1 361 ? 5.734 -7.754 7.973 1.00 71.12 361 ARG A CA 1
ATOM 2758 C C . ARG A 1 361 ? 6.467 -7.120 9.152 1.00 71.12 361 ARG A C 1
ATOM 2760 O O . ARG A 1 361 ? 7.016 -6.025 8.994 1.00 71.12 361 ARG A O 1
ATOM 2767 N N . PRO A 1 362 ? 6.531 -7.784 10.316 1.00 63.16 362 PRO A N 1
ATOM 2768 C CA . PRO A 1 362 ? 7.166 -7.207 11.496 1.00 63.16 362 PRO A CA 1
ATOM 2769 C C . PRO A 1 362 ? 8.659 -6.920 11.273 1.00 63.16 362 PRO A C 1
ATOM 2771 O O . PRO A 1 362 ? 9.182 -5.945 11.801 1.00 63.16 362 PRO A O 1
ATOM 2774 N N . GLU A 1 363 ? 9.345 -7.689 10.422 1.00 75.00 363 GLU A N 1
ATOM 2775 C CA . GLU A 1 363 ? 10.759 -7.493 10.083 1.00 75.00 363 GLU A CA 1
ATOM 2776 C C . GLU A 1 363 ? 11.054 -6.222 9.264 1.00 75.00 363 GLU A C 1
ATOM 2778 O O . GLU A 1 363 ? 12.218 -5.855 9.074 1.00 75.00 363 GLU A O 1
ATOM 2783 N N . HIS A 1 364 ? 10.025 -5.547 8.746 1.00 83.81 364 HIS A N 1
ATOM 2784 C CA . HIS A 1 364 ? 10.169 -4.259 8.068 1.00 83.81 364 HIS A CA 1
ATOM 2785 C C . HIS A 1 364 ? 10.132 -3.071 9.030 1.00 83.81 364 HIS A C 1
ATOM 2787 O O . HIS A 1 364 ? 10.682 -2.011 8.711 1.00 83.81 364 HIS A O 1
ATOM 2793 N N . LEU A 1 365 ? 9.493 -3.231 10.190 1.00 79.38 365 LEU A N 1
ATOM 2794 C CA . LEU A 1 365 ? 9.297 -2.158 11.157 1.00 79.38 365 LEU A CA 1
ATOM 2795 C C . LEU A 1 365 ? 10.653 -1.713 11.715 1.00 79.38 365 LEU A C 1
ATOM 2797 O O . LEU A 1 365 ? 11.391 -2.491 12.314 1.00 79.38 365 LEU A O 1
ATOM 2801 N N . GLY A 1 366 ? 11.013 -0.452 11.473 1.00 84.12 366 GLY A N 1
ATOM 2802 C CA . GLY A 1 366 ? 12.247 0.152 11.980 1.00 84.12 366 GLY A CA 1
ATOM 2803 C C . GLY A 1 366 ? 13.526 -0.297 11.272 1.00 84.12 366 GLY A C 1
ATOM 2804 O O . GLY A 1 366 ? 14.624 0.096 11.660 1.00 84.12 366 GLY A O 1
ATOM 2805 N N . ARG A 1 367 ? 13.410 -1.084 10.196 1.00 85.75 367 ARG A N 1
ATOM 2806 C CA . ARG A 1 367 ? 14.563 -1.563 9.421 1.00 85.75 367 ARG A CA 1
ATOM 2807 C C . ARG A 1 367 ? 15.315 -0.432 8.707 1.00 85.75 367 ARG A C 1
ATOM 2809 O O . ARG A 1 367 ? 16.527 -0.527 8.509 1.00 85.75 367 ARG A O 1
ATOM 2816 N N . ARG A 1 368 ? 14.593 0.601 8.257 1.00 85.06 368 ARG A N 1
ATOM 2817 C CA . ARG A 1 368 ? 15.105 1.679 7.379 1.00 85.06 368 ARG A CA 1
ATOM 2818 C C . ARG A 1 368 ? 15.198 3.044 8.055 1.00 85.06 368 ARG A C 1
ATOM 2820 O O . ARG A 1 368 ? 15.933 3.905 7.583 1.00 85.06 368 ARG A O 1
ATOM 2827 N N . SER A 1 369 ? 14.479 3.230 9.153 1.00 83.38 369 SER A N 1
ATOM 2828 C CA . SER A 1 369 ? 14.402 4.481 9.902 1.00 83.38 369 SER A CA 1
ATOM 2829 C C . SER A 1 369 ? 14.155 4.186 11.375 1.00 83.38 369 SER A C 1
ATOM 2831 O O . SER A 1 369 ? 13.546 3.174 11.718 1.00 83.38 369 SER A O 1
ATOM 2833 N N . LYS A 1 370 ? 14.585 5.089 12.254 1.00 86.50 370 LYS A N 1
ATOM 2834 C CA . LYS A 1 370 ? 14.182 5.054 13.662 1.00 86.50 370 LYS A CA 1
ATOM 2835 C C . LYS A 1 370 ? 12.692 5.403 13.752 1.00 86.50 370 LYS A C 1
ATOM 2837 O O . LYS A 1 370 ? 12.278 6.391 13.159 1.00 86.50 370 LYS A O 1
ATOM 2842 N N . LEU A 1 371 ? 11.904 4.596 14.462 1.00 88.50 371 LEU A N 1
ATOM 2843 C CA . LEU A 1 371 ? 10.463 4.814 14.618 1.00 88.50 371 LEU A CA 1
ATOM 2844 C C . LEU A 1 371 ? 10.130 5.397 15.989 1.00 88.50 371 LEU A C 1
ATOM 2846 O O . LEU A 1 371 ? 10.679 4.956 16.999 1.00 88.50 371 LEU A O 1
ATOM 2850 N N . ASP A 1 372 ? 9.175 6.320 16.014 1.00 94.25 372 ASP A N 1
ATOM 2851 C CA . ASP A 1 372 ? 8.469 6.743 17.225 1.00 94.25 372 ASP A CA 1
ATOM 2852 C C . ASP A 1 372 ? 7.278 5.825 17.518 1.00 94.25 372 ASP A C 1
ATOM 2854 O O . ASP A 1 372 ? 6.927 5.618 18.679 1.00 94.25 372 ASP A O 1
ATOM 2858 N N . LEU A 1 373 ? 6.670 5.259 16.469 1.00 89.75 373 LEU A N 1
ATOM 2859 C CA . LEU A 1 373 ? 5.586 4.290 16.584 1.00 89.75 373 LEU A CA 1
ATOM 2860 C C . LEU A 1 373 ? 5.669 3.227 15.483 1.00 89.75 373 LEU A C 1
ATOM 2862 O O . LEU A 1 373 ? 5.728 3.537 14.293 1.00 89.75 373 LEU A O 1
ATOM 2866 N N . ALA A 1 374 ? 5.628 1.963 15.890 1.00 84.19 374 ALA A N 1
ATOM 2867 C CA . ALA A 1 374 ? 5.470 0.830 14.993 1.00 84.19 374 ALA A CA 1
ATOM 2868 C C . ALA A 1 374 ? 4.037 0.300 15.111 1.00 84.19 374 ALA A C 1
ATOM 2870 O O . ALA A 1 374 ? 3.568 0.036 16.215 1.00 84.19 374 ALA A O 1
ATOM 2871 N N . VAL A 1 375 ? 3.357 0.143 13.979 1.00 84.00 375 VAL A N 1
ATOM 2872 C CA . VAL A 1 375 ? 2.014 -0.429 13.885 1.00 84.00 375 VAL A CA 1
ATOM 2873 C C . VAL A 1 375 ? 2.115 -1.683 13.030 1.00 84.00 375 VAL A C 1
ATOM 2875 O O . VAL A 1 375 ? 2.312 -1.618 11.816 1.00 84.00 375 VAL A O 1
ATOM 2878 N N . TRP A 1 376 ? 2.035 -2.842 13.672 1.00 81.88 376 TRP A N 1
ATOM 2879 C CA . TRP A 1 376 ? 2.036 -4.110 12.958 1.00 81.88 376 TRP A CA 1
ATOM 2880 C C . TRP A 1 376 ? 0.621 -4.415 12.467 1.00 81.88 376 TRP A C 1
ATOM 2882 O O . TRP A 1 376 ? -0.269 -4.696 13.265 1.00 81.88 376 TRP A O 1
ATOM 2892 N N . GLY A 1 377 ? 0.404 -4.323 11.158 1.00 77.56 377 GLY A N 1
ATOM 2893 C CA . GLY A 1 377 ? -0.922 -4.495 10.581 1.00 77.56 377 GLY A CA 1
ATOM 2894 C C . GLY A 1 377 ? -0.965 -4.285 9.074 1.00 77.56 377 GLY A C 1
ATOM 2895 O O . GLY A 1 377 ? -0.065 -3.701 8.467 1.00 77.56 377 GLY A O 1
ATOM 2896 N N . ASP A 1 378 ? -2.041 -4.776 8.466 1.00 85.06 378 ASP A N 1
ATOM 2897 C CA . ASP A 1 378 ? -2.369 -4.462 7.080 1.00 85.06 378 ASP A CA 1
ATOM 2898 C C . ASP A 1 378 ? -2.708 -2.968 6.936 1.00 85.06 378 ASP A C 1
ATOM 2900 O O . ASP A 1 378 ? -3.393 -2.391 7.786 1.00 85.06 378 ASP A O 1
ATOM 2904 N N . VAL A 1 379 ? -2.236 -2.325 5.862 1.00 88.69 379 VAL A N 1
ATOM 2905 C CA . VAL A 1 379 ? -2.420 -0.877 5.674 1.00 88.69 379 VAL A CA 1
ATOM 2906 C C . VAL A 1 379 ? -3.896 -0.516 5.531 1.00 88.69 379 VAL A C 1
ATOM 2908 O O . VAL A 1 379 ? -4.328 0.487 6.096 1.00 88.69 379 VAL A O 1
ATOM 2911 N N . LYS A 1 380 ? -4.672 -1.312 4.792 1.00 87.44 380 LYS A N 1
ATOM 2912 C CA . LYS A 1 380 ? -6.080 -1.027 4.521 1.00 87.44 380 LYS A CA 1
ATOM 2913 C C . LYS A 1 380 ? -6.887 -1.056 5.808 1.00 87.44 380 LYS A C 1
ATOM 2915 O O . LYS A 1 380 ? -7.582 -0.093 6.123 1.00 87.44 380 LYS A O 1
ATOM 2920 N N . GLU A 1 381 ? -6.747 -2.135 6.569 1.00 80.44 381 GLU A N 1
ATOM 2921 C CA . GLU A 1 381 ? -7.482 -2.306 7.821 1.00 80.44 381 GLU A CA 1
ATOM 2922 C C . GLU A 1 381 ? -7.012 -1.313 8.891 1.00 80.44 381 GLU A C 1
ATOM 2924 O O . GLU A 1 381 ? -7.837 -0.701 9.569 1.00 80.44 381 GLU A O 1
ATOM 2929 N N . THR A 1 382 ? -5.707 -1.022 8.959 1.00 86.00 382 THR A N 1
ATOM 2930 C CA . THR A 1 382 ? -5.188 0.041 9.836 1.00 86.00 382 THR A CA 1
ATOM 2931 C C . THR A 1 382 ? -5.832 1.388 9.517 1.00 86.00 382 THR A C 1
ATOM 2933 O O . THR A 1 382 ? -6.303 2.074 10.423 1.00 86.00 382 THR A O 1
ATOM 2936 N N . LEU A 1 383 ? -5.896 1.776 8.238 1.00 93.25 383 LEU A N 1
ATOM 2937 C CA . LEU A 1 383 ? -6.495 3.050 7.838 1.00 93.25 383 LEU A CA 1
ATOM 2938 C C . LEU A 1 383 ? -8.010 3.088 8.063 1.00 93.25 383 LEU A C 1
ATOM 2940 O O . LEU A 1 383 ? -8.522 4.147 8.420 1.00 93.25 383 LEU A O 1
ATOM 2944 N N . ARG A 1 384 ? -8.728 1.968 7.931 1.00 85.00 384 ARG A N 1
ATOM 2945 C CA . ARG A 1 384 ? -10.165 1.886 8.257 1.00 85.00 384 ARG A CA 1
ATOM 2946 C C . ARG A 1 384 ? -10.447 2.104 9.735 1.00 85.00 384 ARG A C 1
ATOM 2948 O O . ARG A 1 384 ? -11.399 2.799 10.072 1.00 85.00 384 ARG A O 1
ATOM 2955 N N . CYS A 1 385 ? -9.607 1.560 10.611 1.00 81.38 385 CYS A N 1
ATOM 2956 C CA . CYS A 1 385 ? -9.713 1.788 12.051 1.00 81.38 385 CYS A CA 1
ATOM 2957 C C . CYS A 1 385 ? -9.288 3.212 12.434 1.00 81.38 385 CYS A C 1
ATOM 2959 O O . CYS A 1 385 ? -9.883 3.836 13.313 1.00 81.38 385 CYS A O 1
ATOM 2961 N N . LEU A 1 386 ? -8.258 3.739 11.770 1.00 90.69 386 LEU A N 1
ATOM 2962 C CA . LEU A 1 386 ? -7.649 5.027 12.083 1.00 90.69 386 LEU A CA 1
ATOM 2963 C C . LEU A 1 386 ? -8.475 6.221 11.588 1.00 90.69 386 LEU A C 1
ATOM 2965 O O . LEU A 1 386 ? -8.691 7.182 12.328 1.00 90.69 386 LEU A O 1
ATOM 2969 N N . THR A 1 387 ? -8.933 6.176 10.335 1.00 93.75 387 THR A N 1
ATOM 2970 C CA . THR A 1 387 ? -9.527 7.327 9.638 1.00 93.75 387 THR A CA 1
ATOM 2971 C C . THR A 1 387 ? -10.749 7.893 10.357 1.00 93.75 387 THR A C 1
ATOM 2973 O O . THR A 1 387 ? -10.806 9.111 10.495 1.00 93.75 387 THR A O 1
ATOM 2976 N N . PRO A 1 388 ? -11.698 7.108 10.900 1.00 90.81 388 PRO A N 1
ATOM 2977 C CA . PRO A 1 388 ? -12.834 7.652 11.649 1.00 90.81 388 PRO A CA 1
ATOM 2978 C C . PRO A 1 388 ? -12.433 8.411 12.923 1.00 90.81 388 PRO A C 1
ATOM 2980 O O . PRO A 1 388 ? -13.117 9.360 13.297 1.00 90.81 388 PRO A O 1
ATOM 2983 N N . ARG A 1 389 ? -11.309 8.045 13.550 1.00 90.69 389 ARG A N 1
ATOM 2984 C CA . ARG A 1 389 ? -10.887 8.529 14.878 1.00 90.69 389 ARG A CA 1
ATOM 2985 C C . ARG A 1 389 ? -10.020 9.779 14.844 1.00 90.69 389 ARG A C 1
ATOM 2987 O O . ARG A 1 389 ? -9.935 10.487 15.841 1.00 90.69 389 ARG A O 1
ATOM 2994 N N . VAL A 1 390 ? -9.369 10.055 13.716 1.00 94.00 390 VAL A N 1
ATOM 2995 C CA . VAL A 1 390 ? -8.560 11.270 13.558 1.00 94.00 390 VAL A CA 1
ATOM 2996 C C . VAL A 1 390 ? -9.447 12.483 13.305 1.00 94.00 390 VAL A C 1
ATOM 2998 O O . VAL A 1 390 ? -10.462 12.395 12.601 1.00 94.00 390 VAL A O 1
ATOM 3001 N N . LYS A 1 391 ? -9.061 13.641 13.843 1.00 94.81 391 LYS A N 1
ATOM 3002 C CA . LYS A 1 391 ? -9.767 14.900 13.581 1.00 94.81 391 LYS A CA 1
ATOM 3003 C C . LYS A 1 391 ? -9.516 15.353 12.151 1.00 94.81 391 LYS A C 1
ATOM 3005 O O . LYS A 1 391 ? -8.389 15.313 11.659 1.00 94.81 391 LYS A O 1
ATOM 3010 N N . GLU A 1 392 ? -10.568 15.829 11.491 1.00 97.50 392 GLU A N 1
ATOM 3011 C CA . GLU A 1 392 ? -10.417 16.440 10.173 1.00 97.50 392 GLU A CA 1
ATOM 3012 C C . GLU A 1 392 ? -9.560 17.709 10.272 1.00 97.50 392 GLU A C 1
ATOM 3014 O O . GLU A 1 392 ? -9.823 18.606 11.080 1.00 97.50 392 GLU A O 1
ATOM 3019 N N . LYS A 1 393 ? -8.522 17.791 9.435 1.00 97.31 393 LYS A N 1
ATOM 3020 C CA . LYS A 1 393 ? -7.677 18.980 9.333 1.00 97.31 393 LYS A CA 1
ATOM 3021 C C . LYS A 1 393 ? -8.230 19.912 8.263 1.00 97.31 393 LYS A C 1
ATOM 3023 O O . LYS A 1 393 ? -8.534 19.501 7.151 1.00 97.31 393 LYS A O 1
ATOM 3028 N N . THR A 1 394 ? -8.302 21.205 8.570 1.00 96.12 394 THR A N 1
ATOM 3029 C CA . THR A 1 394 ? -8.768 22.235 7.622 1.00 96.12 394 THR A CA 1
ATOM 3030 C C . THR A 1 394 ? -7.622 22.987 6.945 1.00 96.12 394 THR A C 1
ATOM 3032 O O . THR A 1 394 ? -7.790 23.567 5.872 1.00 96.12 394 THR A O 1
ATOM 3035 N N . ASN A 1 395 ? -6.430 22.984 7.548 1.00 97.56 395 ASN A N 1
ATOM 3036 C CA . ASN A 1 395 ? -5.264 23.669 7.007 1.00 97.56 395 ASN A CA 1
ATOM 3037 C C . ASN A 1 395 ? -4.572 22.822 5.930 1.00 97.56 395 ASN A C 1
ATOM 3039 O O . ASN A 1 395 ? -3.899 21.846 6.237 1.00 97.56 395 ASN A O 1
ATOM 3043 N N . ARG A 1 396 ? -4.678 23.262 4.674 1.00 97.88 396 ARG A N 1
ATOM 3044 C CA . ARG A 1 396 ? -4.056 22.629 3.499 1.00 97.88 396 ARG A CA 1
ATOM 3045 C C . ARG A 1 396 ? -2.760 23.293 3.014 1.00 97.88 396 ARG A C 1
ATOM 3047 O O . ARG A 1 396 ? -2.228 22.904 1.982 1.00 97.88 396 ARG A O 1
ATOM 3054 N N . ARG A 1 397 ? -2.211 24.283 3.735 1.00 98.44 397 ARG A N 1
ATOM 3055 C CA . ARG A 1 397 ? -1.048 25.071 3.260 1.00 98.44 397 ARG A CA 1
ATOM 3056 C C . ARG A 1 397 ? 0.180 24.214 2.950 1.00 98.44 397 ARG A C 1
ATOM 3058 O O . ARG A 1 397 ? 0.909 24.526 2.013 1.00 98.44 397 ARG A O 1
ATOM 3065 N N . PHE A 1 398 ? 0.431 23.178 3.750 1.00 98.62 398 PHE A N 1
ATOM 3066 C CA . PHE A 1 398 ? 1.568 22.280 3.544 1.00 98.62 398 PHE A CA 1
ATOM 3067 C C . PHE A 1 398 ? 1.391 21.424 2.290 1.00 98.62 398 PHE A C 1
ATOM 3069 O O . PHE A 1 398 ? 2.266 21.438 1.425 1.00 98.62 398 PHE A O 1
ATOM 3076 N N . LEU A 1 399 ? 0.231 20.776 2.158 1.00 98.62 399 LEU A N 1
ATOM 3077 C CA . LEU A 1 399 ? -0.163 20.043 0.958 1.00 98.62 399 LEU A CA 1
ATOM 3078 C C . LEU A 1 399 ? -0.053 20.918 -0.294 1.00 98.62 399 LEU A C 1
ATOM 3080 O O . LEU A 1 399 ? 0.672 20.562 -1.215 1.00 98.62 399 LEU A O 1
ATOM 3084 N N . ASP A 1 400 ? -0.672 22.099 -0.302 1.00 98.56 400 ASP A N 1
ATOM 3085 C CA . ASP A 1 400 ? -0.662 22.994 -1.466 1.00 98.56 400 ASP A CA 1
ATOM 3086 C C . ASP A 1 400 ? 0.751 23.457 -1.839 1.00 98.56 400 ASP A C 1
ATOM 3088 O O . ASP A 1 400 ? 1.083 23.569 -3.020 1.00 98.56 400 ASP A O 1
ATOM 3092 N N . LYS A 1 401 ? 1.612 23.703 -0.841 1.00 98.44 401 LYS A N 1
ATOM 3093 C CA . LYS A 1 401 ? 3.022 24.037 -1.068 1.00 98.44 401 LYS A CA 1
ATOM 3094 C C . LYS A 1 401 ? 3.753 22.881 -1.754 1.00 98.44 401 LYS A C 1
ATOM 3096 O O . LYS A 1 401 ? 4.487 23.130 -2.708 1.00 98.44 401 LYS A O 1
ATOM 3101 N N . MET A 1 402 ? 3.573 21.647 -1.281 1.00 98.19 402 MET A N 1
ATOM 3102 C CA . MET A 1 402 ? 4.239 20.475 -1.860 1.00 98.19 402 MET A CA 1
ATOM 3103 C C . MET A 1 402 ? 3.690 20.126 -3.247 1.00 98.19 402 MET A C 1
ATOM 3105 O O . MET A 1 402 ? 4.480 19.864 -4.150 1.00 98.19 402 MET A O 1
ATOM 3109 N N . LEU A 1 403 ? 2.373 20.224 -3.456 1.00 97.75 403 LEU A N 1
ATOM 3110 C CA . LEU A 1 403 ? 1.745 20.062 -4.771 1.00 97.75 403 LEU A CA 1
ATOM 3111 C C . LEU A 1 403 ? 2.259 21.098 -5.771 1.00 97.75 403 LEU A C 1
ATOM 3113 O O . LEU A 1 403 ? 2.612 20.749 -6.894 1.00 97.75 403 LEU A O 1
ATOM 3117 N N . LYS A 1 404 ? 2.376 22.366 -5.357 1.00 96.25 404 LYS A N 1
ATOM 3118 C CA . LYS A 1 404 ? 2.955 23.413 -6.203 1.00 96.25 404 LYS A CA 1
ATOM 3119 C C . LYS A 1 404 ? 4.400 23.094 -6.583 1.00 96.25 404 LYS A C 1
ATOM 3121 O O . LYS A 1 404 ? 4.735 23.143 -7.759 1.00 96.25 404 LYS A O 1
ATOM 3126 N N . LYS A 1 405 ? 5.241 22.729 -5.612 1.00 91.69 405 LYS A N 1
ATOM 3127 C CA . LYS A 1 405 ? 6.634 22.339 -5.879 1.00 91.69 405 LYS A CA 1
ATOM 3128 C C . LYS A 1 405 ? 6.724 21.137 -6.823 1.00 91.69 405 LYS A C 1
ATOM 3130 O O . LYS A 1 405 ? 7.565 21.123 -7.717 1.00 91.69 405 LYS A O 1
ATOM 3135 N N . HIS A 1 406 ? 5.858 20.142 -6.634 1.00 91.44 406 HIS A N 1
ATOM 3136 C CA . HIS A 1 406 ? 5.777 18.976 -7.505 1.00 91.44 406 HIS A CA 1
ATOM 3137 C C . HIS A 1 406 ? 5.402 19.380 -8.940 1.00 91.44 406 HIS A C 1
ATOM 3139 O O . HIS A 1 406 ? 6.107 19.009 -9.878 1.00 91.44 406 HIS A O 1
ATOM 3145 N N . ALA A 1 407 ? 4.362 20.203 -9.107 1.00 88.19 407 ALA A N 1
ATOM 3146 C CA . ALA A 1 407 ? 3.942 20.720 -10.407 1.00 88.19 407 ALA A CA 1
ATOM 3147 C C . ALA A 1 407 ? 5.044 21.554 -11.086 1.00 88.19 407 ALA A C 1
ATOM 3149 O O . ALA A 1 407 ? 5.359 21.310 -12.250 1.00 88.19 407 ALA A O 1
ATOM 3150 N N . ASP A 1 408 ? 5.690 22.467 -10.355 1.00 84.62 408 ASP A N 1
ATOM 3151 C CA . ASP A 1 408 ? 6.793 23.296 -10.859 1.00 84.62 408 ASP A CA 1
ATOM 3152 C C . ASP A 1 408 ? 7.974 22.422 -11.337 1.00 84.62 408 ASP A C 1
ATOM 3154 O O . ASP A 1 408 ? 8.559 22.671 -12.398 1.00 84.62 408 ASP A O 1
ATOM 3158 N N . ALA A 1 409 ? 8.297 21.356 -10.593 1.00 79.31 409 ALA A N 1
ATOM 3159 C CA . ALA A 1 409 ? 9.340 20.401 -10.962 1.00 79.31 409 ALA A CA 1
ATOM 3160 C C . ALA A 1 409 ? 8.988 19.618 -12.241 1.00 79.31 409 ALA A C 1
ATOM 3162 O O . ALA A 1 409 ? 9.848 19.433 -13.107 1.00 79.31 409 ALA A O 1
ATOM 3163 N N . LEU A 1 410 ? 7.730 19.193 -12.397 1.00 76.94 410 LEU A N 1
ATOM 3164 C CA . LEU A 1 410 ? 7.267 18.488 -13.595 1.00 76.94 410 LEU A CA 1
ATOM 3165 C C . LEU A 1 410 ? 7.146 19.406 -14.819 1.00 76.94 410 LEU A C 1
ATOM 3167 O O . LEU A 1 410 ? 7.487 18.993 -15.927 1.00 76.94 410 LEU A O 1
ATOM 3171 N N . GLU A 1 411 ? 6.732 20.665 -14.655 1.00 69.06 411 GLU A N 1
ATOM 3172 C CA . GLU A 1 411 ? 6.670 21.631 -15.757 1.00 69.06 411 GLU A CA 1
ATOM 3173 C C . GLU A 1 411 ? 8.038 21.859 -16.413 1.00 69.06 411 GLU A C 1
ATOM 3175 O O . GLU A 1 411 ? 8.124 22.010 -17.636 1.00 69.06 411 GLU A O 1
ATOM 3180 N N . GLY A 1 412 ? 9.116 21.884 -15.620 1.00 59.19 412 GLY A N 1
ATOM 3181 C CA . GLY A 1 412 ? 10.485 22.000 -16.130 1.00 59.19 412 GLY A CA 1
ATOM 3182 C C . GLY A 1 412 ? 10.870 20.820 -17.024 1.00 59.19 412 GLY A C 1
ATOM 3183 O O . GLY A 1 412 ? 11.430 21.011 -18.107 1.00 59.19 412 GLY A O 1
ATOM 3184 N N . VAL A 1 413 ? 10.478 19.615 -16.606 1.00 60.50 413 VAL A N 1
ATOM 3185 C CA . VAL A 1 413 ? 10.669 18.359 -17.336 1.00 60.50 413 VAL A CA 1
ATOM 3186 C C . VAL A 1 413 ? 9.862 18.396 -18.643 1.00 60.50 413 VAL A C 1
ATOM 3188 O O . VAL A 1 413 ? 10.445 18.298 -19.719 1.00 60.50 413 VAL A O 1
ATOM 3191 N N . VAL A 1 414 ? 8.555 18.683 -18.603 1.00 53.03 414 VAL A N 1
ATOM 3192 C CA . VAL A 1 414 ? 7.672 18.760 -19.792 1.00 53.03 414 VAL A CA 1
ATOM 3193 C C . VAL A 1 414 ? 8.116 19.839 -20.802 1.00 53.03 414 VAL A C 1
ATOM 3195 O O . VAL A 1 414 ? 8.094 19.617 -22.018 1.00 53.03 414 VAL A O 1
ATOM 3198 N N . LYS A 1 415 ? 8.597 21.005 -20.346 1.00 51.31 415 LYS A N 1
ATOM 3199 C CA . LYS A 1 415 ? 9.134 22.064 -21.229 1.00 51.31 415 LYS A CA 1
ATOM 3200 C C . LYS A 1 415 ? 10.430 21.651 -21.942 1.00 51.31 415 LYS A C 1
ATOM 3202 O O . LYS A 1 415 ? 10.687 22.142 -23.045 1.00 51.31 415 LYS A O 1
ATOM 3207 N N . ALA A 1 416 ? 11.224 20.742 -21.371 1.00 54.47 416 ALA A N 1
ATOM 3208 C CA . ALA A 1 416 ? 12.387 20.162 -22.045 1.00 54.47 416 ALA A CA 1
ATOM 3209 C C . ALA A 1 416 ? 11.983 19.211 -23.196 1.00 54.47 416 ALA A C 1
ATOM 3211 O O . ALA A 1 416 ? 12.670 19.180 -24.222 1.00 54.47 416 ALA A O 1
ATOM 3212 N N . TYR A 1 417 ? 10.836 18.523 -23.077 1.00 53.50 417 TYR A N 1
ATOM 3213 C CA . TYR A 1 417 ? 10.300 17.585 -24.081 1.00 53.50 417 TYR A CA 1
ATOM 3214 C C . TYR A 1 417 ? 9.658 18.252 -25.303 1.00 53.50 417 TYR A C 1
ATOM 3216 O O . TYR A 1 417 ? 9.741 17.738 -26.417 1.00 53.50 417 TYR A O 1
ATOM 3224 N N . THR A 1 418 ? 9.057 19.429 -25.146 1.00 49.03 418 THR A N 1
ATOM 3225 C CA . THR A 1 418 ? 8.216 20.049 -26.192 1.00 49.03 418 THR A CA 1
ATOM 3226 C C . THR A 1 418 ? 8.982 20.745 -27.329 1.00 49.03 418 THR A C 1
ATOM 3228 O O . THR A 1 418 ? 8.369 21.265 -28.262 1.00 49.03 418 THR A O 1
ATOM 3231 N N . ARG A 1 419 ? 10.328 20.768 -27.329 1.00 55.41 419 ARG A N 1
ATOM 3232 C CA . ARG A 1 419 ? 11.119 21.462 -28.371 1.00 55.41 419 ARG A CA 1
ATOM 3233 C C . ARG A 1 419 ? 11.968 20.522 -29.232 1.00 55.41 419 ARG A C 1
ATOM 3235 O O . ARG A 1 419 ? 13.096 20.176 -28.882 1.00 55.41 419 ARG A O 1
ATOM 3242 N N . LYS A 1 420 ? 11.484 20.263 -30.455 1.00 62.28 420 LYS A N 1
ATOM 3243 C CA . LYS A 1 420 ? 12.221 19.648 -31.584 1.00 62.28 420 LYS A CA 1
ATOM 3244 C C . LYS A 1 420 ? 12.766 18.227 -31.334 1.00 62.28 420 LYS A C 1
ATOM 3246 O O . LYS A 1 420 ? 13.634 17.816 -32.092 1.00 62.28 420 LYS A O 1
ATOM 3251 N N . VAL A 1 421 ? 12.278 17.486 -30.333 1.00 67.25 421 VAL A N 1
ATOM 3252 C CA . VAL A 1 421 ? 12.749 16.120 -29.993 1.00 67.25 421 VAL A CA 1
ATOM 3253 C C . VAL A 1 421 ? 12.726 15.168 -31.195 1.00 67.25 421 VAL A C 1
ATOM 3255 O O . VAL A 1 421 ? 13.638 14.369 -31.375 1.00 67.25 421 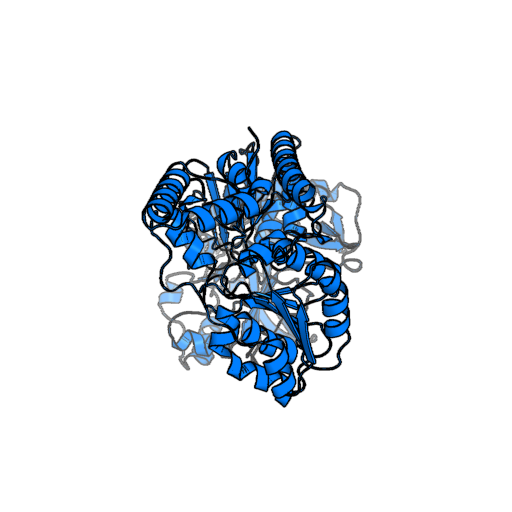VAL A O 1
ATOM 3258 N N . GLU A 1 422 ? 11.771 15.354 -32.100 1.00 67.12 422 GLU A N 1
ATOM 3259 C CA . GLU A 1 422 ? 11.612 14.589 -33.343 1.00 67.12 422 GLU A CA 1
ATOM 3260 C C . GLU A 1 422 ? 12.803 14.706 -34.319 1.00 67.12 422 GLU A C 1
ATOM 3262 O O . GLU A 1 422 ? 12.916 13.939 -35.276 1.00 67.12 422 GLU A O 1
ATOM 3267 N N . LYS A 1 423 ? 13.692 15.685 -34.099 1.00 72.50 423 LYS A N 1
ATOM 3268 C CA . LYS A 1 423 ? 14.853 15.992 -34.949 1.00 72.50 423 LYS A CA 1
ATOM 3269 C C . LYS A 1 423 ? 16.188 15.569 -34.328 1.00 72.50 423 LYS A C 1
ATOM 3271 O O . LYS A 1 423 ? 17.229 15.832 -34.929 1.00 72.50 423 LYS A O 1
ATOM 3276 N N . HIS A 1 424 ? 16.175 14.953 -33.147 1.00 74.62 424 HIS A N 1
ATOM 3277 C CA . HIS A 1 424 ? 17.383 14.650 -32.378 1.00 74.62 424 HIS A CA 1
ATOM 3278 C C . HIS A 1 424 ? 17.826 13.208 -32.594 1.00 74.62 424 HIS A C 1
ATOM 3280 O O . HIS A 1 424 ? 17.074 12.279 -32.336 1.00 74.62 424 HIS A O 1
ATOM 3286 N N . VAL A 1 425 ? 19.047 13.038 -33.094 1.00 82.50 425 VAL A N 1
ATOM 3287 C CA . VAL A 1 425 ? 19.673 11.733 -33.329 1.00 82.50 425 VAL A CA 1
ATOM 3288 C C . VAL A 1 425 ? 21.007 11.720 -32.572 1.00 82.50 425 VAL A C 1
ATOM 3290 O O . VAL A 1 425 ? 21.779 12.667 -32.765 1.00 82.50 425 VAL A O 1
ATOM 3293 N N . PRO A 1 426 ? 21.300 10.697 -31.745 1.00 87.19 426 PRO A N 1
ATOM 3294 C CA . PRO A 1 426 ? 20.481 9.504 -31.462 1.00 87.19 426 PRO A CA 1
ATOM 3295 C C . PRO A 1 426 ? 19.182 9.795 -30.684 1.00 87.19 426 PRO A C 1
ATOM 3297 O O . PRO A 1 426 ? 18.970 10.914 -30.217 1.00 87.19 426 PRO A O 1
ATOM 3300 N N . ILE A 1 427 ? 18.289 8.803 -30.583 1.00 92.19 427 ILE A N 1
ATOM 3301 C CA . ILE A 1 427 ? 16.964 8.971 -29.965 1.00 92.19 427 ILE A CA 1
ATOM 3302 C C . ILE A 1 427 ? 17.122 9.148 -28.450 1.00 92.19 427 ILE A C 1
ATOM 3304 O O . ILE A 1 427 ? 17.802 8.372 -27.789 1.00 92.19 427 ILE A O 1
ATOM 3308 N N . HIS A 1 428 ? 16.470 10.148 -27.866 1.00 89.94 428 HIS A N 1
ATOM 3309 C CA . HIS A 1 428 ? 16.502 10.326 -26.414 1.00 89.94 428 HIS A CA 1
ATOM 3310 C C . HIS A 1 428 ? 15.614 9.261 -25.730 1.00 89.94 428 HIS A C 1
ATOM 3312 O O . HIS A 1 428 ? 14.459 9.106 -26.141 1.00 89.94 428 HIS A O 1
ATOM 3318 N N . PRO A 1 429 ? 16.089 8.521 -24.714 1.00 91.06 429 PRO A N 1
ATOM 3319 C CA . PRO A 1 429 ? 15.339 7.397 -24.143 1.00 91.06 429 PRO A CA 1
ATOM 3320 C C . PRO A 1 429 ? 14.030 7.809 -23.445 1.00 91.06 429 PRO A C 1
ATOM 3322 O O . PRO A 1 429 ? 13.043 7.083 -23.494 1.00 91.06 429 PRO A O 1
ATOM 3325 N N . GLU A 1 430 ? 13.951 9.007 -22.882 1.00 87.81 430 GLU A N 1
ATOM 3326 C CA . GLU A 1 430 ? 12.719 9.554 -22.307 1.00 87.81 430 GLU A CA 1
ATOM 3327 C C . GLU A 1 430 ? 11.631 9.778 -23.365 1.00 87.81 430 GLU A C 1
ATOM 3329 O O . GLU A 1 430 ? 10.450 9.576 -23.089 1.00 87.81 430 GLU A O 1
ATOM 3334 N N . TYR A 1 431 ? 12.012 10.124 -24.603 1.00 89.81 431 TYR A N 1
ATOM 3335 C CA . TYR A 1 431 ? 11.057 10.188 -25.713 1.00 89.81 431 TYR A CA 1
ATOM 3336 C C . TYR A 1 431 ? 10.511 8.799 -26.047 1.00 89.81 431 TYR A C 1
ATOM 3338 O O . TYR A 1 431 ? 9.318 8.655 -26.298 1.00 89.81 431 TYR A O 1
ATOM 3346 N N . VAL A 1 432 ? 11.361 7.769 -25.984 1.00 94.81 432 VAL A N 1
ATOM 3347 C CA . VAL A 1 432 ? 10.930 6.375 -26.148 1.00 94.81 432 VAL A CA 1
ATOM 3348 C C . VAL A 1 432 ? 9.900 6.003 -25.094 1.00 94.81 432 VAL A C 1
ATOM 3350 O O . VAL A 1 432 ? 8.828 5.524 -25.446 1.00 94.81 432 VAL A O 1
ATOM 3353 N N . ALA A 1 433 ? 10.194 6.264 -23.821 1.00 93.38 433 ALA A N 1
ATOM 3354 C CA . ALA A 1 433 ? 9.298 5.929 -22.721 1.00 93.38 433 ALA A CA 1
ATOM 3355 C C . ALA A 1 433 ? 7.974 6.712 -22.771 1.00 93.38 433 ALA A C 1
ATOM 3357 O O . ALA A 1 433 ? 6.923 6.133 -22.524 1.00 93.38 433 ALA A O 1
ATOM 3358 N N . SER A 1 434 ? 8.005 7.991 -23.159 1.00 91.50 434 SER A N 1
ATOM 3359 C CA . SER A 1 434 ? 6.797 8.811 -23.329 1.00 91.50 434 SER A CA 1
ATOM 3360 C C . SER A 1 434 ? 5.904 8.314 -24.468 1.00 91.50 434 SER A C 1
ATOM 3362 O O . SER A 1 434 ? 4.697 8.197 -24.283 1.00 91.50 434 SER A O 1
ATOM 3364 N N . VAL A 1 435 ? 6.475 7.997 -25.635 1.00 94.50 435 VAL A N 1
ATOM 3365 C CA . VAL A 1 435 ? 5.701 7.434 -26.755 1.00 94.50 435 VAL A CA 1
ATOM 3366 C C . VAL A 1 435 ? 5.196 6.033 -26.403 1.00 94.50 435 VAL A C 1
ATOM 3368 O O . VAL A 1 435 ? 4.102 5.648 -26.804 1.00 94.50 435 VAL A O 1
ATOM 3371 N N . LEU A 1 436 ? 5.975 5.264 -25.641 1.00 96.62 436 LEU A N 1
ATOM 3372 C CA . LEU A 1 436 ? 5.566 3.949 -25.171 1.00 96.62 436 LEU A CA 1
ATOM 3373 C C . LEU A 1 436 ? 4.350 4.028 -24.238 1.00 96.62 436 LEU A C 1
ATOM 3375 O O . LEU A 1 436 ? 3.404 3.268 -24.427 1.00 96.62 436 LEU A O 1
ATOM 3379 N N . ASP A 1 437 ? 4.360 4.959 -23.281 1.00 96.06 437 ASP A N 1
ATOM 3380 C CA . ASP A 1 437 ? 3.247 5.204 -22.357 1.00 96.06 437 ASP A CA 1
ATOM 3381 C C . ASP A 1 437 ? 1.954 5.605 -23.083 1.00 96.06 437 ASP A C 1
ATOM 3383 O O . ASP A 1 437 ? 0.880 5.115 -22.740 1.00 96.06 437 ASP A O 1
ATOM 3387 N N . GLU A 1 438 ? 2.063 6.446 -24.118 1.00 95.88 438 GLU A N 1
ATOM 3388 C CA . GLU A 1 438 ? 0.930 6.895 -24.940 1.00 95.88 438 GLU A CA 1
ATOM 3389 C C . GLU A 1 438 ? 0.320 5.759 -25.777 1.00 95.88 438 GLU A C 1
ATOM 3391 O O . GLU A 1 438 ? -0.896 5.689 -25.948 1.00 95.88 438 GLU A O 1
ATOM 3396 N N . LEU A 1 439 ? 1.158 4.884 -26.341 1.00 98.06 439 LEU A N 1
ATOM 3397 C CA . LEU A 1 439 ? 0.720 3.875 -27.311 1.00 98.06 439 LEU A CA 1
ATOM 3398 C C . LEU A 1 439 ? 0.303 2.541 -26.696 1.00 98.06 439 LEU A C 1
ATOM 3400 O O . LEU A 1 439 ? -0.356 1.755 -27.379 1.00 98.06 439 LEU A O 1
ATOM 3404 N N . ALA A 1 440 ? 0.755 2.245 -25.481 1.00 98.19 440 ALA A N 1
ATOM 3405 C CA . ALA A 1 440 ? 0.460 0.987 -24.816 1.00 98.19 440 ALA A CA 1
ATOM 3406 C C . ALA A 1 440 ? -0.993 0.926 -24.337 1.00 98.19 440 ALA A C 1
ATOM 3408 O O . ALA A 1 440 ? -1.587 1.942 -23.965 1.00 98.19 440 ALA A O 1
ATOM 3409 N N . ASP A 1 441 ? -1.541 -0.284 -24.275 1.00 98.38 441 ASP A N 1
ATOM 3410 C CA . ASP A 1 441 ? -2.932 -0.493 -23.876 1.00 98.38 441 ASP A CA 1
ATOM 3411 C C . ASP A 1 441 ? -3.202 0.021 -22.445 1.00 98.38 441 ASP A C 1
ATOM 3413 O O . ASP A 1 441 ? -2.312 0.095 -21.584 1.00 98.38 441 ASP A O 1
ATOM 3417 N N . GLU A 1 442 ? -4.456 0.389 -22.169 1.00 97.44 442 GLU A N 1
ATOM 3418 C CA . GLU A 1 442 ? -4.868 0.913 -20.858 1.00 97.44 442 GLU A CA 1
ATOM 3419 C C . GLU A 1 442 ? -4.717 -0.107 -19.726 1.00 97.44 442 GLU A C 1
ATOM 3421 O O . GLU A 1 442 ? -4.720 0.268 -18.557 1.00 97.44 442 GLU A O 1
ATOM 3426 N N . ASP A 1 443 ? -4.579 -1.385 -20.051 1.00 97.94 443 ASP A N 1
ATOM 3427 C CA . ASP A 1 443 ? -4.297 -2.457 -19.114 1.00 97.94 443 ASP A CA 1
ATOM 3428 C C . ASP A 1 443 ? -2.944 -3.125 -19.399 1.00 97.94 443 ASP A C 1
ATOM 3430 O O . ASP A 1 443 ? -2.698 -4.200 -18.879 1.00 97.94 443 ASP A O 1
ATOM 3434 N N . ALA A 1 444 ? -2.015 -2.529 -20.148 1.00 98.44 444 ALA A N 1
ATOM 3435 C CA . ALA A 1 444 ? -0.729 -3.174 -20.437 1.00 98.44 444 ALA A CA 1
ATOM 3436 C C . ALA A 1 444 ? 0.056 -3.603 -19.171 1.00 98.44 444 ALA A C 1
ATOM 3438 O O . ALA A 1 444 ? 0.005 -2.962 -18.113 1.00 98.44 444 ALA A O 1
ATOM 3439 N N . VAL A 1 445 ? 0.804 -4.703 -19.284 1.00 98.69 445 VAL A N 1
ATOM 3440 C CA . VAL A 1 445 ? 1.792 -5.136 -18.285 1.00 98.69 445 VAL A CA 1
ATOM 3441 C C . VAL A 1 445 ? 3.178 -4.749 -18.775 1.00 98.69 445 VAL A C 1
ATOM 3443 O O . VAL A 1 445 ? 3.619 -5.219 -19.821 1.00 98.69 445 VAL A O 1
ATOM 3446 N N . PHE A 1 446 ? 3.886 -3.941 -17.999 1.00 98.69 446 PHE A N 1
ATOM 3447 C CA . PHE A 1 446 ? 5.272 -3.582 -18.250 1.00 98.69 446 PHE A CA 1
ATOM 3448 C C . PHE A 1 446 ? 6.186 -4.405 -17.358 1.00 98.69 446 PHE A C 1
ATOM 3450 O O . PHE A 1 446 ? 6.036 -4.400 -16.134 1.00 98.69 446 PHE A O 1
ATOM 3457 N N . THR A 1 447 ? 7.165 -5.074 -17.953 1.00 98.69 447 THR A N 1
ATOM 3458 C CA . THR A 1 447 ? 8.304 -5.612 -17.214 1.00 98.69 447 THR A CA 1
ATOM 3459 C C . THR A 1 447 ? 9.521 -4.738 -17.470 1.00 98.69 447 THR A C 1
ATOM 3461 O O . THR A 1 447 ? 9.783 -4.338 -18.602 1.00 98.69 447 THR A O 1
ATOM 3464 N N . VAL A 1 448 ? 10.234 -4.374 -16.409 1.00 98.38 448 VAL A N 1
ATOM 3465 C CA . VAL A 1 448 ? 11.246 -3.316 -16.455 1.00 98.38 448 VAL A CA 1
ATOM 3466 C C . VAL A 1 448 ? 12.583 -3.871 -16.018 1.00 98.38 448 VAL A C 1
ATOM 3468 O O . VAL A 1 448 ? 12.704 -4.438 -14.931 1.00 98.38 448 VAL A O 1
ATOM 3471 N N . ASP A 1 449 ? 13.574 -3.726 -16.886 1.00 98.44 449 ASP A N 1
ATOM 3472 C CA . ASP A 1 449 ? 14.900 -4.275 -16.664 1.00 98.44 449 ASP A CA 1
ATOM 3473 C C . ASP A 1 449 ? 15.718 -3.386 -15.726 1.00 98.44 449 ASP A C 1
ATOM 3475 O O . ASP A 1 449 ? 15.630 -2.152 -15.773 1.00 98.44 449 ASP A O 1
ATOM 3479 N N . THR A 1 450 ? 16.541 -4.000 -14.880 1.00 96.19 450 THR A N 1
ATOM 3480 C CA . THR A 1 450 ? 17.391 -3.234 -13.967 1.00 96.19 450 THR A CA 1
ATOM 3481 C C . THR A 1 450 ? 18.427 -2.417 -14.740 1.00 96.19 450 THR A C 1
ATOM 3483 O O . THR A 1 450 ? 19.167 -2.936 -15.571 1.00 96.19 450 THR A O 1
ATOM 3486 N N . GLY A 1 451 ? 18.488 -1.116 -14.443 1.00 91.81 451 GLY A N 1
ATOM 3487 C CA . GLY A 1 451 ? 19.363 -0.147 -15.100 1.00 91.81 451 GLY A CA 1
ATOM 3488 C C . GLY A 1 451 ? 18.606 1.141 -15.416 1.00 91.81 451 GLY A C 1
ATOM 3489 O O . GLY A 1 451 ? 17.700 1.532 -14.678 1.00 91.81 451 GLY A O 1
ATOM 3490 N N . MET A 1 452 ? 18.939 1.791 -16.533 1.00 90.94 452 MET A N 1
ATOM 3491 C CA . MET A 1 452 ? 18.271 3.033 -16.948 1.00 90.94 452 MET A CA 1
ATOM 3492 C C . MET A 1 452 ? 16.774 2.835 -17.235 1.00 90.94 452 MET A C 1
ATOM 3494 O O . MET A 1 452 ? 15.992 3.757 -17.026 1.00 90.94 452 MET A O 1
ATOM 3498 N N . CYS A 1 453 ? 16.336 1.628 -17.611 1.00 94.50 453 CYS A N 1
ATOM 3499 C CA . CYS A 1 453 ? 14.911 1.332 -17.790 1.00 94.50 453 CYS A CA 1
ATOM 3500 C C . CYS A 1 453 ? 14.094 1.563 -16.506 1.00 94.50 453 CYS A C 1
ATOM 3502 O O . CYS A 1 453 ? 12.969 2.046 -16.605 1.00 94.50 453 CYS A O 1
ATOM 3504 N N . ASN A 1 454 ? 14.662 1.336 -15.312 1.00 93.25 454 ASN A N 1
ATOM 3505 C CA . ASN A 1 454 ? 13.999 1.675 -14.046 1.00 93.25 454 ASN A CA 1
ATOM 3506 C C . ASN A 1 454 ? 13.737 3.181 -13.913 1.00 93.25 454 ASN A C 1
ATOM 3508 O O . ASN A 1 454 ? 12.675 3.564 -13.431 1.00 93.25 454 ASN A O 1
ATOM 3512 N N . VAL A 1 455 ? 14.669 4.036 -14.357 1.00 88.44 455 VAL A N 1
ATOM 3513 C CA . VAL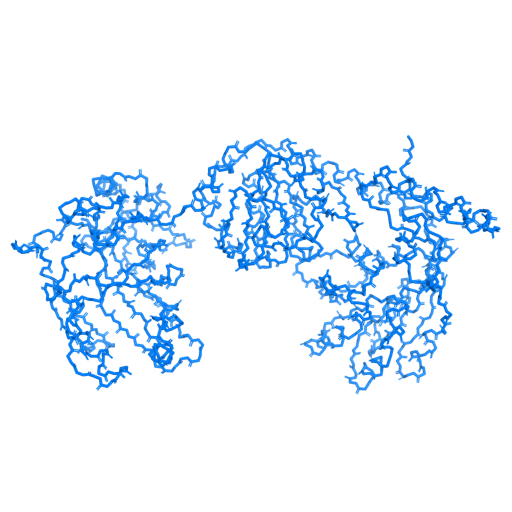 A 1 455 ? 14.474 5.498 -14.381 1.00 88.44 455 VAL A CA 1
ATOM 3514 C C . VAL A 1 455 ? 13.302 5.840 -15.292 1.00 88.44 455 VAL A C 1
ATOM 3516 O O . VAL A 1 455 ? 12.396 6.580 -14.908 1.00 88.44 455 VAL A O 1
ATOM 3519 N N . TRP A 1 456 ? 13.321 5.293 -16.507 1.00 90.12 456 TRP A N 1
ATOM 3520 C CA . TRP A 1 456 ? 12.337 5.622 -17.528 1.00 90.12 456 TRP A CA 1
ATOM 3521 C C . TRP A 1 456 ? 10.942 5.137 -17.141 1.00 90.12 456 TRP A C 1
ATOM 3523 O O . TRP A 1 456 ? 9.981 5.896 -17.232 1.00 90.12 456 TRP A O 1
ATOM 3533 N N . ALA A 1 457 ? 10.831 3.922 -16.608 1.00 93.19 457 ALA A N 1
ATOM 3534 C CA . ALA A 1 457 ? 9.572 3.407 -16.093 1.00 93.19 457 ALA A CA 1
ATOM 3535 C C . ALA A 1 457 ? 9.060 4.213 -14.893 1.00 93.19 457 ALA A C 1
ATOM 3537 O O . ALA A 1 457 ? 7.882 4.558 -14.843 1.00 93.19 457 ALA A O 1
ATOM 3538 N N . ALA A 1 458 ? 9.940 4.567 -13.949 1.00 90.06 458 ALA A N 1
ATOM 3539 C CA . ALA A 1 458 ? 9.561 5.354 -12.778 1.00 90.06 458 ALA A CA 1
ATOM 3540 C C . ALA A 1 458 ? 8.979 6.722 -13.160 1.00 90.06 458 ALA A C 1
ATOM 3542 O O . ALA A 1 458 ? 8.015 7.169 -12.540 1.00 90.06 458 ALA A O 1
ATOM 3543 N N . ARG A 1 459 ? 9.544 7.376 -14.181 1.00 86.50 459 ARG A N 1
ATOM 3544 C CA . ARG A 1 459 ? 9.218 8.764 -14.539 1.00 86.50 459 ARG A CA 1
ATOM 3545 C C . ARG A 1 459 ? 8.152 8.911 -15.621 1.00 86.50 459 ARG A C 1
ATOM 3547 O O . ARG A 1 459 ? 7.445 9.910 -15.598 1.00 86.50 459 ARG A O 1
ATOM 3554 N N . TYR A 1 460 ? 8.040 7.957 -16.548 1.00 89.06 460 TYR A N 1
ATOM 3555 C CA . TYR A 1 460 ? 7.218 8.124 -17.757 1.00 89.06 460 TYR A CA 1
ATOM 3556 C C . TYR A 1 460 ? 6.077 7.127 -17.900 1.00 89.06 460 TYR A C 1
ATOM 3558 O O . TYR A 1 460 ? 5.114 7.449 -18.581 1.00 89.06 460 TYR A O 1
ATOM 3566 N N . ILE A 1 461 ? 6.154 5.944 -17.284 1.00 93.25 461 ILE A N 1
ATOM 3567 C CA . ILE A 1 461 ? 5.050 4.985 -17.370 1.00 93.25 461 ILE A CA 1
ATOM 3568 C C . ILE A 1 461 ? 3.989 5.376 -16.345 1.00 93.25 461 ILE A C 1
ATOM 3570 O O . ILE A 1 461 ? 4.240 5.373 -15.135 1.00 93.25 461 ILE A O 1
ATOM 3574 N N . SER A 1 462 ? 2.814 5.738 -16.842 1.00 92.00 462 SER A N 1
ATOM 3575 C CA . SER A 1 462 ? 1.701 6.254 -16.058 1.00 92.00 462 SER A CA 1
ATOM 3576 C C . SER A 1 462 ? 0.834 5.095 -15.557 1.00 92.00 462 SER A C 1
ATOM 3578 O O . SER A 1 462 ? 0.263 4.356 -16.373 1.00 92.00 462 SER A O 1
ATOM 3580 N N . PRO A 1 463 ? 0.719 4.895 -14.231 1.00 92.38 463 PRO A N 1
ATOM 3581 C CA . PRO A 1 463 ? -0.238 3.949 -13.681 1.00 92.38 463 PRO A CA 1
ATOM 3582 C C . PRO A 1 463 ? -1.658 4.512 -13.781 1.00 92.38 463 PRO A C 1
ATOM 3584 O O . PRO A 1 463 ? -1.867 5.722 -13.776 1.00 92.38 463 PRO A O 1
ATOM 3587 N N . ASN A 1 464 ? -2.644 3.622 -13.857 1.00 93.69 464 ASN A N 1
ATOM 3588 C CA . ASN A 1 464 ? -4.063 3.976 -14.002 1.00 93.69 464 ASN A CA 1
ATOM 3589 C C . ASN A 1 464 ? -4.993 2.983 -13.271 1.00 93.69 464 ASN A C 1
ATOM 3591 O O . ASN A 1 464 ? -6.122 2.748 -13.698 1.00 93.69 464 ASN A O 1
ATOM 3595 N N . GLY A 1 465 ? -4.463 2.286 -12.259 1.00 93.12 465 GLY A N 1
ATOM 3596 C CA . GLY A 1 465 ? -5.147 1.220 -11.516 1.00 93.12 465 GLY A CA 1
ATOM 3597 C C . GLY A 1 465 ? -5.317 -0.101 -12.276 1.00 93.12 465 GLY A C 1
ATOM 3598 O O . GLY A 1 465 ? -5.609 -1.126 -11.664 1.00 93.12 465 GLY A O 1
ATOM 3599 N N . ARG A 1 466 ? -5.106 -0.110 -13.599 1.00 95.88 466 ARG A N 1
ATOM 3600 C CA . ARG A 1 466 ? -5.229 -1.301 -14.450 1.00 95.88 466 ARG A CA 1
ATOM 3601 C C . ARG A 1 466 ? -3.874 -1.810 -14.911 1.00 95.88 466 ARG A C 1
ATOM 3603 O O . ARG A 1 466 ? -3.611 -3.002 -14.758 1.00 95.88 466 ARG A O 1
ATOM 3610 N N . ARG A 1 467 ? -3.016 -0.937 -15.449 1.00 97.62 467 ARG A N 1
ATOM 3611 C CA . ARG A 1 467 ? -1.638 -1.260 -15.858 1.00 97.62 467 ARG A CA 1
ATOM 3612 C C . ARG A 1 467 ? -0.839 -1.864 -14.710 1.00 97.62 467 ARG A C 1
ATOM 3614 O O . ARG A 1 467 ? -1.035 -1.503 -13.553 1.00 97.62 467 ARG A O 1
ATOM 3621 N N . ARG A 1 468 ? 0.088 -2.761 -15.047 1.00 97.38 468 ARG A N 1
ATOM 3622 C CA . ARG A 1 468 ? 1.011 -3.380 -14.084 1.00 97.38 468 ARG A CA 1
ATOM 3623 C C . ARG A 1 468 ? 2.453 -3.040 -14.414 1.00 97.38 468 ARG A C 1
ATOM 3625 O O . ARG A 1 468 ? 2.807 -2.993 -15.589 1.00 97.38 468 ARG A O 1
ATOM 3632 N N . VAL A 1 469 ? 3.282 -2.850 -13.392 1.00 96.81 469 VAL A N 1
ATOM 3633 C CA . VAL A 1 469 ? 4.720 -2.589 -13.540 1.00 96.81 469 VAL A CA 1
ATOM 3634 C C . VAL A 1 469 ? 5.507 -3.558 -12.665 1.00 96.81 469 VAL A C 1
ATOM 3636 O O . VAL A 1 469 ? 5.477 -3.493 -11.439 1.00 96.81 469 VAL A O 1
ATOM 3639 N N . ILE A 1 470 ? 6.235 -4.466 -13.308 1.00 96.81 470 ILE A N 1
ATOM 3640 C CA . ILE A 1 470 ? 6.943 -5.572 -12.663 1.00 96.81 470 ILE A CA 1
ATOM 3641 C C . ILE A 1 470 ? 8.438 -5.422 -12.929 1.00 96.81 470 ILE A C 1
ATOM 3643 O O . ILE A 1 470 ? 8.863 -5.141 -14.045 1.00 96.81 470 ILE A O 1
ATOM 3647 N N . GLY A 1 471 ? 9.264 -5.642 -11.916 1.00 97.06 471 GLY A N 1
ATOM 3648 C CA . GLY A 1 471 ? 10.708 -5.602 -12.084 1.00 97.06 471 GLY A CA 1
ATOM 3649 C C . GLY A 1 471 ? 11.442 -6.123 -10.863 1.00 97.06 471 GLY A C 1
ATOM 3650 O O . GLY A 1 471 ? 10.861 -6.318 -9.791 1.00 97.06 471 GLY A O 1
ATOM 3651 N N . SER A 1 472 ? 12.748 -6.322 -11.012 1.00 97.12 472 SER A N 1
ATOM 3652 C CA . SER A 1 472 ? 13.640 -6.739 -9.928 1.00 97.12 472 SER A CA 1
ATOM 3653 C C . SER A 1 472 ? 13.986 -5.566 -8.997 1.00 97.12 472 SER A C 1
ATOM 3655 O O . SER A 1 472 ? 15.144 -5.286 -8.720 1.00 97.12 472 SER A O 1
ATOM 3657 N N . PHE A 1 473 ? 12.980 -4.839 -8.502 1.00 93.38 473 PHE A N 1
ATOM 3658 C CA . PHE A 1 473 ? 13.182 -3.553 -7.818 1.00 93.38 473 PHE A CA 1
ATOM 3659 C C . PHE A 1 473 ? 13.848 -3.661 -6.441 1.00 93.38 473 PHE A C 1
ATOM 3661 O O . PHE A 1 473 ? 14.414 -2.685 -5.962 1.00 93.38 473 PHE A O 1
ATOM 3668 N N . SER A 1 474 ? 13.759 -4.826 -5.795 1.00 89.81 474 SER A N 1
ATOM 3669 C CA . SER A 1 474 ? 14.395 -5.071 -4.492 1.00 89.81 474 SER A CA 1
ATOM 3670 C C . SER A 1 474 ? 15.713 -5.832 -4.617 1.00 89.81 474 SER A C 1
ATOM 3672 O O . SER A 1 474 ? 16.655 -5.514 -3.903 1.00 89.81 474 SER A O 1
ATOM 3674 N N . HIS A 1 475 ? 15.786 -6.831 -5.504 1.00 94.25 475 HIS A N 1
ATOM 3675 C CA . HIS A 1 475 ? 17.007 -7.619 -5.692 1.00 94.25 475 HIS A CA 1
ATOM 3676 C C . HIS A 1 475 ? 18.024 -6.911 -6.601 1.00 94.25 475 HIS A C 1
ATOM 3678 O O . HIS A 1 475 ? 19.222 -7.078 -6.408 1.00 94.25 475 HIS A O 1
ATOM 3684 N N . GLY A 1 476 ? 17.562 -6.104 -7.560 1.00 92.69 476 GLY A N 1
ATOM 3685 C CA . GLY A 1 476 ? 18.423 -5.359 -8.480 1.00 92.69 476 GLY A CA 1
ATOM 3686 C C . GLY A 1 476 ? 19.109 -6.235 -9.529 1.00 92.69 476 GLY A C 1
ATOM 3687 O O . GLY A 1 476 ? 20.179 -5.886 -10.016 1.00 92.69 476 GLY A O 1
ATOM 3688 N N . SER A 1 477 ? 18.530 -7.388 -9.870 1.00 97.56 477 SER A N 1
ATOM 3689 C CA . SER A 1 477 ? 19.091 -8.277 -10.895 1.00 97.56 477 SER A CA 1
ATOM 3690 C C . SER A 1 477 ? 18.809 -7.735 -12.300 1.00 97.56 477 SER A C 1
ATOM 3692 O O . SER A 1 477 ? 17.665 -7.398 -12.613 1.00 97.56 477 SER A O 1
ATOM 3694 N N . MET A 1 478 ? 19.852 -7.643 -13.131 1.00 97.81 478 MET A N 1
ATOM 3695 C CA . MET A 1 478 ? 19.740 -7.380 -14.572 1.00 97.81 478 MET A CA 1
ATOM 3696 C C . MET A 1 478 ? 19.096 -8.560 -15.307 1.00 97.81 478 MET A C 1
ATOM 3698 O O . MET A 1 478 ? 19.044 -9.670 -14.782 1.00 97.81 478 MET A O 1
ATOM 3702 N N . ALA A 1 479 ? 18.667 -8.321 -16.549 1.00 97.94 479 ALA A N 1
ATOM 3703 C CA . ALA A 1 479 ? 18.058 -9.312 -17.435 1.00 97.94 479 ALA A CA 1
ATOM 3704 C C . ALA A 1 479 ? 16.688 -9.814 -16.963 1.00 97.94 479 ALA A C 1
ATOM 3706 O O . ALA A 1 479 ? 16.188 -10.830 -17.440 1.00 97.94 479 ALA A O 1
ATOM 3707 N N . ASN A 1 480 ? 16.048 -9.104 -16.035 1.00 98.62 480 ASN A N 1
ATOM 3708 C CA . ASN A 1 480 ? 14.822 -9.570 -15.403 1.00 98.62 480 ASN A CA 1
ATOM 3709 C C . ASN A 1 480 ? 13.579 -9.340 -16.275 1.00 98.62 480 ASN A C 1
ATOM 3711 O O . ASN A 1 480 ? 12.598 -10.067 -16.132 1.00 98.62 480 ASN A O 1
ATOM 3715 N N . ALA A 1 481 ? 13.589 -8.339 -17.163 1.00 98.69 481 ALA A N 1
ATOM 3716 C CA . ALA A 1 481 ? 12.385 -7.936 -17.892 1.00 98.69 481 ALA A CA 1
ATOM 3717 C C . ALA A 1 481 ? 11.835 -9.033 -18.812 1.00 98.69 481 ALA A C 1
ATOM 3719 O O . ALA A 1 481 ? 10.644 -9.340 -18.738 1.00 98.69 481 ALA A O 1
ATOM 3720 N N . LEU A 1 482 ? 12.682 -9.654 -19.639 1.00 98.69 482 LEU A N 1
ATOM 3721 C CA . LEU A 1 482 ? 12.237 -10.657 -20.610 1.00 98.69 482 LEU A CA 1
ATOM 3722 C C . LEU A 1 482 ? 11.686 -11.928 -19.925 1.00 98.69 482 LEU A C 1
ATOM 3724 O O . LEU A 1 482 ? 10.545 -12.291 -20.221 1.00 98.69 482 LEU A O 1
ATOM 3728 N N . PRO A 1 483 ? 12.387 -12.565 -18.963 1.00 98.56 483 PRO A N 1
ATOM 3729 C CA . PRO A 1 483 ? 11.839 -13.701 -18.218 1.00 98.56 483 PRO A CA 1
ATOM 3730 C C . PRO A 1 483 ? 10.551 -13.368 -17.453 1.00 98.56 483 PRO A C 1
ATOM 3732 O O . PRO A 1 483 ? 9.602 -14.153 -17.458 1.00 98.56 483 PRO A O 1
ATOM 3735 N N . MET A 1 484 ? 10.463 -12.183 -16.836 1.00 98.69 484 MET A N 1
ATOM 3736 C CA . MET A 1 484 ? 9.225 -11.751 -16.176 1.00 98.69 484 MET A CA 1
ATOM 3737 C C . MET A 1 484 ? 8.086 -11.545 -17.185 1.00 98.69 484 MET A C 1
ATOM 3739 O O . MET A 1 484 ? 6.940 -11.862 -16.869 1.00 98.69 484 MET A O 1
ATOM 3743 N N . ALA A 1 485 ? 8.375 -11.054 -18.397 1.00 98.81 485 ALA A N 1
ATOM 3744 C CA . ALA A 1 485 ? 7.372 -10.879 -19.448 1.00 98.81 485 ALA A CA 1
ATOM 3745 C C . ALA A 1 485 ? 6.835 -12.224 -19.943 1.00 98.81 485 ALA A C 1
ATOM 3747 O O . ALA A 1 485 ? 5.631 -12.356 -20.157 1.00 98.81 485 ALA A O 1
ATOM 3748 N N . ILE A 1 486 ? 7.703 -13.234 -20.062 1.00 98.75 486 ILE A N 1
ATOM 3749 C CA . ILE A 1 486 ? 7.306 -14.616 -20.359 1.00 98.75 486 ILE A CA 1
ATOM 3750 C C . ILE A 1 486 ? 6.289 -15.099 -19.315 1.00 98.75 486 ILE A C 1
ATOM 3752 O O . ILE A 1 486 ? 5.185 -15.510 -19.675 1.00 98.75 486 ILE A O 1
ATOM 3756 N N . GLY A 1 487 ? 6.616 -14.987 -18.022 1.00 98.50 487 GLY A N 1
ATOM 3757 C CA . GLY A 1 487 ? 5.718 -15.391 -16.933 1.00 98.50 487 GLY A CA 1
ATOM 3758 C C . GLY A 1 487 ? 4.390 -14.621 -16.915 1.00 98.50 487 GLY A C 1
ATOM 3759 O O . GLY A 1 487 ? 3.319 -15.220 -16.779 1.00 98.50 487 GLY A O 1
ATOM 3760 N N . ALA A 1 488 ? 4.440 -13.302 -17.121 1.00 98.31 488 ALA A N 1
ATOM 3761 C CA . ALA A 1 488 ? 3.244 -12.466 -17.196 1.00 98.31 488 ALA A CA 1
ATOM 3762 C C . ALA A 1 488 ? 2.332 -12.879 -18.364 1.00 98.31 488 ALA A C 1
ATOM 3764 O O . ALA A 1 488 ? 1.126 -13.039 -18.178 1.00 98.31 488 ALA A O 1
ATOM 3765 N N . GLN A 1 489 ? 2.901 -13.127 -19.548 1.00 98.50 489 GLN A N 1
ATOM 3766 C CA . GLN A 1 489 ? 2.130 -13.493 -20.736 1.00 98.50 489 GLN A CA 1
ATOM 3767 C C . GLN A 1 489 ? 1.526 -14.902 -20.644 1.00 98.50 489 GLN A C 1
ATOM 3769 O O . GLN A 1 489 ? 0.476 -15.154 -21.232 1.00 98.50 489 GLN A O 1
ATOM 3774 N N . PHE A 1 490 ? 2.142 -15.825 -19.898 1.00 98.31 490 PHE A N 1
ATOM 3775 C CA . PHE A 1 490 ? 1.522 -17.123 -19.608 1.00 98.31 490 PHE A CA 1
ATOM 3776 C C . PHE A 1 490 ? 0.292 -17.003 -18.706 1.00 98.31 490 PHE A C 1
ATOM 3778 O O . PHE A 1 490 ? -0.654 -17.770 -18.878 1.00 98.31 490 PHE A O 1
ATOM 3785 N N . THR A 1 491 ? 0.294 -16.045 -17.777 1.00 97.19 491 THR A N 1
ATOM 3786 C CA . THR A 1 491 ? -0.843 -15.797 -16.876 1.00 97.19 491 THR A CA 1
ATOM 3787 C C . THR A 1 491 ? -2.045 -15.225 -17.629 1.00 97.19 491 THR A C 1
ATOM 3789 O O . THR A 1 491 ? -3.180 -15.612 -17.364 1.00 97.19 491 THR A O 1
ATOM 3792 N N . ASP A 1 492 ? -1.804 -14.337 -18.596 1.00 95.69 492 ASP A N 1
ATOM 3793 C CA . ASP A 1 492 ? -2.838 -13.784 -19.470 1.00 95.69 492 ASP A CA 1
ATOM 3794 C C . ASP A 1 492 ? -2.291 -13.588 -20.890 1.00 95.69 492 ASP A C 1
ATOM 3796 O O . ASP A 1 492 ? -1.507 -12.679 -21.159 1.00 95.69 492 ASP A O 1
ATOM 3800 N N . ARG A 1 493 ? -2.721 -14.446 -21.823 1.00 95.12 493 ARG A N 1
ATOM 3801 C CA . ARG A 1 493 ? -2.282 -14.417 -23.230 1.00 95.12 493 ARG A CA 1
ATOM 3802 C C . ARG A 1 493 ? -2.957 -13.338 -24.079 1.00 95.12 493 ARG A C 1
ATOM 3804 O O . ARG A 1 493 ? -2.539 -13.129 -25.216 1.00 95.12 493 ARG A O 1
ATOM 3811 N N . LYS A 1 494 ? -4.029 -12.710 -23.588 1.00 95.69 494 LYS A N 1
ATOM 3812 C CA . LYS A 1 494 ? -4.782 -11.688 -24.335 1.00 95.69 494 LYS A CA 1
ATOM 3813 C C . LYS A 1 494 ? -4.265 -10.288 -24.048 1.00 95.69 494 LYS A C 1
ATOM 3815 O O . LYS A 1 494 ? -4.340 -9.423 -24.915 1.00 95.69 494 LYS A O 1
ATOM 3820 N N . ARG A 1 495 ? -3.761 -10.086 -22.838 1.00 97.44 495 ARG A N 1
ATOM 3821 C CA . ARG A 1 495 ? -3.252 -8.809 -22.362 1.00 97.44 495 ARG A CA 1
ATOM 3822 C C . ARG A 1 495 ? -1.917 -8.462 -23.014 1.00 97.44 495 ARG A C 1
ATOM 3824 O O . ARG A 1 495 ? -1.058 -9.328 -23.194 1.00 97.44 495 ARG A O 1
ATOM 3831 N N . GLN A 1 496 ? -1.735 -7.190 -23.363 1.00 98.69 496 GLN A N 1
ATOM 3832 C CA . GLN A 1 496 ? -0.476 -6.703 -23.920 1.00 98.69 496 GLN A CA 1
ATOM 3833 C C . GLN A 1 496 ? 0.616 -6.727 -22.846 1.00 98.69 496 GLN A C 1
ATOM 3835 O O . GLN A 1 496 ? 0.486 -6.086 -21.802 1.00 98.69 496 GLN A O 1
ATOM 3840 N N . VAL A 1 497 ? 1.707 -7.447 -23.118 1.00 98.88 497 VAL A N 1
ATOM 3841 C CA . VAL A 1 497 ? 2.897 -7.480 -22.261 1.00 98.88 497 VAL A CA 1
ATOM 3842 C C . VAL A 1 497 ? 4.065 -6.830 -22.991 1.00 98.88 497 VAL A C 1
ATOM 3844 O O . VAL A 1 497 ? 4.450 -7.254 -24.084 1.00 98.88 497 VAL A O 1
ATOM 3847 N N . VAL A 1 498 ? 4.638 -5.801 -22.375 1.00 98.88 498 VAL A N 1
ATOM 3848 C CA . VAL A 1 498 ? 5.756 -5.017 -22.898 1.00 98.88 498 VAL A CA 1
ATOM 3849 C C . VAL A 1 498 ? 6.981 -5.229 -22.013 1.00 98.88 498 VAL A C 1
ATOM 3851 O O . VAL A 1 498 ? 6.970 -4.887 -20.834 1.00 98.88 498 VAL A O 1
ATOM 3854 N N . SER A 1 499 ? 8.059 -5.751 -22.593 1.00 98.81 499 SER A N 1
ATOM 3855 C CA . SER A 1 499 ? 9.361 -5.854 -21.929 1.00 98.81 499 SER A CA 1
ATOM 3856 C C . SER A 1 499 ? 10.191 -4.618 -22.248 1.00 98.81 499 SER A C 1
ATOM 3858 O O . SER A 1 499 ? 10.663 -4.468 -23.373 1.00 98.81 499 SER A O 1
ATOM 3860 N N . MET A 1 500 ? 10.373 -3.736 -21.267 1.00 98.69 500 MET A N 1
ATOM 3861 C CA . MET A 1 500 ? 11.299 -2.606 -21.333 1.00 98.69 500 MET A CA 1
ATOM 3862 C C . MET A 1 500 ? 12.696 -3.091 -20.950 1.00 98.69 500 MET A C 1
ATOM 3864 O O . MET A 1 500 ? 13.030 -3.182 -19.765 1.00 98.69 500 MET A O 1
ATOM 3868 N N . SER A 1 501 ? 13.500 -3.425 -21.956 1.00 98.44 501 SER A N 1
ATOM 3869 C CA . SER A 1 501 ? 14.814 -4.043 -21.771 1.00 98.44 501 SER A CA 1
ATOM 3870 C C . SER A 1 501 ? 15.945 -3.094 -22.140 1.00 98.44 501 SER A C 1
ATOM 3872 O O . SER A 1 501 ? 15.851 -2.375 -23.133 1.00 98.44 501 SER A O 1
ATOM 3874 N N . GLY A 1 502 ? 17.037 -3.120 -21.374 1.00 97.81 502 GLY A N 1
ATOM 3875 C CA . GLY A 1 502 ? 18.316 -2.596 -21.854 1.00 97.81 502 GLY A CA 1
ATOM 3876 C C . GLY A 1 502 ? 19.001 -3.632 -22.744 1.00 97.81 502 GLY A C 1
ATOM 3877 O O . GLY A 1 502 ? 18.799 -4.831 -22.566 1.00 97.81 502 GLY A O 1
ATOM 3878 N N . ASP A 1 503 ? 19.836 -3.198 -23.679 1.00 97.31 503 ASP A N 1
ATOM 3879 C CA . ASP A 1 503 ? 20.699 -4.069 -24.493 1.00 97.31 503 ASP A CA 1
ATOM 3880 C C . ASP A 1 503 ? 21.582 -5.015 -23.659 1.00 97.31 503 ASP A C 1
ATOM 3882 O O . ASP A 1 503 ? 21.674 -6.209 -23.958 1.00 97.31 503 ASP A O 1
ATOM 3886 N N . GLY A 1 504 ? 22.189 -4.515 -22.579 1.00 96.69 504 GLY A N 1
ATOM 3887 C CA . GLY A 1 504 ? 23.021 -5.319 -21.680 1.00 96.69 504 GLY A CA 1
ATOM 3888 C C . GLY A 1 504 ? 22.240 -6.420 -20.953 1.00 96.69 504 GLY A C 1
ATOM 3889 O O . GLY A 1 504 ? 22.677 -7.567 -20.910 1.00 96.69 504 GLY A O 1
ATOM 3890 N N . GLY A 1 505 ? 21.063 -6.100 -20.408 1.00 96.81 505 GLY A N 1
ATOM 3891 C CA . GLY A 1 505 ? 20.229 -7.096 -19.731 1.00 96.81 505 GLY A CA 1
ATOM 3892 C C . GLY A 1 505 ? 19.548 -8.057 -20.707 1.00 96.81 505 GLY A C 1
ATOM 3893 O O . GLY A 1 505 ? 19.529 -9.260 -20.467 1.00 96.81 505 GLY A O 1
ATOM 3894 N N . PHE A 1 506 ? 19.077 -7.575 -21.860 1.00 98.31 506 PHE A N 1
ATOM 3895 C CA . PHE A 1 506 ? 18.518 -8.439 -22.901 1.00 98.31 506 PHE A CA 1
ATOM 3896 C C . PHE A 1 506 ? 19.541 -9.461 -23.405 1.00 98.31 506 PHE A C 1
ATOM 3898 O O . PHE A 1 506 ? 19.231 -10.646 -23.488 1.00 98.31 506 PHE A O 1
ATOM 3905 N N . SER A 1 507 ? 20.769 -9.025 -23.705 1.00 97.44 507 SER A N 1
ATOM 3906 C CA . SER A 1 507 ? 21.821 -9.915 -24.210 1.00 97.44 507 SER A CA 1
ATOM 3907 C C . SER A 1 507 ? 22.262 -10.975 -23.192 1.00 97.44 507 SER A C 1
ATOM 3909 O O . SER A 1 507 ? 22.595 -12.090 -23.591 1.00 97.44 507 SER A O 1
ATOM 3911 N N . MET A 1 508 ? 22.195 -10.675 -21.890 1.00 97.94 508 MET A N 1
ATOM 3912 C CA . MET A 1 508 ? 22.572 -11.594 -20.808 1.00 97.94 508 MET A CA 1
ATOM 3913 C C . MET A 1 508 ? 21.716 -12.871 -20.767 1.00 97.94 508 MET A C 1
ATOM 3915 O O . MET A 1 508 ? 22.254 -13.944 -20.504 1.00 97.94 508 MET A O 1
ATOM 3919 N N . LEU A 1 509 ? 20.412 -12.776 -21.055 1.00 97.81 509 LEU A N 1
ATOM 3920 C CA . LEU A 1 509 ? 19.481 -13.919 -21.107 1.00 97.81 509 LEU A CA 1
ATOM 3921 C C . LEU A 1 509 ? 18.758 -14.022 -22.461 1.00 97.81 509 LEU A C 1
ATOM 3923 O O . LEU A 1 509 ? 17.627 -14.492 -22.550 1.00 97.81 509 LEU A O 1
ATOM 3927 N N . MET A 1 510 ? 19.419 -13.615 -23.547 1.00 97.50 510 MET A N 1
ATOM 3928 C CA . MET A 1 510 ? 18.812 -13.542 -24.886 1.00 97.50 510 MET A CA 1
ATOM 3929 C C . MET A 1 510 ? 18.276 -14.887 -25.395 1.00 97.50 510 MET A C 1
ATOM 3931 O O . MET A 1 510 ? 17.373 -14.909 -26.228 1.00 97.50 510 MET A O 1
ATOM 3935 N N . GLY A 1 511 ? 18.803 -16.008 -24.892 1.00 97.94 511 GLY A N 1
ATOM 3936 C CA . GLY A 1 511 ? 18.318 -17.348 -25.231 1.00 97.94 511 GLY A CA 1
ATOM 3937 C C . GLY A 1 511 ? 16.821 -17.533 -24.963 1.00 97.94 511 GLY A C 1
ATOM 3938 O O . GLY A 1 511 ? 16.143 -18.187 -25.752 1.00 97.94 511 GLY A O 1
ATOM 3939 N N . ASP A 1 512 ? 16.279 -16.875 -23.933 1.00 97.81 512 ASP A N 1
ATOM 3940 C CA . ASP A 1 512 ? 14.849 -16.925 -23.609 1.00 97.81 512 ASP A CA 1
ATOM 3941 C C . ASP A 1 512 ? 13.962 -16.208 -24.634 1.00 97.81 512 ASP A C 1
ATOM 3943 O O . ASP A 1 512 ? 12.747 -16.399 -24.648 1.00 97.81 512 ASP A O 1
ATOM 3947 N N . PHE A 1 513 ? 14.531 -15.438 -25.566 1.00 98.44 513 PHE A N 1
ATOM 3948 C CA . PHE A 1 513 ? 13.753 -14.907 -26.684 1.00 98.44 513 PHE A CA 1
ATOM 3949 C C . PHE A 1 513 ? 13.165 -16.037 -27.547 1.00 98.44 513 PHE A C 1
ATOM 3951 O O . PHE A 1 513 ? 12.046 -15.916 -28.046 1.00 98.44 513 PHE A O 1
ATOM 3958 N N . LEU A 1 514 ? 13.863 -17.177 -27.655 1.00 98.62 514 LEU A N 1
ATOM 3959 C CA . LEU A 1 514 ? 13.353 -18.372 -28.336 1.00 98.62 514 LEU A CA 1
ATOM 3960 C C . LEU A 1 514 ? 12.131 -18.964 -27.627 1.00 98.62 514 LEU A C 1
ATOM 3962 O O . LEU A 1 514 ? 11.251 -19.505 -28.292 1.00 98.62 514 LEU A O 1
ATOM 3966 N N . THR A 1 515 ? 12.027 -18.809 -26.305 1.00 98.69 515 THR A N 1
ATOM 3967 C CA . THR A 1 515 ? 10.852 -19.225 -25.529 1.00 98.69 515 THR A CA 1
ATOM 3968 C C . THR A 1 515 ? 9.602 -18.481 -26.000 1.00 98.69 515 THR A C 1
ATOM 3970 O O . THR A 1 515 ? 8.540 -19.087 -26.132 1.00 98.69 515 THR A O 1
ATOM 3973 N N . LEU A 1 516 ? 9.710 -17.188 -26.329 1.00 98.50 516 LEU A N 1
ATOM 3974 C CA . LEU A 1 516 ? 8.568 -16.435 -26.852 1.00 98.50 516 LEU A CA 1
ATOM 3975 C C . LEU A 1 516 ? 8.042 -17.010 -28.169 1.00 98.50 516 LEU A C 1
ATOM 3977 O O . LEU A 1 516 ? 6.831 -17.118 -28.348 1.00 98.50 516 LEU A O 1
ATOM 3981 N N . VAL A 1 517 ? 8.952 -17.388 -29.069 1.00 98.31 517 VAL A N 1
ATOM 3982 C CA . VAL A 1 517 ? 8.611 -17.983 -30.367 1.00 98.31 517 VAL A CA 1
ATOM 3983 C C . VAL A 1 517 ? 8.053 -19.390 -30.179 1.00 98.31 517 VAL A C 1
ATOM 3985 O O . VAL A 1 517 ? 6.999 -19.706 -30.713 1.00 98.31 517 VAL A O 1
ATOM 3988 N N . GLN A 1 518 ? 8.713 -20.221 -29.372 1.00 98.44 518 GLN A N 1
ATOM 3989 C CA . GLN A 1 518 ? 8.323 -21.615 -29.167 1.00 98.44 518 GLN A CA 1
ATOM 3990 C C . GLN A 1 518 ? 6.922 -21.777 -28.563 1.00 98.44 518 GLN A C 1
ATOM 3992 O O . GLN A 1 518 ? 6.252 -22.772 -28.831 1.00 98.44 518 GLN A O 1
ATOM 3997 N N . TYR A 1 519 ? 6.486 -20.822 -27.741 1.00 98.25 519 TYR A N 1
ATOM 3998 C CA . TYR A 1 519 ? 5.189 -20.871 -27.063 1.00 98.25 519 TYR A CA 1
ATOM 3999 C C . TYR A 1 519 ? 4.166 -19.868 -27.605 1.00 98.25 519 TYR A C 1
ATOM 4001 O O . TYR A 1 519 ? 3.136 -19.656 -26.951 1.00 98.25 519 TYR A O 1
ATOM 4009 N N . ASP A 1 520 ? 4.441 -19.245 -28.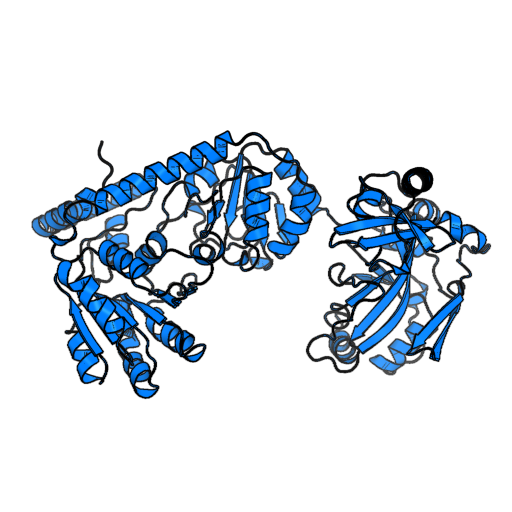757 1.00 97.50 520 ASP A N 1
ATOM 4010 C CA . ASP A 1 520 ? 3.592 -18.232 -29.394 1.00 97.50 520 ASP A CA 1
ATOM 4011 C C . ASP A 1 520 ? 3.145 -17.137 -28.407 1.00 97.50 520 ASP A C 1
ATOM 4013 O O . ASP A 1 520 ? 1.963 -16.795 -28.295 1.00 97.50 520 ASP A O 1
ATOM 4017 N N . LEU A 1 521 ? 4.087 -16.624 -27.611 1.00 98.50 521 LEU A N 1
ATOM 4018 C CA . LEU A 1 521 ? 3.824 -15.588 -26.616 1.00 98.50 521 LEU A CA 1
ATOM 4019 C C . LEU A 1 521 ? 3.947 -14.209 -27.272 1.00 98.50 521 LEU A C 1
ATOM 4021 O O . LEU A 1 521 ? 5.042 -13.839 -27.701 1.00 98.50 521 LEU A O 1
ATOM 4025 N N . PRO A 1 522 ? 2.869 -13.403 -27.335 1.00 98.38 522 PRO A N 1
ATOM 4026 C CA . PRO A 1 522 ? 2.869 -12.142 -28.072 1.00 98.38 522 PRO A CA 1
ATOM 4027 C C . PRO A 1 522 ? 3.554 -10.979 -27.331 1.00 98.38 522 PRO A C 1
ATOM 4029 O O . PRO A 1 522 ? 3.135 -9.831 -27.478 1.00 98.38 522 PRO A O 1
ATOM 4032 N N . VAL A 1 523 ? 4.624 -11.249 -26.577 1.00 98.81 523 VAL A N 1
ATOM 4033 C CA . VAL A 1 523 ? 5.387 -10.237 -25.832 1.00 98.81 523 VAL A CA 1
ATOM 4034 C C . VAL A 1 523 ? 6.032 -9.232 -26.787 1.00 98.81 523 VAL A C 1
ATOM 4036 O O . VAL A 1 523 ? 6.575 -9.589 -27.837 1.00 98.81 523 VAL A O 1
ATOM 4039 N N . LYS A 1 524 ? 5.990 -7.953 -26.402 1.00 98.81 524 LYS A N 1
ATOM 4040 C CA . LYS A 1 524 ? 6.568 -6.828 -27.144 1.00 98.81 524 LYS A CA 1
ATOM 4041 C C . LYS A 1 524 ? 7.847 -6.371 -26.445 1.00 98.81 524 LYS A C 1
ATOM 4043 O O . LYS A 1 524 ? 7.793 -5.677 -25.435 1.00 98.81 524 LYS A O 1
ATOM 4048 N N . VAL A 1 525 ? 9.003 -6.774 -26.957 1.00 98.88 525 VAL A N 1
ATOM 4049 C CA . VAL A 1 525 ? 10.308 -6.339 -26.452 1.00 98.88 525 VAL A CA 1
ATOM 4050 C C . VAL A 1 525 ? 10.627 -4.962 -27.026 1.00 98.88 525 VAL A C 1
ATOM 4052 O O . VAL A 1 525 ? 10.804 -4.803 -28.233 1.00 98.88 525 VAL A O 1
ATOM 4055 N N . VAL A 1 526 ? 10.698 -3.962 -26.155 1.00 98.81 526 VAL A N 1
ATOM 4056 C CA . VAL A 1 526 ? 11.127 -2.600 -26.476 1.00 98.81 526 VAL A CA 1
ATOM 4057 C C . VAL A 1 526 ? 12.530 -2.433 -25.913 1.00 98.81 526 VAL A C 1
ATOM 4059 O O . VAL A 1 526 ? 12.717 -2.318 -24.700 1.00 98.81 526 VAL A O 1
ATOM 4062 N N . LEU A 1 527 ? 13.519 -2.488 -26.804 1.00 98.69 527 LEU A N 1
ATOM 4063 C CA . LEU A 1 527 ? 14.927 -2.543 -26.443 1.00 98.69 527 LEU A CA 1
ATOM 4064 C C . LEU A 1 527 ? 15.555 -1.149 -26.510 1.00 98.69 527 LEU A C 1
ATOM 4066 O O . LEU A 1 527 ? 15.661 -0.552 -27.582 1.00 98.69 527 LEU A O 1
ATOM 4070 N N . PHE A 1 528 ? 16.000 -0.650 -25.361 1.00 98.19 528 PHE A N 1
ATOM 4071 C CA . PHE A 1 528 ? 16.760 0.587 -25.223 1.00 98.19 528 PHE A CA 1
ATOM 4072 C C . PHE A 1 528 ? 18.235 0.286 -25.503 1.00 98.19 528 PHE A C 1
ATOM 4074 O O . PHE A 1 528 ? 18.986 -0.109 -24.612 1.00 98.19 528 PHE A O 1
ATOM 4081 N N . ASN A 1 529 ? 18.638 0.431 -26.765 1.00 97.56 529 ASN A N 1
ATOM 4082 C CA . ASN A 1 529 ? 19.980 0.119 -27.235 1.00 97.56 529 ASN A CA 1
ATOM 4083 C C . ASN A 1 529 ? 20.853 1.373 -27.203 1.00 97.56 529 ASN A C 1
ATOM 4085 O O . ASN A 1 529 ? 20.874 2.166 -28.144 1.00 97.56 529 ASN A O 1
ATOM 4089 N N . ASN A 1 530 ? 21.557 1.574 -26.093 1.00 94.50 530 ASN A N 1
ATOM 4090 C CA . ASN A 1 530 ? 22.550 2.637 -25.941 1.00 94.50 530 ASN A CA 1
ATOM 4091 C C . ASN A 1 530 ? 23.994 2.111 -26.064 1.00 94.50 530 ASN A C 1
ATOM 4093 O O . ASN A 1 530 ? 24.931 2.899 -25.987 1.00 94.50 530 ASN A O 1
ATOM 4097 N N . SER A 1 531 ? 24.191 0.801 -26.276 1.00 94.88 531 SER A N 1
ATOM 4098 C CA . SER A 1 531 ? 25.515 0.167 -26.349 1.00 94.88 531 SER A CA 1
ATOM 4099 C C . SER A 1 531 ? 26.364 0.396 -25.088 1.00 94.88 531 SER A C 1
ATOM 4101 O O . SER A 1 531 ? 27.595 0.424 -25.166 1.00 94.88 531 SER A O 1
ATOM 4103 N N . SER A 1 532 ? 25.722 0.561 -23.922 1.00 92.56 532 SER A N 1
ATOM 4104 C CA . SER A 1 532 ? 26.397 0.770 -22.636 1.00 92.56 532 SER A CA 1
ATOM 4105 C C . SER A 1 532 ? 25.600 0.247 -21.430 1.00 92.56 532 SER A C 1
ATOM 4107 O O . SER A 1 532 ? 24.379 0.354 -21.342 1.00 92.56 532 SER A O 1
ATOM 4109 N N . LEU A 1 533 ? 26.310 -0.224 -20.405 1.00 92.75 533 LEU A N 1
ATOM 4110 C CA . LEU A 1 533 ? 25.794 -0.410 -19.048 1.00 92.75 533 LEU A CA 1
ATOM 4111 C C . LEU A 1 533 ? 25.609 0.952 -18.348 1.00 92.75 533 LEU A C 1
ATOM 4113 O O . LEU A 1 533 ? 26.311 1.294 -17.397 1.00 92.75 533 LEU A O 1
ATOM 4117 N N . GLY A 1 534 ? 24.640 1.736 -18.833 1.00 88.12 534 GLY A N 1
ATOM 4118 C CA . GLY A 1 534 ? 24.537 3.175 -18.558 1.00 88.12 534 GLY A CA 1
ATOM 4119 C C . GLY A 1 534 ? 24.386 3.580 -17.085 1.00 88.12 534 GLY A C 1
ATOM 4120 O O . GLY A 1 534 ? 24.913 4.616 -16.692 1.00 88.12 534 GLY A O 1
ATOM 4121 N N . MET A 1 535 ? 23.721 2.772 -16.248 1.00 87.81 535 MET A N 1
ATOM 4122 C CA . MET A 1 535 ? 23.606 3.084 -14.811 1.00 87.81 535 MET A CA 1
ATOM 4123 C C . MET A 1 535 ? 24.955 2.932 -14.093 1.00 87.81 535 MET A C 1
ATOM 4125 O O . MET A 1 535 ? 25.333 3.798 -13.313 1.00 87.81 535 MET A O 1
ATOM 4129 N N . VAL A 1 536 ? 25.710 1.874 -14.409 1.00 89.12 536 VAL A N 1
ATOM 4130 C CA . VAL A 1 536 ? 27.053 1.646 -13.848 1.00 89.12 536 VAL A CA 1
ATOM 4131 C C . VAL A 1 536 ? 28.007 2.746 -14.306 1.00 89.12 536 VAL A C 1
ATOM 4133 O O . VAL A 1 536 ? 28.795 3.262 -13.518 1.00 89.12 536 VAL A O 1
ATOM 4136 N N . GLU A 1 537 ? 27.911 3.146 -15.576 1.00 87.81 537 GLU A N 1
ATOM 4137 C CA . GLU A 1 537 ? 28.694 4.261 -16.103 1.00 87.81 537 GLU A CA 1
ATOM 4138 C C . GLU A 1 537 ? 28.401 5.565 -15.347 1.00 87.81 537 GLU A C 1
ATOM 4140 O O . GLU A 1 537 ? 29.337 6.247 -14.932 1.00 87.81 537 GLU A O 1
ATOM 4145 N N . LEU A 1 538 ? 27.126 5.879 -15.098 1.00 83.31 538 LEU A N 1
ATOM 4146 C CA . LEU A 1 538 ? 26.724 7.046 -14.312 1.00 83.31 538 LEU A CA 1
ATOM 4147 C C . LEU A 1 538 ? 27.265 6.989 -12.874 1.00 83.31 538 LEU A C 1
ATOM 4149 O O . LEU A 1 538 ? 27.805 7.984 -12.391 1.00 83.31 538 LEU A O 1
ATOM 4153 N N . GLU A 1 539 ? 27.164 5.844 -12.199 1.00 83.50 539 GLU A N 1
ATOM 4154 C CA . GLU A 1 539 ? 27.683 5.664 -10.837 1.00 83.50 539 GLU A CA 1
ATOM 4155 C C . GLU A 1 539 ? 29.206 5.854 -10.768 1.00 83.50 539 GLU A C 1
ATOM 4157 O O . GLU A 1 539 ? 29.696 6.538 -9.868 1.00 83.50 539 GLU A O 1
ATOM 4162 N N . MET A 1 540 ? 29.959 5.339 -11.749 1.00 85.81 540 MET A N 1
ATOM 4163 C CA . MET A 1 540 ? 31.407 5.569 -11.851 1.00 85.81 540 MET A CA 1
ATOM 4164 C C . MET A 1 540 ? 31.733 7.058 -12.003 1.00 85.81 540 MET A C 1
ATOM 4166 O O . MET A 1 540 ? 32.605 7.569 -11.296 1.00 85.81 540 MET A O 1
ATOM 4170 N N . LEU A 1 541 ? 31.015 7.768 -12.882 1.00 81.62 541 LEU A N 1
ATOM 4171 C CA . LEU A 1 541 ? 31.201 9.208 -13.079 1.00 81.62 541 LEU A CA 1
ATOM 4172 C C . LEU A 1 541 ? 30.940 9.983 -11.782 1.00 81.62 541 LEU A C 1
ATOM 4174 O O . LEU A 1 541 ? 31.756 10.819 -11.394 1.00 81.62 541 LEU A O 1
ATOM 4178 N N . VAL A 1 542 ? 29.841 9.676 -11.087 1.00 78.81 542 VAL A N 1
ATOM 4179 C CA . VAL A 1 542 ? 29.479 10.299 -9.804 1.00 78.81 542 VAL A CA 1
ATOM 4180 C C . VAL A 1 542 ? 30.506 9.985 -8.711 1.00 78.81 542 VAL A C 1
ATOM 4182 O O . VAL A 1 542 ? 30.795 10.848 -7.889 1.00 78.81 542 VAL A O 1
ATOM 4185 N N . ALA A 1 543 ? 31.122 8.802 -8.734 1.00 80.19 543 ALA A N 1
ATOM 4186 C CA . ALA A 1 543 ? 32.199 8.420 -7.819 1.00 80.19 543 ALA A CA 1
ATOM 4187 C C . ALA A 1 543 ? 33.576 9.025 -8.174 1.00 80.19 543 ALA A C 1
ATOM 4189 O O . ALA A 1 543 ? 34.564 8.763 -7.486 1.00 80.19 543 ALA A O 1
ATOM 4190 N N . GLY A 1 544 ? 33.691 9.821 -9.246 1.00 79.44 544 GLY A N 1
ATOM 4191 C CA . GLY A 1 544 ? 34.972 10.396 -9.670 1.00 79.44 544 GLY A CA 1
ATOM 4192 C C . GLY A 1 544 ? 35.896 9.422 -10.402 1.00 79.44 544 GLY A C 1
ATOM 4193 O O . GLY A 1 544 ? 37.106 9.671 -10.499 1.00 79.44 544 GLY A O 1
ATOM 4194 N N . LEU A 1 545 ? 35.349 8.316 -10.909 1.00 82.81 545 LEU A N 1
ATOM 4195 C CA . LEU A 1 545 ? 36.060 7.286 -11.659 1.00 82.81 545 LEU A CA 1
ATOM 4196 C C . LEU A 1 545 ? 35.811 7.450 -13.170 1.00 82.81 545 LEU A C 1
ATOM 4198 O O . LEU A 1 545 ? 34.703 7.815 -13.574 1.00 82.81 545 LEU A O 1
ATOM 4202 N N . PRO A 1 546 ? 36.820 7.198 -14.025 1.00 81.19 546 PRO A N 1
ATOM 4203 C CA . PRO A 1 546 ? 36.590 7.064 -15.458 1.00 81.19 546 PRO A CA 1
ATOM 4204 C C . PRO A 1 546 ? 35.794 5.780 -15.744 1.00 81.19 546 PRO A C 1
ATOM 4206 O O . PRO A 1 546 ? 35.955 4.778 -15.047 1.00 81.19 546 PRO A O 1
ATOM 4209 N N . SER A 1 547 ? 34.956 5.792 -16.783 1.00 84.12 547 SER A N 1
ATOM 4210 C CA . SER A 1 547 ? 34.181 4.610 -17.184 1.00 84.12 547 SER A CA 1
ATOM 4211 C C . SER A 1 547 ? 35.102 3.464 -17.613 1.00 84.12 547 SER A C 1
ATOM 4213 O O . SER A 1 547 ? 36.001 3.664 -18.433 1.00 84.12 547 SER A O 1
ATOM 4215 N N . TYR A 1 548 ? 34.839 2.250 -17.131 1.00 88.56 548 TYR A N 1
ATOM 4216 C CA . TYR A 1 548 ? 35.574 1.043 -17.507 1.00 88.56 548 TYR A CA 1
ATOM 4217 C C . TYR A 1 548 ? 34.633 -0.162 -17.567 1.00 88.56 548 TYR A C 1
ATOM 4219 O O . TYR A 1 548 ? 33.818 -0.354 -16.673 1.00 88.56 548 TYR A O 1
ATOM 4227 N N . GLY A 1 549 ? 34.745 -0.985 -18.615 1.00 91.12 549 GLY A N 1
ATOM 4228 C CA . GLY A 1 549 ? 33.954 -2.216 -18.748 1.00 91.12 549 GLY A CA 1
ATOM 4229 C C . GLY A 1 549 ? 32.449 -2.008 -18.961 1.00 91.12 549 GLY A C 1
ATOM 4230 O O . GLY A 1 549 ? 31.690 -2.960 -18.828 1.00 91.12 549 GLY A O 1
ATOM 4231 N N . THR A 1 550 ? 32.009 -0.788 -19.283 1.00 91.62 550 THR A N 1
ATOM 4232 C CA . THR A 1 550 ? 30.586 -0.466 -19.478 1.00 91.62 550 THR A CA 1
ATOM 4233 C C . THR A 1 550 ? 30.152 -0.470 -20.940 1.00 91.62 550 THR A C 1
ATOM 4235 O O . THR A 1 550 ? 28.961 -0.554 -21.198 1.00 91.62 550 THR A O 1
ATOM 4238 N N . ALA A 1 551 ? 31.074 -0.397 -21.904 1.00 91.56 551 ALA A N 1
ATOM 4239 C CA . ALA A 1 551 ? 30.741 -0.342 -23.328 1.00 91.56 551 ALA A CA 1
ATOM 4240 C C . ALA A 1 551 ? 30.431 -1.731 -23.909 1.00 91.56 551 ALA A C 1
ATOM 4242 O O . ALA A 1 551 ? 31.200 -2.674 -23.715 1.00 91.56 551 ALA A O 1
ATOM 4243 N N . ASN A 1 552 ? 29.365 -1.822 -24.706 1.00 89.56 552 ASN A N 1
ATOM 4244 C CA . ASN A 1 552 ? 28.933 -3.054 -25.362 1.00 89.56 552 ASN A CA 1
ATOM 4245 C C . ASN A 1 552 ? 29.124 -2.973 -26.881 1.00 89.56 552 ASN A C 1
ATOM 4247 O O . ASN A 1 552 ? 28.826 -1.962 -27.516 1.00 89.56 552 ASN A O 1
ATOM 4251 N N . LYS A 1 553 ? 29.579 -4.074 -27.490 1.00 93.50 553 LYS A N 1
ATOM 4252 C CA . LYS A 1 553 ? 29.535 -4.258 -28.946 1.00 93.50 553 LYS A CA 1
ATOM 4253 C C . LYS A 1 553 ? 28.308 -5.092 -29.297 1.00 93.50 553 LYS A C 1
ATOM 4255 O O . LYS A 1 553 ? 28.353 -6.318 -29.224 1.00 93.50 553 LYS A O 1
ATOM 4260 N N . ASN A 1 554 ? 27.237 -4.421 -29.699 1.00 94.81 554 ASN A N 1
ATOM 4261 C CA . ASN A 1 554 ? 25.958 -5.071 -29.961 1.00 94.81 554 ASN A CA 1
ATOM 4262 C C . ASN A 1 554 ? 25.831 -5.589 -31.405 1.00 94.81 554 ASN A C 1
ATOM 4264 O O . ASN A 1 554 ? 26.365 -4.963 -32.328 1.00 94.81 554 ASN A O 1
ATOM 4268 N N . PRO A 1 555 ? 25.110 -6.705 -31.625 1.00 95.25 555 PRO A N 1
ATOM 4269 C CA . PRO A 1 555 ? 24.599 -7.061 -32.944 1.00 95.25 555 PRO A CA 1
ATOM 4270 C C . PRO A 1 555 ? 23.420 -6.150 -33.339 1.00 95.25 555 PRO A C 1
ATOM 4272 O O . PRO A 1 555 ? 22.935 -5.343 -32.545 1.00 95.25 555 PRO A O 1
ATOM 4275 N N . ASP A 1 556 ? 22.922 -6.315 -34.565 1.00 97.88 556 ASP A N 1
ATOM 4276 C CA . ASP A 1 556 ? 21.585 -5.836 -34.924 1.00 97.88 556 ASP A CA 1
ATOM 4277 C C . ASP A 1 556 ? 20.543 -6.766 -34.279 1.00 97.88 556 ASP A C 1
ATOM 4279 O O . ASP A 1 556 ? 20.313 -7.885 -34.746 1.00 97.88 556 ASP A O 1
ATOM 4283 N N . PHE A 1 557 ? 19.939 -6.329 -33.171 1.00 98.62 557 PHE A N 1
ATOM 4284 C CA . PHE A 1 557 ? 18.984 -7.153 -32.429 1.00 98.62 557 PHE A CA 1
ATOM 4285 C C . PHE A 1 557 ? 17.669 -7.359 -33.188 1.00 98.62 557 PHE A C 1
ATOM 4287 O O . PHE A 1 557 ? 17.005 -8.377 -32.988 1.00 98.62 557 PHE A O 1
ATOM 4294 N N . ALA A 1 558 ? 17.300 -6.447 -34.093 1.00 98.69 558 ALA A N 1
ATOM 4295 C CA . ALA A 1 558 ? 16.140 -6.639 -34.956 1.00 98.69 558 ALA A CA 1
ATOM 4296 C C . ALA A 1 558 ? 16.382 -7.774 -35.957 1.00 98.69 558 ALA A C 1
ATOM 4298 O O . ALA A 1 558 ? 15.505 -8.619 -36.147 1.00 98.69 558 ALA A O 1
ATOM 4299 N N . ALA A 1 559 ? 17.580 -7.841 -36.544 1.00 98.69 559 ALA A N 1
ATOM 4300 C CA . ALA A 1 559 ? 17.974 -8.954 -37.405 1.00 98.69 559 ALA A CA 1
ATOM 4301 C C . ALA A 1 559 ? 18.028 -10.285 -36.633 1.00 98.69 559 ALA A C 1
ATOM 4303 O O . ALA A 1 559 ? 17.585 -11.311 -37.148 1.00 98.69 559 ALA A O 1
ATOM 4304 N N . VAL A 1 560 ? 18.503 -10.275 -35.380 1.00 98.44 560 VAL A N 1
ATOM 4305 C CA . VAL A 1 560 ? 18.458 -11.458 -34.498 1.00 98.44 560 VAL A CA 1
ATOM 4306 C C . VAL A 1 560 ? 17.015 -11.919 -34.274 1.00 98.44 560 VAL A C 1
ATOM 4308 O O . VAL A 1 560 ? 16.721 -13.098 -34.454 1.00 98.44 560 VAL A O 1
ATOM 4311 N N . ALA A 1 561 ? 16.094 -11.004 -33.958 1.00 98.62 561 ALA A N 1
ATOM 4312 C CA . ALA A 1 561 ? 14.686 -11.348 -33.762 1.00 98.62 561 ALA A CA 1
ATOM 4313 C C . ALA A 1 561 ? 14.050 -11.968 -35.018 1.00 98.62 561 ALA A C 1
ATOM 4315 O O . ALA A 1 561 ? 13.347 -12.975 -34.919 1.00 98.62 561 ALA A O 1
ATOM 4316 N N . GLN A 1 562 ? 14.352 -11.418 -36.199 1.00 98.69 562 GLN A N 1
ATOM 4317 C CA . GLN A 1 562 ? 13.912 -11.970 -37.484 1.00 98.69 562 GLN A CA 1
ATOM 4318 C C . GLN A 1 562 ? 14.474 -13.377 -37.724 1.00 98.69 562 GLN A C 1
ATOM 4320 O O . GLN A 1 562 ? 13.736 -14.268 -38.139 1.00 98.69 562 GLN A O 1
ATOM 4325 N N . ALA A 1 563 ? 15.756 -13.603 -37.419 1.00 98.56 563 ALA A N 1
ATOM 4326 C CA . ALA A 1 563 ? 16.390 -14.915 -37.541 1.00 98.56 563 ALA A CA 1
ATOM 4327 C C . ALA A 1 563 ? 15.782 -15.961 -36.588 1.00 98.56 563 ALA A C 1
ATOM 4329 O O . ALA A 1 563 ? 15.716 -17.139 -36.933 1.00 98.56 563 ALA A O 1
ATOM 4330 N N . CYS A 1 564 ? 15.296 -15.536 -35.419 1.00 98.19 564 CYS A N 1
ATOM 4331 C CA . CYS A 1 564 ? 14.558 -16.384 -34.481 1.00 98.19 564 CYS A CA 1
ATOM 4332 C C . CYS A 1 564 ? 13.109 -16.678 -34.914 1.00 98.19 564 CYS A C 1
ATOM 4334 O O . CYS A 1 564 ? 12.458 -17.494 -34.271 1.00 98.19 564 CYS A O 1
ATOM 4336 N N . GLY A 1 565 ? 12.593 -16.040 -35.971 1.00 97.88 565 GLY A N 1
ATOM 4337 C CA . GLY A 1 565 ? 11.214 -16.217 -36.440 1.00 97.88 565 GLY A CA 1
ATOM 4338 C C . GLY A 1 565 ? 10.192 -15.255 -35.820 1.00 97.88 565 GLY A C 1
ATOM 4339 O O . GLY A 1 565 ? 8.993 -15.506 -35.911 1.00 97.88 565 GLY A O 1
ATOM 4340 N N . ALA A 1 566 ? 10.639 -14.158 -35.205 1.00 98.50 566 ALA A N 1
ATOM 4341 C CA . ALA A 1 566 ? 9.782 -13.121 -34.628 1.00 98.50 566 ALA A CA 1
ATOM 4342 C C . ALA A 1 566 ? 9.757 -11.846 -35.490 1.00 98.50 566 ALA A C 1
ATOM 4344 O O . ALA A 1 566 ? 10.596 -11.641 -36.371 1.00 98.50 566 ALA A O 1
ATOM 4345 N N . TYR A 1 567 ? 8.821 -10.934 -35.209 1.00 98.75 567 TYR A N 1
ATOM 4346 C CA . TYR A 1 567 ? 8.891 -9.586 -35.775 1.00 98.75 567 TYR A CA 1
ATOM 4347 C C . TYR A 1 567 ? 10.096 -8.835 -35.191 1.00 98.75 567 TYR A C 1
ATOM 4349 O O . TYR A 1 567 ? 10.260 -8.775 -33.974 1.00 98.75 567 TYR A O 1
ATOM 4357 N N . GLY A 1 568 ? 10.911 -8.217 -36.044 1.00 98.75 568 GLY A N 1
ATOM 4358 C CA . GLY A 1 568 ? 12.053 -7.401 -35.634 1.00 98.75 568 GLY A CA 1
ATOM 4359 C C . GLY A 1 568 ? 12.143 -6.125 -36.461 1.00 98.75 568 GLY A C 1
ATOM 4360 O O . GLY A 1 568 ? 12.092 -6.188 -37.691 1.00 98.75 568 GLY A O 1
ATOM 4361 N N . VAL A 1 569 ? 12.289 -4.971 -35.807 1.00 98.75 569 VAL A N 1
ATOM 4362 C CA . VAL A 1 569 ? 12.538 -3.683 -36.476 1.00 98.75 569 VAL A CA 1
ATOM 4363 C C . VAL A 1 569 ? 13.554 -2.853 -35.698 1.00 98.75 569 VAL A C 1
ATOM 4365 O O . VAL A 1 569 ? 13.471 -2.751 -34.476 1.00 98.75 569 VAL A O 1
ATOM 4368 N N . ARG A 1 570 ? 14.500 -2.243 -36.415 1.00 98.62 570 ARG A N 1
ATOM 4369 C CA . ARG A 1 570 ? 15.488 -1.320 -35.854 1.00 98.62 570 ARG A CA 1
ATOM 4370 C C . ARG A 1 570 ? 15.072 0.126 -36.110 1.00 98.62 570 ARG A C 1
ATOM 4372 O O . ARG A 1 570 ? 14.674 0.472 -37.222 1.00 98.62 570 ARG A O 1
ATOM 4379 N N . VAL A 1 571 ? 15.163 0.972 -35.088 1.00 98.31 571 VAL A N 1
ATOM 4380 C CA . VAL A 1 571 ? 14.729 2.372 -35.105 1.00 98.31 571 VAL A CA 1
ATOM 4381 C C . VAL A 1 571 ? 15.896 3.273 -34.715 1.00 98.31 571 VAL A C 1
ATOM 4383 O O . VAL A 1 571 ? 16.365 3.247 -33.582 1.00 98.31 571 VAL A O 1
ATOM 4386 N N . GLU A 1 572 ? 16.341 4.111 -35.651 1.00 96.75 572 GLU A N 1
ATOM 4387 C CA . GLU A 1 572 ? 17.483 5.024 -35.446 1.00 96.75 572 GLU A CA 1
ATOM 4388 C C . GLU A 1 572 ? 17.087 6.506 -35.503 1.00 96.75 572 GLU A C 1
ATOM 4390 O O . GLU A 1 572 ? 17.870 7.389 -35.153 1.00 96.75 572 GLU A O 1
ATOM 4395 N N . LYS A 1 573 ? 15.864 6.801 -35.960 1.00 94.69 573 LYS A N 1
ATOM 4396 C CA . LYS A 1 573 ? 15.350 8.166 -36.109 1.00 94.69 573 LYS A CA 1
ATOM 4397 C C . LYS A 1 573 ? 14.068 8.332 -35.290 1.00 94.69 573 LYS A C 1
ATOM 4399 O O . LYS A 1 573 ? 13.164 7.509 -35.438 1.00 94.69 573 LYS A O 1
ATOM 4404 N N . PRO A 1 574 ? 13.921 9.419 -34.507 1.00 91.94 574 PRO A N 1
ATOM 4405 C CA . PRO A 1 574 ? 12.745 9.627 -33.657 1.00 91.94 574 PRO A CA 1
ATOM 4406 C C . PRO A 1 574 ? 11.410 9.567 -34.406 1.00 91.94 574 PRO A C 1
ATOM 4408 O O . PRO A 1 574 ? 10.454 8.984 -33.914 1.00 91.94 574 PRO A O 1
ATOM 4411 N N . LYS A 1 575 ? 11.349 10.117 -35.626 1.00 92.75 575 LYS A N 1
ATOM 4412 C CA . LYS A 1 575 ? 10.132 10.131 -36.457 1.00 92.75 575 LYS A CA 1
ATOM 4413 C C . LYS A 1 575 ? 9.585 8.737 -36.804 1.00 92.75 575 LYS A C 1
ATOM 4415 O O . LYS A 1 575 ? 8.401 8.608 -37.098 1.00 92.75 575 LYS A O 1
ATOM 4420 N N . ASP A 1 576 ? 10.439 7.713 -36.785 1.00 95.69 576 ASP A N 1
ATOM 4421 C CA . ASP A 1 576 ? 10.076 6.347 -37.171 1.00 95.69 576 ASP A CA 1
ATOM 4422 C C . ASP A 1 576 ? 9.600 5.530 -35.945 1.00 95.69 576 ASP A C 1
ATOM 4424 O O . ASP A 1 576 ? 8.983 4.475 -36.096 1.00 95.69 576 ASP A O 1
ATOM 4428 N N . LEU A 1 577 ? 9.811 6.047 -34.725 1.00 96.06 577 LEU A N 1
ATOM 4429 C CA . LEU A 1 577 ? 9.538 5.370 -33.453 1.00 96.06 577 LEU A CA 1
ATOM 4430 C C . LEU A 1 577 ? 8.064 4.997 -33.267 1.00 96.06 577 LEU A C 1
ATOM 4432 O O . LEU A 1 577 ? 7.742 3.829 -33.053 1.00 96.06 577 LEU A O 1
ATOM 4436 N N . ALA A 1 578 ? 7.157 5.975 -33.357 1.00 96.50 578 ALA A N 1
ATOM 4437 C CA . ALA A 1 578 ? 5.736 5.735 -33.107 1.00 96.50 578 ALA A CA 1
ATOM 4438 C C . ALA A 1 578 ? 5.138 4.743 -34.120 1.00 96.50 578 ALA A C 1
ATOM 4440 O O . ALA A 1 578 ? 4.308 3.905 -33.768 1.00 96.50 578 ALA A O 1
ATOM 4441 N N . GLY A 1 579 ? 5.579 4.809 -35.382 1.00 98.12 579 GLY A N 1
ATOM 4442 C CA . GLY A 1 579 ? 5.175 3.863 -36.423 1.00 98.12 579 GLY A CA 1
ATOM 4443 C C . GLY A 1 579 ? 5.681 2.443 -36.154 1.00 98.12 579 GLY A C 1
ATOM 4444 O O . GLY A 1 579 ? 4.917 1.483 -36.294 1.00 98.12 579 GLY A O 1
ATOM 4445 N N . ALA A 1 580 ? 6.936 2.310 -35.719 1.00 98.56 580 ALA A N 1
ATOM 4446 C CA . ALA A 1 580 ? 7.540 1.027 -35.374 1.00 98.56 580 ALA A CA 1
ATOM 4447 C C . ALA A 1 580 ? 6.844 0.360 -34.176 1.00 98.56 580 ALA A C 1
ATOM 4449 O O . ALA A 1 580 ? 6.469 -0.809 -34.272 1.00 98.56 580 ALA A O 1
ATOM 4450 N N . LEU A 1 581 ? 6.587 1.111 -33.096 1.00 98.62 581 LEU A N 1
ATOM 4451 C CA . LEU A 1 581 ? 5.874 0.611 -31.913 1.00 98.62 581 LEU A CA 1
ATOM 4452 C C . LEU A 1 581 ? 4.442 0.175 -32.253 1.00 98.62 581 LEU A C 1
ATOM 4454 O O . LEU A 1 581 ? 4.056 -0.949 -31.942 1.00 98.62 581 LEU A O 1
ATOM 4458 N N . LYS A 1 582 ? 3.677 0.996 -32.992 1.00 98.69 582 LYS A N 1
ATOM 4459 C CA . LYS A 1 582 ? 2.321 0.628 -33.454 1.00 98.69 582 LYS A CA 1
ATOM 4460 C C . LYS A 1 582 ? 2.315 -0.658 -34.280 1.00 98.69 582 LYS A C 1
ATOM 4462 O O . LYS A 1 582 ? 1.392 -1.462 -34.163 1.00 98.69 582 LYS A O 1
ATOM 4467 N N . SER A 1 583 ? 3.321 -0.844 -35.131 1.00 98.62 583 SER A N 1
ATOM 4468 C CA . SER A 1 583 ? 3.438 -2.041 -35.970 1.00 98.62 583 SER A CA 1
ATOM 4469 C C . SER A 1 583 ? 3.765 -3.281 -35.132 1.00 98.62 583 SER A C 1
ATOM 4471 O O . SER A 1 583 ? 3.118 -4.313 -35.300 1.00 98.62 583 SER A O 1
ATOM 4473 N N . ALA A 1 584 ? 4.686 -3.160 -34.171 1.00 98.56 584 ALA A N 1
ATOM 4474 C CA . ALA A 1 584 ? 5.025 -4.230 -33.234 1.00 98.56 584 ALA A CA 1
ATOM 4475 C C . ALA A 1 584 ? 3.835 -4.632 -32.343 1.00 98.56 584 ALA A C 1
ATOM 4477 O O . ALA A 1 584 ? 3.576 -5.821 -32.149 1.00 98.56 584 ALA A O 1
ATOM 4478 N N . PHE A 1 585 ? 3.068 -3.659 -31.845 1.00 98.50 585 PHE A N 1
ATOM 4479 C CA . PHE A 1 585 ? 1.892 -3.908 -31.005 1.00 98.50 585 PHE A CA 1
ATOM 4480 C C . PHE A 1 585 ? 0.774 -4.625 -31.764 1.00 98.50 585 PHE A C 1
ATOM 4482 O O . PHE A 1 585 ? 0.152 -5.533 -31.221 1.00 98.50 585 PHE A O 1
ATOM 4489 N N . LYS A 1 586 ? 0.575 -4.301 -33.048 1.00 97.94 586 LYS A N 1
ATOM 4490 C CA . LYS A 1 586 ? -0.396 -4.987 -33.919 1.00 97.94 586 LYS A CA 1
ATOM 4491 C C . LYS A 1 586 ? 0.040 -6.384 -34.363 1.00 97.94 586 LYS A C 1
ATOM 4493 O O . LYS A 1 586 ? -0.802 -7.161 -34.818 1.00 97.94 586 LYS A O 1
ATOM 4498 N N . HIS A 1 587 ? 1.332 -6.700 -34.298 1.00 98.06 587 HIS A N 1
ATOM 4499 C CA . HIS A 1 587 ? 1.840 -7.994 -34.736 1.00 98.06 587 HIS A CA 1
ATOM 4500 C C . HIS A 1 587 ? 1.278 -9.131 -33.866 1.00 98.06 587 HIS A C 1
ATOM 4502 O O . HIS A 1 587 ? 1.331 -9.082 -32.635 1.00 98.06 587 HIS A O 1
ATOM 4508 N N . LYS A 1 588 ? 0.749 -10.174 -34.514 1.00 94.56 588 LYS A N 1
ATOM 4509 C CA . LYS A 1 588 ? 0.220 -11.377 -33.859 1.00 94.56 588 LYS A CA 1
ATOM 4510 C C . LYS A 1 588 ? 1.369 -12.357 -33.611 1.00 94.56 588 LYS A C 1
ATOM 4512 O O . LYS A 1 588 ? 1.604 -13.237 -34.427 1.00 94.56 588 LYS A O 1
ATOM 4517 N N . GLY A 1 589 ? 2.104 -12.137 -32.527 1.00 97.06 589 GLY A N 1
ATOM 4518 C CA . GLY A 1 589 ? 3.299 -12.902 -32.170 1.00 97.06 589 GLY A CA 1
ATOM 4519 C C . GLY A 1 589 ? 4.304 -12.061 -31.379 1.00 97.06 589 GLY A C 1
ATOM 4520 O O . GLY A 1 589 ? 4.021 -10.885 -31.088 1.00 97.06 589 GLY A O 1
ATOM 4521 N N . PRO A 1 590 ? 5.454 -12.642 -31.004 1.00 98.50 590 PRO A N 1
ATOM 4522 C CA . PRO A 1 590 ? 6.530 -11.897 -30.370 1.00 98.50 590 PRO A CA 1
ATOM 4523 C C . PRO A 1 590 ? 7.110 -10.847 -31.315 1.00 98.50 590 PRO A C 1
ATOM 4525 O O . PRO A 1 590 ? 7.246 -11.063 -32.521 1.00 98.50 590 PRO A O 1
ATOM 4528 N N . ALA A 1 591 ? 7.452 -9.691 -30.756 1.00 98.75 591 ALA A N 1
ATOM 4529 C CA . ALA A 1 591 ? 8.018 -8.578 -31.504 1.00 98.75 591 ALA A CA 1
ATOM 4530 C C . ALA A 1 591 ? 9.182 -7.947 -30.740 1.00 98.75 591 ALA A C 1
ATOM 4532 O O . ALA A 1 591 ? 9.084 -7.767 -29.529 1.00 98.75 591 ALA A O 1
ATOM 4533 N N . LEU A 1 592 ? 10.242 -7.560 -31.449 1.00 98.88 592 LEU A N 1
ATOM 4534 C CA . LEU A 1 592 ? 11.362 -6.787 -30.923 1.00 98.88 592 LEU A CA 1
ATOM 4535 C C . LEU A 1 592 ? 11.505 -5.471 -31.694 1.00 98.88 592 LEU A C 1
ATOM 4537 O O . LEU A 1 592 ? 11.622 -5.454 -32.921 1.00 98.88 592 LEU A O 1
ATOM 4541 N N . VAL A 1 593 ? 11.508 -4.365 -30.956 1.00 98.88 593 VAL A N 1
ATOM 4542 C CA . VAL A 1 593 ? 11.810 -3.025 -31.464 1.00 98.88 593 VAL A CA 1
ATOM 4543 C C . VAL A 1 593 ? 13.161 -2.608 -30.886 1.00 98.88 593 VAL A C 1
ATOM 4545 O O . VAL A 1 593 ? 13.254 -2.295 -29.701 1.00 98.88 593 VAL A O 1
ATOM 4548 N N . ASP A 1 594 ? 14.203 -2.642 -31.716 1.00 98.75 594 ASP A N 1
ATOM 4549 C CA . ASP A 1 594 ? 15.577 -2.261 -31.367 1.00 98.75 594 ASP A CA 1
ATOM 4550 C C . ASP A 1 594 ? 15.753 -0.755 -31.562 1.00 98.75 594 ASP A C 1
ATOM 4552 O O . ASP A 1 594 ? 15.797 -0.276 -32.697 1.00 98.75 594 ASP A O 1
ATOM 4556 N N . ILE A 1 595 ? 15.796 0.009 -30.472 1.00 98.56 595 ILE A N 1
ATOM 4557 C CA . ILE A 1 595 ? 15.775 1.472 -30.522 1.00 98.56 595 ILE A CA 1
ATOM 4558 C C . ILE A 1 595 ? 17.150 2.008 -30.153 1.00 98.56 595 ILE A C 1
ATOM 4560 O O . ILE A 1 595 ? 17.579 1.900 -29.005 1.00 98.56 595 ILE A O 1
ATOM 4564 N N . VAL A 1 596 ? 17.821 2.641 -31.116 1.00 97.62 596 VAL A N 1
ATOM 4565 C CA . VAL A 1 596 ? 19.142 3.240 -30.902 1.00 97.62 596 VAL A CA 1
ATOM 4566 C C . VAL A 1 596 ? 18.996 4.541 -30.123 1.00 97.62 596 VAL A C 1
ATOM 4568 O O . VAL A 1 596 ? 18.624 5.586 -30.668 1.00 97.62 596 VAL A O 1
ATOM 4571 N N . THR A 1 597 ? 19.289 4.458 -28.830 1.00 94.62 597 THR A N 1
ATOM 4572 C CA . THR A 1 597 ? 19.176 5.572 -27.886 1.00 94.62 597 THR A CA 1
ATOM 4573 C C . THR A 1 597 ? 20.508 6.281 -27.651 1.00 94.62 597 THR A C 1
ATOM 4575 O O . THR A 1 597 ? 21.571 5.704 -27.869 1.00 94.62 597 THR A O 1
ATOM 4578 N N . ASP A 1 598 ? 20.463 7.544 -27.222 1.00 90.25 598 ASP A N 1
ATOM 4579 C CA . ASP A 1 598 ? 21.664 8.332 -26.921 1.00 90.25 598 ASP A CA 1
ATOM 4580 C C . ASP A 1 598 ? 22.430 7.733 -25.723 1.00 90.25 598 ASP A C 1
ATOM 4582 O O . ASP A 1 598 ? 21.895 7.731 -24.610 1.00 90.25 598 ASP A O 1
ATOM 4586 N N . PRO A 1 599 ? 23.682 7.261 -25.908 1.00 85.38 599 PRO A N 1
ATOM 4587 C CA . PRO A 1 599 ? 24.506 6.732 -24.819 1.00 85.38 599 PRO A CA 1
ATOM 4588 C C . PRO A 1 599 ? 24.843 7.764 -23.749 1.00 85.38 599 PRO A C 1
ATOM 4590 O O . PRO A 1 599 ? 25.219 7.394 -22.643 1.00 85.38 599 PRO A O 1
ATOM 4593 N N . ASN A 1 600 ? 24.715 9.053 -24.064 1.00 80.94 600 ASN A N 1
ATOM 4594 C CA . ASN A 1 600 ? 25.059 10.123 -23.146 1.00 80.94 600 ASN A CA 1
ATOM 4595 C C . ASN A 1 600 ? 23.866 10.638 -22.335 1.00 80.94 600 ASN A C 1
ATOM 4597 O O . ASN A 1 600 ? 24.058 11.570 -21.559 1.00 80.94 600 ASN A O 1
ATOM 4601 N N . ALA A 1 601 ? 22.655 10.103 -22.512 1.00 79.62 601 ALA A N 1
ATOM 4602 C CA . ALA A 1 601 ? 21.490 10.552 -21.756 1.00 79.62 601 ALA A CA 1
ATOM 4603 C C . ALA A 1 601 ? 21.632 10.170 -20.270 1.00 79.62 601 ALA A C 1
ATOM 4605 O O . ALA A 1 601 ? 21.614 8.991 -19.913 1.00 79.62 601 ALA A O 1
ATOM 4606 N N . LEU A 1 602 ? 21.777 11.172 -19.398 1.00 72.81 602 LEU A N 1
ATOM 4607 C CA . LEU A 1 602 ? 21.926 10.989 -17.956 1.00 72.81 602 LEU A CA 1
ATOM 4608 C C . LEU A 1 602 ? 20.589 11.200 -17.244 1.00 72.81 602 LEU A C 1
ATOM 4610 O O . LEU A 1 602 ? 19.850 12.150 -17.513 1.00 72.81 602 LEU A O 1
ATOM 4614 N N . SER A 1 603 ? 20.330 10.358 -16.246 1.00 70.00 603 SER A N 1
ATOM 4615 C CA . SER A 1 603 ? 19.269 10.601 -15.274 1.00 70.00 603 SER A CA 1
ATOM 4616 C C . SER A 1 603 ? 19.782 11.528 -14.180 1.00 70.00 603 SER A C 1
ATOM 4618 O O . SER A 1 603 ? 20.677 11.159 -13.423 1.00 70.00 603 SER A O 1
ATOM 4620 N N . ILE A 1 604 ? 19.196 12.720 -14.070 1.00 68.12 604 ILE A N 1
ATOM 4621 C CA . ILE A 1 604 ? 19.502 13.646 -12.976 1.00 68.12 604 ILE A CA 1
ATOM 4622 C C . ILE A 1 604 ? 18.520 13.391 -11.817 1.00 68.12 604 ILE A C 1
ATOM 4624 O O . ILE A 1 604 ? 17.304 13.424 -12.052 1.00 68.12 604 ILE A O 1
ATOM 4628 N N . PRO A 1 605 ? 18.996 13.099 -10.590 1.00 62.88 605 PRO A N 1
ATOM 4629 C CA . PRO A 1 605 ? 18.140 12.957 -9.412 1.00 62.88 605 PRO A CA 1
ATOM 4630 C C . PRO A 1 605 ? 17.562 14.317 -8.974 1.00 62.88 605 PRO A C 1
ATOM 4632 O O . PRO A 1 605 ? 18.144 15.360 -9.275 1.00 62.88 605 PRO A O 1
ATOM 4635 N N . PRO A 1 606 ? 16.442 14.339 -8.227 1.00 55.94 606 PRO A N 1
ATOM 4636 C CA . PRO A 1 606 ? 15.773 15.582 -7.832 1.00 55.94 606 PRO A CA 1
ATOM 4637 C C . PRO A 1 606 ? 16.602 16.404 -6.836 1.00 55.94 606 PRO A C 1
ATOM 4639 O O . PRO A 1 606 ? 16.485 17.626 -6.787 1.00 55.94 606 PRO A O 1
ATOM 4642 N N . LYS A 1 607 ? 17.480 15.745 -6.069 1.00 63.91 607 LYS A N 1
ATOM 4643 C CA . LYS A 1 607 ? 18.442 16.389 -5.177 1.00 63.91 607 LYS A CA 1
ATOM 4644 C C . LYS A 1 607 ? 19.858 15.988 -5.571 1.00 63.91 607 LYS A C 1
ATOM 4646 O O . LYS A 1 607 ? 20.176 14.803 -5.617 1.00 63.91 607 LYS A O 1
ATOM 4651 N N . ILE A 1 608 ? 20.705 16.984 -5.817 1.00 68.69 608 ILE A N 1
ATOM 4652 C CA . ILE A 1 608 ? 22.131 16.815 -6.113 1.00 68.69 608 ILE A CA 1
ATOM 4653 C C . ILE A 1 608 ? 22.921 17.255 -4.873 1.00 68.69 608 ILE A C 1
ATOM 4655 O O . ILE A 1 608 ? 22.717 18.362 -4.373 1.00 68.69 608 ILE A O 1
ATOM 4659 N N . SER A 1 609 ? 23.802 16.395 -4.359 1.00 68.75 609 SER A N 1
ATOM 4660 C CA . SER A 1 609 ? 24.685 16.705 -3.225 1.00 68.75 609 SER A CA 1
ATOM 4661 C C . SER A 1 609 ? 25.993 17.335 -3.711 1.00 68.75 609 SER A C 1
ATOM 4663 O O . SER A 1 609 ? 26.412 17.122 -4.850 1.00 68.75 609 SER A O 1
ATOM 4665 N N . ALA A 1 610 ? 26.671 18.088 -2.841 1.00 66.12 610 ALA A N 1
ATOM 4666 C CA . ALA A 1 610 ? 27.978 18.670 -3.158 1.00 66.12 610 ALA A CA 1
ATOM 4667 C C . ALA A 1 610 ? 29.027 17.593 -3.500 1.00 66.12 610 ALA A C 1
ATOM 4669 O O . ALA A 1 610 ? 29.863 17.796 -4.381 1.00 66.12 610 ALA A O 1
ATOM 4670 N N . GLU A 1 611 ? 28.949 16.428 -2.855 1.00 67.69 611 GLU A N 1
ATOM 4671 C CA . GLU A 1 611 ? 29.814 15.278 -3.137 1.00 67.69 611 GLU A CA 1
ATOM 4672 C C . GLU A 1 611 ? 29.579 14.715 -4.540 1.00 67.69 611 GLU A C 1
ATOM 4674 O O . GLU A 1 611 ? 30.546 14.512 -5.270 1.00 67.69 611 GLU A O 1
ATOM 4679 N N . MET A 1 612 ? 28.317 14.556 -4.964 1.00 69.69 612 MET A N 1
ATOM 4680 C CA . MET A 1 612 ? 27.991 14.110 -6.325 1.00 69.69 612 MET A CA 1
ATOM 4681 C C . MET A 1 612 ? 28.538 15.075 -7.384 1.00 69.69 612 MET A C 1
ATOM 4683 O O . MET A 1 612 ? 29.103 14.636 -8.384 1.00 69.69 612 MET A O 1
ATOM 4687 N N . VAL A 1 613 ? 28.413 16.390 -7.161 1.00 71.50 613 VAL A N 1
ATOM 4688 C CA . VAL A 1 613 ? 28.974 17.408 -8.071 1.00 71.50 613 VAL A CA 1
ATOM 4689 C C . VAL A 1 613 ? 30.496 17.314 -8.121 1.00 71.50 613 VAL A C 1
ATOM 4691 O O . VAL A 1 613 ? 31.082 17.365 -9.200 1.00 71.50 613 VAL A O 1
ATOM 4694 N N . THR A 1 614 ? 31.137 17.161 -6.962 1.00 65.06 614 THR A N 1
ATOM 4695 C CA . THR A 1 614 ? 32.600 17.094 -6.852 1.00 65.06 614 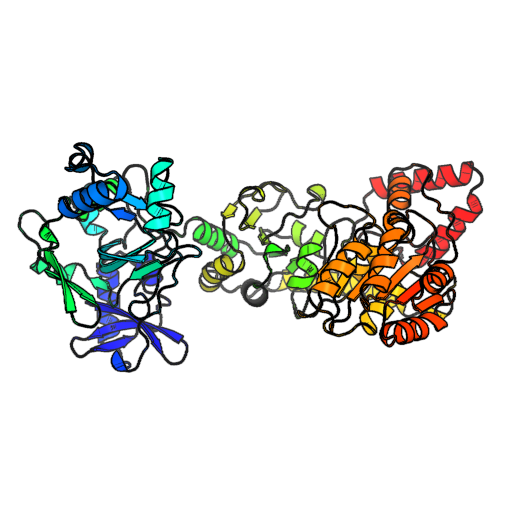THR A CA 1
ATOM 4696 C C . THR A 1 614 ? 33.150 15.841 -7.527 1.00 65.06 614 THR A C 1
ATOM 4698 O O . THR A 1 614 ? 34.112 15.927 -8.290 1.00 65.06 614 THR A O 1
ATOM 4701 N N . GLY A 1 615 ? 32.519 14.687 -7.302 1.00 64.94 615 GLY A N 1
ATOM 4702 C CA . GLY A 1 615 ? 32.886 13.432 -7.948 1.00 64.94 615 GLY A CA 1
ATOM 4703 C C . GLY A 1 615 ? 32.689 13.494 -9.462 1.00 64.94 615 GLY A C 1
ATOM 4704 O O . GLY A 1 615 ? 33.623 13.208 -10.210 1.00 64.94 615 GLY A O 1
ATOM 4705 N N . PHE A 1 616 ? 31.547 14.006 -9.928 1.00 71.62 616 PHE A N 1
ATOM 4706 C CA . PHE A 1 616 ? 31.312 14.209 -11.358 1.00 71.62 616 PHE A CA 1
ATOM 4707 C C . PHE A 1 616 ? 32.353 15.145 -11.996 1.00 71.62 616 PHE A C 1
ATOM 4709 O O . PHE A 1 616 ? 32.897 14.833 -13.056 1.00 71.62 616 PHE A O 1
ATOM 4716 N N . ALA A 1 617 ? 32.687 16.264 -11.342 1.00 66.94 617 ALA A N 1
ATOM 4717 C CA . ALA A 1 617 ? 33.715 17.194 -11.810 1.00 66.94 617 ALA A CA 1
ATOM 4718 C C . ALA A 1 617 ? 35.105 16.538 -11.876 1.00 66.94 617 ALA A C 1
ATOM 4720 O O . ALA A 1 617 ? 35.822 16.713 -12.862 1.00 66.94 617 ALA A O 1
ATOM 4721 N N . LEU A 1 618 ? 35.465 15.732 -10.871 1.00 65.50 618 LEU A N 1
ATOM 4722 C CA . LEU A 1 618 ? 36.722 14.986 -10.839 1.00 65.50 618 LEU A CA 1
ATOM 4723 C C . LEU A 1 618 ? 36.809 13.966 -11.984 1.00 65.50 618 LEU A C 1
ATOM 4725 O O . LEU A 1 618 ? 37.848 13.873 -12.641 1.00 65.50 618 LEU A O 1
ATOM 4729 N N . SER A 1 619 ? 35.730 13.220 -12.244 1.00 51.72 619 SER A N 1
ATOM 4730 C CA . SER A 1 619 ? 35.678 12.272 -13.364 1.00 51.72 619 SER A CA 1
ATOM 4731 C C . SER A 1 619 ? 35.779 12.995 -14.711 1.00 51.72 619 SER A C 1
ATOM 4733 O O . SER A 1 619 ? 36.605 12.635 -15.550 1.00 51.72 619 SER A O 1
ATOM 4735 N N . ALA A 1 620 ? 35.031 14.089 -14.882 1.00 65.12 620 ALA A N 1
ATOM 4736 C CA . ALA A 1 620 ? 35.087 14.934 -16.070 1.00 65.12 620 ALA A CA 1
ATOM 4737 C C . ALA A 1 620 ? 36.511 15.444 -16.362 1.00 65.12 620 ALA A C 1
ATOM 4739 O O . ALA A 1 620 ? 36.964 15.387 -17.507 1.00 65.12 620 ALA A O 1
ATOM 4740 N N . SER A 1 621 ? 37.244 15.897 -15.337 1.00 63.69 621 SER A N 1
ATOM 4741 C CA . SER A 1 621 ? 38.643 16.316 -15.478 1.00 63.69 621 SER A CA 1
ATOM 4742 C C . SER A 1 621 ? 39.562 15.168 -15.900 1.00 63.69 621 SER A C 1
ATOM 4744 O O . SER A 1 621 ? 40.393 15.365 -16.784 1.00 63.69 621 SER A O 1
ATOM 4746 N N . LYS A 1 622 ? 39.400 13.965 -15.332 1.00 68.56 622 LYS A N 1
ATOM 4747 C CA . LYS A 1 622 ? 40.185 12.778 -15.721 1.00 68.56 622 LYS A CA 1
ATOM 4748 C C . LYS A 1 622 ? 39.929 12.376 -17.175 1.00 68.56 622 LYS A C 1
ATOM 4750 O O . LYS A 1 622 ? 40.880 12.193 -17.924 1.00 68.56 622 LYS A O 1
ATOM 4755 N N . ILE A 1 623 ? 38.666 12.346 -17.608 1.00 68.00 623 ILE A N 1
ATOM 4756 C CA . ILE A 1 623 ? 38.296 12.029 -19.000 1.00 68.00 623 ILE A CA 1
ATOM 4757 C C . ILE A 1 623 ? 38.921 13.031 -19.979 1.00 68.00 623 ILE A C 1
ATOM 4759 O O . ILE A 1 623 ? 39.383 12.641 -21.049 1.00 68.00 623 ILE A O 1
ATOM 4763 N N . VAL A 1 624 ? 38.953 14.322 -19.632 1.00 65.94 624 VAL A N 1
ATOM 4764 C CA . VAL A 1 624 ? 39.616 15.357 -20.445 1.00 65.94 624 VAL A CA 1
ATOM 4765 C C . VAL A 1 624 ? 41.127 15.130 -20.525 1.00 65.94 624 VAL A C 1
ATOM 4767 O O . VAL A 1 624 ? 41.685 15.226 -21.619 1.00 65.94 624 VAL A O 1
ATOM 4770 N N . LEU A 1 625 ? 41.775 14.815 -19.399 1.00 66.12 625 LEU A N 1
ATOM 4771 C CA . LEU A 1 625 ? 43.217 14.551 -19.332 1.00 66.12 625 LEU A CA 1
ATOM 4772 C C . LEU A 1 625 ? 43.622 13.302 -20.130 1.00 66.12 625 LEU A C 1
ATOM 4774 O O . LEU A 1 625 ? 44.668 13.318 -20.774 1.00 66.12 625 LEU A O 1
ATOM 4778 N N . ASP A 1 626 ? 42.756 12.289 -20.186 1.00 64.06 626 ASP A N 1
ATOM 4779 C CA . ASP A 1 626 ? 42.946 11.066 -20.980 1.00 64.06 626 ASP A CA 1
ATOM 4780 C C . ASP A 1 626 ? 42.585 11.243 -22.477 1.00 64.06 626 ASP A C 1
ATOM 4782 O O . ASP A 1 626 ? 42.447 10.273 -23.223 1.00 64.06 626 ASP A O 1
ATOM 4786 N N . GLY A 1 627 ? 42.418 12.485 -22.951 1.00 51.38 627 GLY A N 1
ATOM 4787 C CA . GLY A 1 627 ? 42.157 12.803 -24.363 1.00 51.38 627 GLY A CA 1
ATOM 4788 C C . GLY A 1 627 ? 40.680 12.759 -24.784 1.00 51.38 627 GLY A C 1
ATOM 4789 O O . GLY A 1 627 ? 40.364 12.889 -25.967 1.00 51.38 627 GLY A O 1
ATOM 4790 N N . GLY A 1 628 ? 39.746 12.629 -23.839 1.00 66.88 628 GLY A N 1
ATOM 4791 C CA . GLY A 1 628 ? 38.302 12.485 -24.058 1.00 66.88 628 GLY A CA 1
ATOM 4792 C C . GLY A 1 628 ? 37.499 13.788 -24.199 1.00 66.88 628 GLY A C 1
ATOM 4793 O O . GLY A 1 628 ? 36.290 13.784 -23.962 1.00 66.88 628 GLY A O 1
ATOM 4794 N N . VAL A 1 629 ? 38.116 14.911 -24.591 1.00 64.75 629 VAL A N 1
ATOM 4795 C CA . VAL A 1 629 ? 37.453 16.237 -24.680 1.00 64.75 629 VAL A CA 1
ATOM 4796 C C . VAL A 1 629 ? 36.180 16.206 -25.539 1.00 64.75 629 VAL A C 1
ATOM 4798 O O . VAL A 1 629 ? 35.153 16.769 -25.159 1.00 64.75 629 VAL A O 1
ATOM 4801 N N . GLY A 1 630 ? 36.213 15.502 -26.677 1.00 62.47 630 GLY A N 1
ATOM 4802 C CA . GLY A 1 630 ? 35.048 15.354 -27.557 1.00 62.47 630 GLY A CA 1
ATOM 4803 C C . GLY A 1 630 ? 33.877 14.614 -26.899 1.00 62.47 630 GLY A C 1
ATOM 4804 O O . GLY A 1 630 ? 32.728 15.018 -27.074 1.00 62.47 630 GLY A O 1
ATOM 4805 N N . ARG A 1 631 ? 34.166 13.588 -26.087 1.00 65.81 631 ARG A N 1
ATOM 4806 C CA . ARG A 1 631 ? 33.167 12.810 -25.335 1.00 65.81 631 ARG A CA 1
ATOM 4807 C C . ARG A 1 631 ? 32.494 13.668 -24.263 1.00 65.81 631 ARG A C 1
ATOM 4809 O O . ARG A 1 631 ? 31.272 13.679 -24.168 1.00 65.81 631 ARG A O 1
ATOM 4816 N N . MET A 1 632 ? 33.269 14.472 -23.531 1.00 67.88 632 MET A N 1
ATOM 4817 C CA . MET A 1 632 ? 32.722 15.396 -22.526 1.00 67.88 632 MET A CA 1
ATOM 4818 C C . MET A 1 632 ? 31.824 16.478 -23.137 1.00 67.88 632 MET A C 1
ATOM 4820 O O . MET A 1 632 ? 30.761 16.779 -22.592 1.00 67.88 632 MET A O 1
ATOM 4824 N N . LEU A 1 633 ? 32.206 17.036 -24.291 1.00 63.41 633 LEU A N 1
ATOM 4825 C CA . LEU A 1 633 ? 31.380 18.012 -25.010 1.00 63.41 633 LEU A CA 1
ATOM 4826 C C . LEU A 1 633 ? 30.063 17.403 -25.513 1.00 63.41 633 LEU A C 1
ATOM 4828 O O . LEU A 1 633 ? 29.022 18.060 -25.457 1.00 63.41 633 LEU A O 1
ATOM 4832 N N . GLN A 1 634 ? 30.089 16.153 -25.985 1.00 67.00 634 GLN A N 1
ATOM 4833 C CA . GLN A 1 634 ? 28.882 15.426 -26.393 1.00 67.00 634 GLN A CA 1
ATOM 4834 C C . GLN A 1 634 ? 27.956 15.158 -25.203 1.00 67.00 634 GLN A C 1
ATOM 4836 O O . GLN A 1 634 ? 26.763 15.454 -25.293 1.00 67.00 634 GLN A O 1
ATOM 4841 N N . MET A 1 635 ? 28.504 14.713 -24.069 1.00 69.88 635 MET A N 1
ATOM 4842 C CA . MET A 1 635 ? 27.734 14.484 -22.846 1.00 69.88 635 MET A CA 1
ATOM 4843 C C . MET A 1 635 ? 27.084 15.768 -22.318 1.00 69.88 635 MET A C 1
ATOM 4845 O O . MET A 1 635 ? 25.887 15.780 -22.031 1.00 69.88 635 MET A O 1
ATOM 4849 N N . ALA A 1 636 ? 27.815 16.885 -22.275 1.00 65.94 636 ALA A N 1
ATOM 4850 C CA . ALA A 1 636 ? 27.245 18.173 -21.879 1.00 65.94 636 ALA A CA 1
ATOM 4851 C C . ALA A 1 636 ? 26.121 18.624 -22.830 1.00 65.94 636 ALA A C 1
ATOM 4853 O O . ALA A 1 636 ? 25.076 19.095 -22.385 1.00 65.94 636 ALA A O 1
ATOM 4854 N N . ARG A 1 637 ? 26.304 18.451 -24.146 1.00 66.81 637 ARG A N 1
ATOM 4855 C CA . ARG A 1 637 ? 25.309 18.837 -25.158 1.00 66.81 637 ARG A CA 1
ATOM 4856 C C . ARG A 1 637 ? 24.031 18.001 -25.087 1.00 66.81 637 ARG A C 1
ATOM 4858 O O . ARG A 1 637 ? 22.956 18.564 -25.291 1.00 66.81 637 ARG A O 1
ATOM 4865 N N . SER A 1 638 ? 24.152 16.702 -24.813 1.00 66.44 638 SER A N 1
ATOM 4866 C CA . SER A 1 638 ? 23.015 15.790 -24.648 1.00 66.44 638 SER A CA 1
ATOM 4867 C C . SER A 1 638 ? 22.175 16.168 -23.417 1.00 66.44 638 SER A C 1
ATOM 4869 O O . SER A 1 638 ? 20.957 16.306 -23.508 1.00 66.44 638 SER A O 1
ATOM 4871 N N . ASN A 1 639 ? 22.834 16.522 -22.306 1.00 68.69 639 ASN A N 1
ATOM 4872 C CA . ASN A 1 639 ? 22.175 16.771 -21.017 1.00 68.69 639 ASN A CA 1
ATOM 4873 C C . ASN A 1 639 ? 21.856 18.241 -20.704 1.00 68.69 639 ASN A C 1
ATOM 4875 O O . ASN A 1 639 ? 21.220 18.526 -19.690 1.00 68.69 639 ASN A O 1
ATOM 4879 N N . LEU A 1 640 ? 22.236 19.191 -21.569 1.00 57.25 640 LEU A N 1
ATOM 4880 C CA . LEU A 1 640 ? 22.048 20.640 -21.366 1.00 57.25 640 LEU A CA 1
ATOM 4881 C C . LEU A 1 640 ? 20.585 21.061 -21.100 1.00 57.25 640 LEU A C 1
ATOM 4883 O O . LEU A 1 640 ? 20.319 22.190 -20.696 1.00 57.25 640 LEU A O 1
ATOM 4887 N N . ARG A 1 641 ? 19.634 20.169 -21.392 1.00 58.91 641 ARG A N 1
ATOM 4888 C CA . ARG A 1 641 ? 18.184 20.335 -21.220 1.00 58.91 641 ARG A CA 1
ATOM 4889 C C . ARG A 1 641 ? 17.686 19.946 -19.830 1.00 58.91 641 ARG A C 1
ATOM 4891 O O . ARG A 1 641 ? 16.668 20.480 -19.408 1.00 58.91 641 ARG A O 1
ATOM 4898 N N . ASN A 1 642 ? 18.413 19.058 -19.156 1.00 51.78 642 ASN A N 1
ATOM 4899 C CA . ASN A 1 642 ? 18.091 18.546 -17.827 1.00 51.78 642 ASN A CA 1
ATOM 4900 C C . ASN A 1 642 ? 18.801 19.351 -16.722 1.00 51.78 642 ASN A C 1
ATOM 4902 O O . ASN A 1 642 ? 18.462 19.218 -15.550 1.00 51.78 642 ASN A O 1
ATOM 4906 N N . MET A 1 643 ? 19.772 20.205 -17.078 1.00 46.78 643 MET A N 1
ATOM 4907 C CA . MET A 1 643 ? 20.450 21.070 -16.113 1.00 46.78 643 MET A CA 1
ATOM 4908 C C . MET A 1 643 ? 19.565 22.262 -15.708 1.00 46.78 643 MET A C 1
ATOM 4910 O O . MET A 1 643 ? 19.059 22.964 -16.594 1.00 46.78 643 MET A O 1
ATOM 4914 N N . PRO A 1 644 ? 19.406 22.538 -14.399 1.00 35.53 644 PRO A N 1
ATOM 4915 C CA . PRO A 1 644 ? 18.724 23.740 -13.937 1.00 35.53 644 PRO A CA 1
ATOM 4916 C C . PRO A 1 644 ? 19.447 24.975 -14.485 1.00 35.53 644 PRO A C 1
ATOM 4918 O O . PRO A 1 644 ? 20.672 25.084 -14.409 1.00 35.53 644 PRO A O 1
ATOM 4921 N N . ARG A 1 645 ? 18.690 25.889 -15.100 1.00 34.47 645 ARG A N 1
ATOM 4922 C CA . ARG A 1 645 ? 19.230 27.187 -15.520 1.00 34.47 645 ARG A CA 1
ATOM 4923 C C . ARG A 1 645 ? 19.400 28.074 -14.281 1.00 34.47 645 ARG A C 1
ATOM 4925 O O . ARG A 1 645 ? 18.555 27.968 -13.394 1.00 34.47 645 ARG A O 1
ATOM 4932 N N . PRO A 1 646 ? 20.471 28.886 -14.220 1.00 30.56 646 PRO A N 1
ATOM 4933 C CA . PRO A 1 646 ? 20.703 29.802 -13.108 1.00 30.56 646 PRO A CA 1
ATOM 4934 C C . PRO A 1 646 ? 19.565 30.806 -12.928 1.00 30.56 646 PRO A C 1
ATOM 4936 O O . PRO A 1 646 ? 18.903 31.143 -13.943 1.00 30.56 646 PRO A O 1
#

Secondary structure (DSSP, 8-state):
-EEEEEEETTEEEEEEEPTTSBEEEETT-S-HHHHHHHS-HHHHHHHHHHHHHHSPP--BGGGSEEPPS---S-EEEE---HHHHHHHHHHHT---S--GGGGTS--EEEE-GGGEE-TTSPPPPPTT---EEEEEEEEEEE-S-EES--HHHHHTTEEEEEEEEEEEEHHHHHHHHTTTS--STTTSS-EEE-S-EEEHHHHGGGB-TTS-B--EEEEEETTEEEEEEEGGGSSS-HHHHHHHHTTTSEES-S-HHHHHHHHHHHH-SSEEEEE-GGGTT-HHHHHHHHHHHT--EEE-GGGHHHHSTT-TTEEEE-STT-EETHHHHHHH-SEEEEES-----GGGS-SSSEEEEEESSGGGTTSSS--SEEEES-HHHHHHHHTTTSPPP---HHHHHHHHHHHHHHHHHHHHHTTTGGG-SSBPHHHHHHHHHHHS-TTPEEEE-TTHHHHHHHHH----SS-EEEE-TTT--TT-HHHHHHHHHHH-SSS-EEEEEEHHHHHHTGGGHHHHHHTT---EEEEEE-SB-HHHHHHHHHTTPPP-S-B-----HHHHHHHTTSEEEEE-SHHHHHHHHHHHHHSSS-EEEEEEB-TT-PPPPSS--HHHHHHHHHHHHHHHHTT-HHHHHHHHHHHTTTSPP-